Protein AF-A0A183GTG0-F1 (afdb_monomer)

Radius of gyration: 46.22 Å; Cα contacts (8 Å, |Δi|>4): 308; chains: 1; bounding box: 131×95×146 Å

Foldseek 3Di:
DDDDVVLCPDLVVVVVVVVPPPAQALVNLLVQLQVLLVVLVVLLVLLVVLVVVCVCLVPDPCLVPDQLVVVLVVLVVSLVSLVVSLVSNVSSLVSNVVSLVVSVVCCVVVVYPVVSVVCSCPPDDPDHRDNVRSNVVSVVSSVVSVVVSVVSVVVSVVSVVSNVVVVCVVDVVVVVVVVVVVVVVVVVVVVVVVVVVVVVVVVVVVVVVVVVVVVVVVVVVVVVVVVVVCVPDPDPPPPPPDDDPPPPPPPPPDPDDDDDDDDDDDDPPPPPPDDVVNVVVVVVCVVVDDPPPDDDDDDDPPPPPPDDDDDDDDDDDDDDDDDDDDDDDDDDDDDDDDDDDDDDDDDDDDDDDDDDDDDDDDDDDDDDDDDDDDDDDDDDDDDDDDDDDDDDDDDDDDDDDDDDDDDDDDDPPVVVVVVVVVVVVVVVVVVLVVVLVVLVVVLVLLVVCLVQQDAQAAAWDQPFDQDAAQLQPRDGRTDHVSRHNVDRALQVVVVSCVVVCAQQQPRHNDDVVPDPRLPPDAQPNLVSCPPGPVNVQFDPPSGGHNSSTRRNVCSVVSVVVSVVSVVVSCVSPVD

Organism: Heligmosomoides polygyrus (NCBI:txid6339)

Solvent-accessible surface area (backbone atoms only — not comparable to full-atom values): 36558 Å² total; per-residue (Å²): 132,86,72,61,71,75,49,51,75,36,73,66,31,45,54,49,48,59,73,66,47,87,75,76,48,70,71,53,51,53,50,53,43,52,53,31,51,52,52,35,51,52,41,49,51,50,51,53,48,55,52,52,49,48,61,48,49,79,69,32,64,67,58,73,70,46,56,39,62,58,46,31,53,54,38,49,56,52,43,54,52,46,54,52,40,48,54,51,38,56,50,30,51,52,49,35,54,53,51,50,52,50,50,52,50,36,30,76,70,65,78,39,64,60,66,53,60,52,45,58,77,69,49,93,62,99,60,79,82,52,65,69,60,43,49,49,52,48,50,55,53,46,53,58,46,50,56,49,42,56,52,45,50,54,49,31,58,47,27,46,54,50,30,55,50,52,61,51,66,76,52,46,66,68,57,56,49,49,52,52,49,49,53,53,51,52,52,51,50,51,51,52,51,51,52,50,50,53,52,53,51,54,51,53,51,52,53,50,50,54,50,50,49,54,51,50,54,50,51,51,52,52,50,52,54,52,60,57,53,59,75,79,46,99,70,87,80,79,76,75,88,80,73,88,75,83,71,78,79,72,84,72,85,71,80,81,78,89,72,90,71,88,89,78,95,70,85,79,77,79,75,76,79,72,51,69,67,61,55,52,52,51,51,54,50,61,77,67,59,72,92,75,86,73,90,84,78,95,82,78,92,79,81,80,88,77,89,87,81,88,85,88,77,93,75,86,84,83,85,79,87,85,88,79,90,80,92,82,89,89,90,87,85,89,84,86,83,92,88,80,82,92,83,91,82,85,88,87,86,87,81,88,88,88,86,85,86,83,87,90,88,83,90,85,89,82,84,84,82,84,82,80,87,81,89,83,81,88,82,84,83,88,83,90,80,90,81,82,87,80,82,90,79,91,78,83,92,75,88,83,80,89,86,82,87,80,91,83,82,83,69,80,63,63,60,55,58,56,53,50,54,54,50,53,55,51,51,52,52,48,54,53,48,54,52,48,53,51,45,51,53,50,38,49,52,46,51,56,45,64,73,68,52,60,72,70,67,68,46,78,38,98,84,42,56,75,86,43,59,16,80,80,83,61,48,62,34,40,30,57,50,63,16,36,74,85,65,72,52,17,65,59,44,39,49,50,32,64,73,73,61,35,13,57,48,75,70,41,86,52,61,61,94,73,38,82,40,60,85,73,50,79,28,63,62,51,64,73,40,58,94,45,102,60,35,84,63,51,76,95,65,85,68,39,28,57,56,39,48,44,54,46,73,45,54,62,59,53,52,52,52,38,54,51,44,49,52,53,51,43,69,77,55,71,127

Nearest PDB structures (foldseek):
  3ja6-assembly1_H  TM=2.876E-01  e=3.365E+00  Escherichia coli
  3ja6-assembly1_I  TM=2.975E-01  e=9.713E+00  Escherichia coli

Structure (mmCIF, N/CA/C/O backbone):
data_AF-A0A183GTG0-F1
#
_entry.id   AF-A0A183GTG0-F1
#
loop_
_atom_site.group_PDB
_atom_site.id
_atom_site.type_symbol
_atom_site.label_atom_id
_atom_site.label_alt_id
_atom_site.label_comp_id
_atom_site.label_asym_id
_atom_site.label_entity_id
_atom_site.label_seq_id
_atom_site.pdbx_PDB_ins_code
_atom_site.Cartn_x
_atom_site.Cartn_y
_atom_site.Cartn_z
_atom_site.occupancy
_atom_site.B_iso_or_equiv
_atom_site.auth_seq_id
_atom_site.auth_comp_id
_atom_site.auth_asym_id
_atom_site.auth_atom_id
_atom_site.pdbx_PDB_model_num
ATOM 1 N N . MET A 1 1 ? -27.131 8.210 11.933 1.00 45.62 1 MET A N 1
ATOM 2 C CA . MET A 1 1 ? -25.856 8.543 11.266 1.00 45.62 1 MET A CA 1
ATOM 3 C C . MET A 1 1 ? -24.870 7.469 11.660 1.00 45.62 1 MET A C 1
ATOM 5 O O . MET A 1 1 ? -24.315 7.556 12.755 1.00 45.62 1 MET A O 1
ATOM 9 N N . ASP A 1 2 ? -24.754 6.442 10.824 1.00 44.94 2 ASP A N 1
ATOM 10 C CA . ASP A 1 2 ? -23.690 5.451 10.949 1.00 44.94 2 ASP A CA 1
ATOM 11 C C . ASP A 1 2 ? -22.359 6.153 10.710 1.00 44.94 2 ASP A C 1
ATOM 13 O O . ASP A 1 2 ? -22.192 6.875 9.726 1.00 44.94 2 ASP A O 1
ATOM 17 N N . MET A 1 3 ? -21.458 6.032 11.681 1.00 48.88 3 MET A N 1
ATOM 18 C CA . MET A 1 3 ? -20.094 6.528 11.543 1.00 48.88 3 MET A CA 1
ATOM 19 C C . MET A 1 3 ? -19.317 5.579 10.638 1.00 48.88 3 MET A C 1
ATOM 21 O O . MET A 1 3 ? -19.485 4.364 10.736 1.00 48.88 3 MET A O 1
ATOM 25 N N . ASP A 1 4 ? -18.448 6.137 9.795 1.00 53.53 4 ASP A N 1
ATOM 26 C CA . ASP A 1 4 ? -17.520 5.354 8.984 1.00 53.53 4 ASP A CA 1
ATOM 27 C C . ASP A 1 4 ? -16.695 4.424 9.904 1.00 53.53 4 ASP A C 1
ATOM 29 O O . ASP A 1 4 ? -16.016 4.916 10.816 1.00 53.53 4 ASP A O 1
ATOM 33 N N . PRO A 1 5 ? -16.721 3.096 9.691 1.00 55.47 5 PRO A N 1
ATOM 34 C CA . PRO A 1 5 ? -15.925 2.136 10.455 1.00 55.47 5 PRO A CA 1
ATOM 35 C C . PRO A 1 5 ? -14.432 2.491 10.502 1.00 55.47 5 PRO A C 1
ATOM 37 O O . PRO A 1 5 ? -13.756 2.215 11.494 1.00 55.47 5 PRO A O 1
ATOM 40 N N . ARG A 1 6 ? -13.909 3.171 9.475 1.00 54.53 6 ARG A N 1
ATOM 41 C CA . ARG A 1 6 ? -12.503 3.599 9.422 1.00 54.53 6 ARG A CA 1
ATOM 42 C C . ARG A 1 6 ? -12.177 4.658 10.471 1.00 54.53 6 ARG A C 1
ATOM 44 O O . ARG A 1 6 ? -11.091 4.629 11.044 1.00 54.53 6 ARG A O 1
ATOM 51 N N . LEU A 1 7 ? -13.126 5.545 10.781 1.00 54.41 7 LEU A N 1
ATOM 52 C CA . LEU A 1 7 ? -12.960 6.546 11.836 1.00 54.41 7 LEU A CA 1
ATOM 53 C C . LEU A 1 7 ? -12.924 5.886 13.215 1.00 54.41 7 LEU A C 1
ATOM 55 O O . LEU A 1 7 ? -12.128 6.299 14.053 1.00 54.41 7 LEU A O 1
ATOM 59 N N . THR A 1 8 ? -13.705 4.822 13.438 1.00 55.12 8 THR A N 1
ATOM 60 C CA . THR A 1 8 ? -13.769 4.122 14.737 1.00 55.12 8 THR A CA 1
ATOM 61 C C . THR A 1 8 ? -12.487 3.383 15.131 1.00 55.12 8 THR A C 1
ATOM 63 O O . THR A 1 8 ? -12.285 3.123 16.314 1.00 55.12 8 THR A O 1
ATOM 66 N N . ASN A 1 9 ? -11.593 3.110 14.172 1.00 60.94 9 ASN A N 1
ATOM 67 C CA . ASN A 1 9 ? -10.279 2.514 14.432 1.00 60.94 9 ASN A CA 1
ATOM 68 C C . ASN A 1 9 ? -9.193 3.537 14.801 1.00 60.94 9 ASN A C 1
ATOM 70 O O . ASN A 1 9 ? -8.095 3.137 15.190 1.00 60.94 9 ASN A O 1
ATOM 74 N N . SER A 1 10 ? -9.461 4.840 14.694 1.00 78.75 10 SER A N 1
ATOM 75 C CA . SER A 1 10 ? -8.558 5.891 15.185 1.00 78.75 10 SER A CA 1
ATOM 76 C C . SER A 1 10 ? -8.761 6.132 16.686 1.00 78.75 10 SER A C 1
ATOM 78 O O . SER A 1 10 ? -9.861 5.919 17.198 1.00 78.75 10 SER A O 1
ATOM 80 N N . ASP A 1 11 ? -7.741 6.623 17.396 1.00 76.50 11 ASP A N 1
ATOM 81 C CA . ASP A 1 11 ? -7.872 6.961 18.827 1.00 76.50 11 ASP A CA 1
ATOM 82 C C . ASP A 1 11 ? -8.937 8.028 19.077 1.00 76.50 11 ASP A C 1
ATOM 84 O O . ASP A 1 11 ? -9.703 7.953 20.036 1.00 76.50 11 ASP A O 1
ATOM 88 N N . LEU A 1 12 ? -9.065 8.975 18.148 1.00 78.31 12 LEU A N 1
ATOM 89 C CA . LEU A 1 12 ? -10.112 9.990 18.184 1.00 78.31 12 LEU A CA 1
ATOM 90 C C . LEU A 1 12 ? -11.502 9.382 18.009 1.00 78.31 12 LEU A C 1
ATOM 92 O O . LEU A 1 12 ? -12.426 9.759 18.725 1.00 78.31 12 LEU A O 1
ATOM 96 N N . GLY A 1 13 ? -11.662 8.422 17.097 1.00 82.38 13 GLY A N 1
ATOM 97 C CA . GLY A 1 13 ? -12.924 7.708 16.929 1.00 82.38 13 GLY A CA 1
ATOM 98 C C . GLY A 1 13 ? -13.277 6.851 18.137 1.00 82.38 13 GLY A C 1
ATOM 99 O O . GLY A 1 13 ? -14.450 6.787 18.510 1.00 82.38 13 GLY A O 1
ATOM 100 N N . TYR A 1 14 ? -12.271 6.254 18.783 1.00 82.75 14 TYR A N 1
ATOM 101 C CA . TYR A 1 14 ? -12.450 5.529 20.032 1.00 82.75 14 TYR A CA 1
ATOM 102 C C . TYR A 1 14 ? -12.972 6.450 21.137 1.00 82.75 14 TYR A C 1
ATOM 104 O O . TYR A 1 14 ? -14.049 6.203 21.672 1.00 82.75 14 TYR A O 1
ATOM 112 N N . VAL A 1 15 ? -12.287 7.561 21.421 1.00 82.12 15 VAL A N 1
ATOM 113 C CA . VAL A 1 15 ? -12.730 8.535 22.435 1.00 82.12 15 VAL A CA 1
ATOM 114 C C . VAL A 1 15 ? -14.106 9.111 22.082 1.00 82.12 15 VAL A C 1
ATOM 116 O O . VAL A 1 15 ? -14.993 9.192 22.934 1.00 82.12 15 VAL A O 1
ATOM 119 N N . TYR A 1 16 ? -14.336 9.441 20.810 1.00 83.12 16 TYR A N 1
ATOM 120 C CA . TYR A 1 16 ? -15.618 9.956 20.337 1.00 83.12 16 TYR A CA 1
ATOM 121 C C . TYR A 1 16 ? -16.772 8.967 20.563 1.00 83.12 16 TYR A C 1
ATOM 123 O O . TYR A 1 16 ? -17.877 9.390 20.919 1.00 83.12 16 TYR A O 1
ATOM 131 N N . LYS A 1 17 ? -16.534 7.654 20.410 1.00 83.69 17 LYS A N 1
ATOM 132 C CA . LYS A 1 17 ? -17.521 6.608 20.723 1.00 83.69 17 LYS A CA 1
ATOM 133 C C . LYS A 1 17 ? -17.993 6.735 22.174 1.00 83.69 17 LYS A C 1
ATOM 135 O O . LYS A 1 17 ? -19.200 6.810 22.392 1.00 83.69 17 LYS A O 1
ATOM 140 N N . TYR A 1 18 ? -17.081 6.858 23.139 1.00 79.50 18 TYR A N 1
ATOM 141 C CA . TYR A 1 18 ? -17.447 7.018 24.556 1.00 79.50 18 TYR A CA 1
ATOM 142 C C . TYR A 1 18 ? -18.106 8.361 24.854 1.00 79.50 18 TYR A C 1
ATOM 144 O O . TYR A 1 18 ? -19.040 8.424 25.648 1.00 79.50 18 TYR A O 1
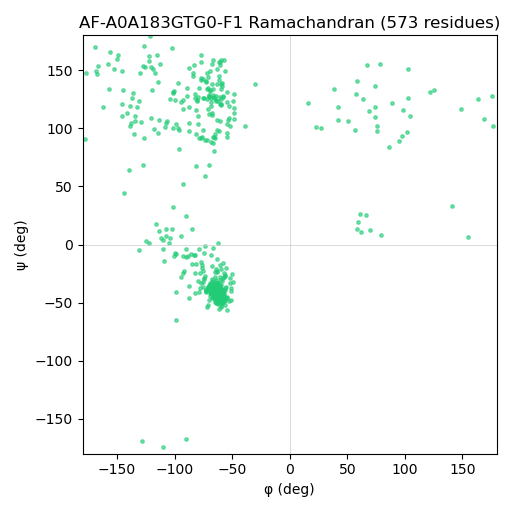ATOM 152 N N . MET A 1 19 ? -17.683 9.438 24.187 1.00 81.56 19 MET A N 1
ATOM 153 C CA . MET A 1 19 ? -18.328 10.744 24.355 1.00 81.56 19 MET A CA 1
ATOM 154 C C . MET A 1 19 ? -19.782 10.747 23.861 1.00 81.56 19 MET A C 1
ATOM 156 O O . MET A 1 19 ? -20.633 11.437 24.426 1.00 81.56 19 MET A O 1
ATOM 160 N N . LYS A 1 20 ? -20.079 10.002 22.791 1.00 83.19 20 LYS A N 1
ATOM 161 C CA . LYS A 1 20 ? -21.409 9.978 22.168 1.00 83.19 20 LYS A CA 1
ATOM 162 C C . LYS A 1 20 ? -22.346 8.954 22.807 1.00 83.19 20 LYS A C 1
ATOM 164 O O . LYS A 1 20 ? -23.551 9.208 22.898 1.00 83.19 20 LYS A O 1
ATOM 169 N N . VAL A 1 21 ? -21.825 7.806 23.236 1.00 80.44 21 VAL A N 1
ATOM 170 C CA . VAL A 1 21 ? -22.609 6.758 23.898 1.00 80.44 21 VAL A CA 1
ATOM 171 C C . VAL A 1 21 ? -22.879 7.194 25.338 1.00 80.44 21 VAL A C 1
ATOM 173 O O . VAL A 1 21 ? -22.093 6.960 26.246 1.00 80.44 21 VAL A O 1
ATOM 176 N N . LYS A 1 22 ? -24.024 7.855 25.551 1.00 72.25 22 LYS A N 1
ATOM 177 C CA . LYS A 1 22 ? -24.388 8.449 26.851 1.00 72.25 22 LYS A CA 1
ATOM 178 C C . LYS A 1 22 ? -24.492 7.441 28.007 1.00 72.25 22 LYS A C 1
ATOM 180 O O . LYS A 1 22 ? -24.441 7.875 29.150 1.00 72.25 22 LYS A O 1
ATOM 185 N N . ASN A 1 23 ? -24.618 6.142 27.719 1.00 75.19 23 ASN A N 1
ATOM 186 C CA . ASN A 1 23 ? -24.878 5.088 28.703 1.00 75.19 23 ASN A CA 1
ATOM 187 C C . ASN A 1 23 ? -24.062 3.818 28.405 1.00 75.19 23 ASN A C 1
ATOM 189 O O . ASN A 1 23 ? -24.630 2.774 28.083 1.00 75.19 23 ASN A O 1
ATOM 193 N N . GLN A 1 24 ? -22.733 3.894 28.468 1.00 88.25 24 GLN A N 1
ATOM 194 C CA . GLN A 1 24 ? -21.916 2.679 28.435 1.00 88.25 24 GLN A CA 1
ATOM 195 C C . GLN A 1 24 ? -22.178 1.860 29.711 1.00 88.25 24 GLN A C 1
ATOM 197 O O . GLN A 1 24 ? -22.148 2.398 30.818 1.00 88.25 24 GLN A O 1
ATOM 202 N N . THR A 1 25 ? -22.482 0.570 29.561 1.00 94.06 25 THR A N 1
ATOM 203 C CA . THR A 1 25 ? -22.717 -0.330 30.698 1.00 94.06 25 THR A CA 1
ATOM 204 C C . THR A 1 25 ? -21.394 -0.736 31.344 1.00 94.06 25 THR A C 1
ATOM 206 O O . THR A 1 25 ? -20.353 -0.731 30.686 1.00 94.06 25 THR A O 1
ATOM 209 N N . ALA A 1 26 ? -21.431 -1.147 32.616 1.00 94.75 26 ALA A N 1
ATOM 210 C CA . ALA A 1 26 ? -20.258 -1.697 33.303 1.00 94.75 26 ALA A CA 1
ATOM 211 C C . ALA A 1 26 ? -19.639 -2.876 32.530 1.00 94.75 26 ALA A C 1
ATOM 213 O O . ALA A 1 26 ? -18.446 -2.873 32.254 1.00 94.75 26 ALA A O 1
ATOM 214 N N . SER A 1 27 ? -20.475 -3.806 32.053 1.00 94.44 27 SER A N 1
ATOM 215 C CA . SER A 1 27 ? -20.035 -4.930 31.217 1.00 94.44 27 SER A CA 1
ATOM 216 C C . SER A 1 27 ? -19.373 -4.488 29.906 1.00 94.44 27 SER A C 1
ATOM 218 O O . SER A 1 27 ? -18.506 -5.183 29.388 1.00 94.44 27 SER A O 1
ATOM 220 N N . GLY A 1 28 ? -19.777 -3.336 29.358 1.00 93.88 28 GLY A N 1
ATOM 221 C CA . GLY A 1 28 ? -19.155 -2.748 28.177 1.00 93.88 28 GLY A CA 1
ATOM 222 C C . GLY A 1 28 ? -17.730 -2.280 28.465 1.00 93.88 28 GLY A C 1
ATOM 223 O O . GLY A 1 28 ? -16.832 -2.597 27.696 1.00 93.88 28 GLY A O 1
ATOM 224 N N . PHE A 1 29 ? -17.514 -1.582 29.586 1.00 94.88 29 PHE A N 1
ATOM 225 C CA . PHE A 1 29 ? -16.168 -1.194 30.023 1.00 94.88 29 PHE A CA 1
ATOM 226 C C . PHE A 1 29 ? -15.285 -2.410 30.307 1.00 94.88 29 PHE A C 1
ATOM 228 O O . PHE A 1 29 ? -14.170 -2.468 29.801 1.00 94.88 29 PHE A O 1
ATOM 235 N N . GLU A 1 30 ? -15.790 -3.393 31.056 1.00 96.19 30 GLU A N 1
ATOM 236 C CA . GLU A 1 30 ? -15.059 -4.628 31.376 1.00 96.19 30 GLU A CA 1
ATOM 237 C C . GLU A 1 30 ? -14.626 -5.373 30.104 1.00 96.19 30 GLU A C 1
ATOM 239 O O . GLU A 1 30 ? -13.470 -5.770 29.974 1.00 96.19 30 GLU A O 1
ATOM 244 N N . ASN A 1 31 ? -15.527 -5.515 29.126 1.00 95.50 31 ASN A N 1
ATOM 245 C CA . ASN A 1 31 ? -15.202 -6.160 27.857 1.00 95.50 31 ASN A CA 1
ATOM 246 C C . ASN A 1 31 ? -14.164 -5.365 27.049 1.00 95.50 31 ASN A C 1
ATOM 248 O O . ASN A 1 31 ? -13.231 -5.948 26.502 1.00 95.50 31 ASN A O 1
ATOM 252 N N . ASP A 1 32 ? -14.304 -4.039 26.974 1.00 94.38 32 ASP A N 1
ATOM 253 C CA . ASP A 1 32 ? -13.354 -3.197 26.243 1.00 94.38 32 ASP A CA 1
ATOM 254 C C . ASP A 1 32 ? -11.955 -3.211 26.896 1.00 94.38 32 ASP A C 1
ATOM 256 O O . ASP A 1 32 ? -10.950 -3.232 26.177 1.00 94.38 32 ASP A O 1
ATOM 260 N N . LEU A 1 33 ? -11.876 -3.256 28.233 1.00 96.56 33 LEU A N 1
ATOM 261 C CA . LEU A 1 33 ? -10.625 -3.414 28.983 1.00 96.56 33 LEU A CA 1
ATOM 262 C C . LEU A 1 33 ? -9.973 -4.772 28.709 1.00 96.56 33 LEU A C 1
ATOM 264 O O . LEU A 1 33 ? -8.806 -4.808 28.322 1.00 96.56 33 LEU A O 1
ATOM 268 N N . GLU A 1 34 ? -10.726 -5.870 28.826 1.00 97.50 34 GLU A N 1
ATOM 269 C CA . GLU A 1 34 ? -10.228 -7.229 28.567 1.00 97.50 34 GLU A CA 1
ATOM 270 C C . GLU A 1 34 ? -9.701 -7.366 27.130 1.00 97.50 34 GLU A C 1
ATOM 272 O O . GLU A 1 34 ? -8.581 -7.830 26.909 1.00 97.50 34 GLU A O 1
ATOM 277 N N . MET A 1 35 ? -10.471 -6.898 26.139 1.00 96.00 35 MET A N 1
ATOM 278 C CA . MET A 1 35 ? -10.067 -6.944 24.732 1.00 96.00 35 MET A CA 1
ATOM 279 C C . MET A 1 35 ? -8.806 -6.118 24.466 1.00 96.00 35 MET A C 1
ATOM 281 O O . MET A 1 35 ? -7.920 -6.559 23.730 1.00 96.00 35 MET A O 1
ATOM 285 N N . THR A 1 36 ? -8.715 -4.920 25.050 1.00 96.12 36 THR A N 1
ATOM 286 C CA . THR A 1 36 ? -7.555 -4.039 24.862 1.00 96.12 36 THR A CA 1
ATOM 287 C C . THR A 1 36 ? -6.307 -4.631 25.520 1.00 96.12 36 THR A C 1
ATOM 289 O O . THR A 1 36 ? -5.240 -4.616 24.908 1.00 96.12 36 THR A O 1
ATOM 292 N N . LEU A 1 37 ? -6.442 -5.212 26.717 1.00 98.00 37 LEU A N 1
ATOM 293 C CA . LEU A 1 37 ? -5.347 -5.872 27.429 1.00 98.00 37 LEU A CA 1
ATOM 294 C C . LEU A 1 37 ? -4.848 -7.111 26.679 1.00 98.00 37 LEU A C 1
ATOM 296 O O . LEU A 1 37 ? -3.645 -7.275 26.486 1.00 98.00 37 LEU A O 1
ATOM 300 N N . HIS A 1 38 ? -5.759 -7.949 26.180 1.00 97.94 38 HIS A N 1
ATOM 301 C CA . HIS A 1 38 ? -5.386 -9.112 25.377 1.00 97.94 38 HIS A CA 1
ATOM 302 C C . HIS A 1 38 ? -4.647 -8.705 24.094 1.00 97.94 38 HIS A C 1
ATOM 304 O O . HIS A 1 38 ? -3.616 -9.286 23.755 1.00 97.94 38 HIS A O 1
ATOM 310 N N . ALA A 1 39 ? -5.141 -7.682 23.390 1.00 97.38 39 ALA A N 1
ATOM 311 C CA . ALA A 1 39 ? -4.479 -7.159 22.199 1.00 97.38 39 ALA A CA 1
ATOM 312 C C . ALA A 1 39 ? -3.086 -6.588 22.517 1.00 97.38 39 ALA A C 1
ATOM 314 O O . ALA A 1 39 ? -2.163 -6.766 21.723 1.00 97.38 39 ALA A O 1
ATOM 315 N N . LEU A 1 40 ? -2.916 -5.930 23.670 1.00 98.25 40 LEU A N 1
ATOM 316 C CA . LEU A 1 40 ? -1.624 -5.403 24.115 1.00 98.25 40 LEU A CA 1
ATOM 317 C C . LEU A 1 40 ? -0.609 -6.530 24.349 1.00 98.25 40 LEU A C 1
ATOM 319 O O . LEU A 1 40 ? 0.505 -6.453 23.834 1.00 98.25 40 LEU A O 1
ATOM 323 N N . HIS A 1 41 ? -1.004 -7.596 25.051 1.00 98.44 41 HIS A N 1
ATOM 324 C CA . HIS A 1 41 ? -0.155 -8.777 25.243 1.00 98.44 41 HIS A CA 1
ATOM 325 C C . HIS A 1 41 ? 0.208 -9.449 23.916 1.00 98.44 41 HIS A C 1
ATOM 327 O O . HIS A 1 41 ? 1.369 -9.777 23.701 1.00 98.44 41 HIS A O 1
ATOM 333 N N . GLN A 1 42 ? -0.738 -9.552 22.980 1.00 98.25 42 GLN A N 1
ATOM 334 C CA . GLN A 1 42 ? -0.449 -10.079 21.647 1.00 98.25 42 GLN A CA 1
ATOM 335 C C . GLN A 1 42 ? 0.605 -9.240 20.903 1.00 98.25 42 GLN A C 1
ATOM 337 O O . GLN A 1 42 ? 1.449 -9.796 20.205 1.00 98.25 42 GLN A O 1
ATOM 342 N N . GLN A 1 43 ? 0.588 -7.906 21.030 1.00 98.31 43 GLN A N 1
ATOM 343 C CA . GLN A 1 43 ? 1.645 -7.074 20.436 1.00 98.31 43 GLN A CA 1
ATOM 344 C C . GLN A 1 43 ? 2.998 -7.268 21.134 1.00 98.31 43 GLN A C 1
ATOM 346 O O . GLN A 1 43 ? 4.028 -7.250 20.462 1.00 98.31 43 GLN A O 1
ATOM 351 N N . ALA A 1 44 ? 3.010 -7.505 22.448 1.00 98.38 44 ALA A N 1
ATOM 352 C CA . ALA A 1 44 ? 4.235 -7.854 23.164 1.00 98.38 44 ALA A CA 1
ATOM 353 C C . ALA A 1 44 ? 4.823 -9.196 22.678 1.00 98.38 44 ALA A C 1
ATOM 355 O O . ALA A 1 44 ? 6.035 -9.294 22.495 1.00 98.38 44 ALA A O 1
ATOM 356 N N . ASP A 1 45 ? 3.983 -10.190 22.373 1.00 98.25 45 ASP A N 1
ATOM 357 C CA . ASP A 1 45 ? 4.422 -11.468 21.791 1.00 98.25 45 ASP A CA 1
ATOM 358 C C . ASP A 1 45 ? 5.031 -11.283 20.388 1.00 98.25 45 ASP A C 1
ATOM 360 O O . ASP A 1 45 ? 6.062 -11.881 20.062 1.00 98.25 45 ASP A O 1
ATOM 364 N N . VAL A 1 46 ? 4.448 -10.402 19.562 1.00 98.19 46 VAL A N 1
ATOM 365 C CA . VAL A 1 46 ? 5.017 -10.024 18.253 1.00 98.19 46 VAL A CA 1
ATOM 366 C C . VAL A 1 46 ? 6.385 -9.360 18.427 1.00 98.19 46 VAL A C 1
ATOM 368 O O . VAL A 1 46 ? 7.332 -9.720 17.730 1.00 98.19 46 VAL A O 1
ATOM 371 N N . ALA A 1 47 ? 6.521 -8.436 19.383 1.00 98.25 47 ALA A N 1
ATOM 372 C CA . ALA A 1 47 ? 7.798 -7.791 19.687 1.00 98.25 47 ALA A CA 1
ATOM 373 C C . ALA A 1 47 ? 8.852 -8.800 20.179 1.00 98.25 47 ALA A C 1
ATOM 375 O O . ALA A 1 47 ? 10.013 -8.733 19.773 1.00 98.25 47 ALA A O 1
ATOM 376 N N . ALA A 1 48 ? 8.458 -9.762 21.019 1.00 98.19 48 ALA A N 1
ATOM 377 C CA . ALA A 1 48 ? 9.336 -10.831 21.486 1.00 98.19 48 ALA A CA 1
ATOM 378 C C . ALA A 1 48 ? 9.793 -11.746 20.339 1.00 98.19 48 ALA A C 1
ATOM 380 O O . ALA A 1 48 ? 10.975 -12.087 20.268 1.00 98.19 48 ALA A O 1
ATOM 381 N N . THR A 1 49 ? 8.886 -12.080 19.418 1.00 98.31 49 THR A N 1
ATOM 382 C CA . THR A 1 49 ? 9.192 -12.871 18.217 1.00 98.31 49 THR A CA 1
ATOM 383 C C . THR A 1 49 ? 10.180 -12.129 17.324 1.00 98.31 49 THR A C 1
ATOM 385 O O . THR A 1 49 ? 11.248 -12.659 17.038 1.00 98.31 49 THR A O 1
ATOM 388 N N . LEU A 1 50 ? 9.914 -10.856 17.006 1.00 98.12 50 LEU A N 1
ATOM 389 C CA . LEU A 1 50 ? 10.818 -10.018 16.210 1.00 98.12 50 LEU A CA 1
ATOM 390 C C . LEU A 1 50 ? 12.221 -9.928 16.831 1.00 98.12 50 LEU A C 1
ATOM 392 O O . LEU A 1 50 ? 13.227 -9.959 16.124 1.00 98.12 50 LEU A O 1
ATOM 396 N N . ARG A 1 51 ? 12.301 -9.835 18.163 1.00 98.19 51 ARG A N 1
ATOM 397 C CA . ARG A 1 51 ? 13.571 -9.834 18.897 1.00 98.19 51 ARG A CA 1
ATOM 398 C C . ARG A 1 51 ? 14.318 -11.155 18.730 1.00 98.19 51 ARG A C 1
ATOM 400 O O . ARG A 1 51 ? 15.527 -11.135 18.509 1.00 98.19 51 ARG A O 1
ATOM 407 N N . SER A 1 52 ? 13.617 -12.281 18.859 1.00 97.69 52 SER A N 1
ATOM 408 C CA . SER A 1 52 ? 14.195 -13.613 18.666 1.00 97.69 52 SER A CA 1
ATOM 409 C C . SER A 1 52 ? 14.690 -13.777 17.232 1.00 97.69 52 SER A C 1
ATOM 411 O O . SER A 1 52 ? 15.851 -14.120 17.020 1.00 97.69 52 SER A O 1
ATOM 413 N N . ASP A 1 53 ? 13.853 -13.433 16.254 1.00 96.25 53 ASP A N 1
ATOM 414 C CA . ASP A 1 53 ? 14.174 -13.503 14.829 1.00 96.25 53 ASP A CA 1
ATOM 415 C C . ASP A 1 53 ? 15.411 -12.668 14.507 1.00 96.25 53 ASP A C 1
ATOM 417 O O . ASP A 1 53 ? 16.344 -13.160 13.879 1.00 96.25 53 ASP A O 1
ATOM 421 N N . TRP A 1 54 ? 15.492 -11.437 15.018 1.00 97.06 54 TRP A N 1
ATOM 422 C CA . TRP A 1 54 ? 16.677 -10.603 14.840 1.00 97.06 54 TRP A CA 1
ATOM 423 C C . TRP A 1 54 ? 17.940 -11.220 15.454 1.00 97.06 54 TRP A C 1
ATOM 425 O O . TRP A 1 54 ? 19.017 -11.173 14.857 1.00 97.06 54 TRP A O 1
ATOM 435 N N . GLN A 1 55 ? 17.835 -11.826 16.639 1.00 96.12 55 GLN A N 1
ATOM 436 C CA . GLN A 1 55 ? 18.971 -12.503 17.267 1.00 96.12 55 GLN A CA 1
ATOM 437 C C . GLN A 1 55 ? 19.467 -13.701 16.451 1.00 96.12 55 GLN A C 1
ATOM 439 O O . GLN A 1 55 ? 20.675 -13.960 16.455 1.00 96.12 55 GLN A O 1
ATOM 444 N N . HIS A 1 56 ? 18.563 -14.407 15.769 1.00 95.31 56 HIS A N 1
ATOM 445 C CA . HIS A 1 56 ? 18.907 -15.480 14.842 1.00 95.31 56 HIS A CA 1
ATOM 446 C C . HIS A 1 56 ? 19.524 -14.922 13.559 1.00 95.31 56 HIS A C 1
ATOM 448 O O . HIS A 1 56 ? 20.661 -15.268 13.253 1.00 95.31 56 HIS A O 1
ATOM 454 N N . LEU A 1 57 ? 18.846 -13.986 12.890 1.00 93.56 57 LEU A N 1
ATOM 455 C CA . LEU A 1 57 ? 19.293 -13.361 11.641 1.00 93.56 57 LEU A CA 1
ATOM 456 C C . LEU A 1 57 ? 20.684 -12.735 11.764 1.00 93.56 57 LEU A C 1
ATOM 458 O O . LEU A 1 57 ? 21.557 -12.989 10.944 1.00 93.56 57 LEU A O 1
ATOM 462 N N . ARG A 1 58 ? 20.947 -11.978 12.836 1.00 93.56 58 ARG A N 1
ATOM 463 C CA . ARG A 1 58 ? 22.254 -11.332 13.049 1.00 93.56 58 ARG A CA 1
ATOM 464 C C . ARG A 1 58 ? 23.409 -12.333 13.209 1.00 93.56 58 ARG A C 1
ATOM 466 O O . ARG A 1 58 ? 24.569 -11.956 13.056 1.00 93.56 58 ARG A O 1
ATOM 473 N N . ARG A 1 59 ? 23.116 -13.577 13.596 1.00 93.06 59 ARG A N 1
ATOM 474 C CA . ARG A 1 59 ? 24.107 -14.653 13.768 1.00 93.06 59 ARG A CA 1
ATOM 475 C C . ARG A 1 59 ? 24.148 -15.615 12.586 1.00 93.06 59 ARG A C 1
ATOM 477 O O . ARG A 1 59 ? 25.038 -16.459 12.559 1.00 93.06 59 ARG A O 1
ATOM 484 N N . ASP A 1 60 ? 23.196 -15.515 11.669 1.00 93.81 60 ASP A N 1
ATOM 485 C CA . ASP A 1 60 ? 23.088 -16.412 10.534 1.00 93.81 60 ASP A CA 1
ATOM 486 C C . ASP A 1 60 ? 24.158 -16.076 9.490 1.00 93.81 60 ASP A C 1
ATOM 488 O O . ASP A 1 60 ? 24.285 -14.935 9.039 1.00 93.81 60 ASP A O 1
ATOM 492 N N . GLU A 1 61 ? 24.944 -17.081 9.107 1.00 89.12 61 GLU A N 1
ATOM 493 C CA . GLU A 1 61 ? 25.944 -16.938 8.053 1.00 89.12 61 GLU A CA 1
ATOM 494 C C . GLU A 1 61 ? 25.290 -16.615 6.709 1.00 89.12 61 GLU A C 1
ATOM 496 O O . GLU A 1 61 ? 25.871 -15.849 5.942 1.00 89.12 61 GLU A O 1
ATOM 501 N N . ALA A 1 62 ? 24.081 -17.126 6.442 1.00 86.12 62 ALA A N 1
ATOM 502 C CA . ALA A 1 62 ? 23.357 -16.829 5.210 1.00 86.12 62 ALA A CA 1
ATOM 503 C C . ALA A 1 62 ? 23.111 -15.320 5.078 1.00 86.12 62 ALA A C 1
ATOM 505 O O . ALA A 1 62 ? 23.525 -14.712 4.094 1.00 86.12 62 ALA A O 1
ATOM 506 N N . PHE A 1 63 ? 22.574 -14.694 6.127 1.00 89.75 63 PHE A N 1
ATOM 507 C CA . PHE A 1 63 ? 22.361 -13.248 6.169 1.00 89.75 63 PHE A CA 1
ATOM 508 C C . PHE A 1 63 ? 23.673 -12.458 6.045 1.00 89.75 63 PHE A C 1
ATOM 510 O O . PHE A 1 63 ? 23.745 -11.470 5.318 1.00 89.75 63 PHE A O 1
ATOM 517 N N . LEU A 1 64 ? 24.743 -12.885 6.723 1.00 85.56 64 LEU A N 1
ATOM 518 C CA . LEU A 1 64 ? 26.035 -12.189 6.675 1.00 85.56 64 LEU A CA 1
ATOM 519 C C . LEU A 1 64 ? 26.721 -12.270 5.303 1.00 85.56 64 LEU A C 1
ATOM 521 O O . LEU A 1 64 ? 27.474 -11.358 4.949 1.00 85.56 64 LEU A O 1
ATOM 525 N N . LEU A 1 65 ? 26.486 -13.350 4.557 1.00 85.12 65 LEU A N 1
ATOM 526 C CA . LEU A 1 65 ? 27.058 -13.593 3.231 1.00 85.12 65 LEU A CA 1
ATOM 527 C C . LEU A 1 65 ? 26.164 -13.102 2.082 1.00 85.12 65 LEU A C 1
ATOM 529 O O . LEU A 1 65 ? 26.623 -13.065 0.939 1.00 85.12 65 LEU A O 1
ATOM 533 N N . GLU A 1 66 ? 24.920 -12.718 2.367 1.00 86.44 66 GLU A N 1
ATOM 534 C CA . GLU A 1 66 ? 23.999 -12.155 1.381 1.00 86.44 66 GLU A CA 1
ATOM 535 C C . GLU A 1 66 ? 24.514 -10.853 0.749 1.00 86.44 66 GLU A C 1
ATOM 537 O O . GLU A 1 66 ? 25.341 -10.119 1.300 1.00 86.44 66 GLU A O 1
ATOM 542 N N . ALA A 1 67 ? 23.994 -10.548 -0.444 1.00 89.38 67 ALA A N 1
ATOM 543 C CA . ALA A 1 67 ? 24.303 -9.298 -1.118 1.00 89.38 67 ALA A CA 1
ATOM 544 C C . ALA A 1 67 ? 23.832 -8.105 -0.260 1.00 89.38 67 ALA A C 1
ATOM 546 O O . ALA A 1 67 ? 22.729 -8.146 0.288 1.00 89.38 67 ALA A O 1
ATOM 547 N N . PRO A 1 68 ? 24.589 -6.992 -0.198 1.00 89.44 68 PRO A N 1
ATOM 548 C CA . PRO A 1 68 ? 24.217 -5.845 0.634 1.00 89.44 68 PRO A CA 1
ATOM 549 C C . PRO A 1 68 ? 22.821 -5.272 0.340 1.00 89.44 68 PRO A C 1
ATOM 551 O O . PRO A 1 68 ? 22.207 -4.677 1.218 1.00 89.44 68 PRO A O 1
ATOM 554 N N . GLY A 1 69 ? 22.313 -5.441 -0.887 1.00 88.31 69 GLY A N 1
ATOM 555 C CA . GLY A 1 69 ? 20.948 -5.047 -1.248 1.00 88.31 69 GLY A CA 1
ATOM 556 C C . GLY A 1 69 ? 19.877 -5.878 -0.534 1.00 88.31 69 GLY A C 1
ATOM 557 O O . GLY A 1 69 ? 18.935 -5.302 0.004 1.00 88.31 69 GLY A O 1
ATOM 558 N N . GLU A 1 70 ? 20.055 -7.198 -0.458 1.00 90.94 70 GLU A N 1
ATOM 559 C CA . GLU A 1 70 ? 19.127 -8.104 0.237 1.00 90.94 70 GLU A CA 1
ATOM 560 C C . GLU A 1 70 ? 19.131 -7.851 1.745 1.00 90.94 70 GLU A C 1
ATOM 562 O O . GLU A 1 70 ? 18.073 -7.723 2.366 1.00 90.94 70 GLU A O 1
ATOM 567 N N . GLN A 1 71 ? 20.318 -7.626 2.319 1.00 93.19 71 GLN A N 1
ATOM 568 C CA . GLN A 1 71 ? 20.450 -7.248 3.727 1.00 93.19 71 GLN A CA 1
ATOM 569 C C . GLN A 1 71 ? 19.654 -5.975 4.053 1.00 93.19 71 GLN A C 1
ATOM 571 O O . GLN A 1 71 ? 18.952 -5.926 5.064 1.00 93.19 71 GLN A O 1
ATOM 576 N N . VAL A 1 72 ? 19.722 -4.949 3.191 1.00 94.50 72 VAL A N 1
ATOM 577 C CA . VAL A 1 72 ? 18.941 -3.711 3.355 1.00 94.50 72 VAL A CA 1
ATOM 578 C C . VAL A 1 72 ? 17.439 -4.002 3.330 1.00 94.50 72 VAL A C 1
ATOM 580 O O . VAL A 1 72 ? 16.714 -3.510 4.197 1.00 94.50 72 VAL A O 1
ATOM 583 N N . LEU A 1 73 ? 16.961 -4.815 2.384 1.00 92.50 73 LEU A N 1
ATOM 584 C CA . LEU A 1 73 ? 15.538 -5.152 2.267 1.00 92.50 73 LEU A CA 1
ATOM 585 C C . LEU A 1 73 ? 15.019 -5.905 3.499 1.00 92.50 73 LEU A C 1
ATOM 587 O O . LEU A 1 73 ? 13.967 -5.546 4.040 1.00 92.50 73 LEU A O 1
ATOM 591 N N . LEU A 1 74 ? 15.765 -6.904 3.977 1.00 94.00 74 LEU A N 1
ATOM 592 C CA . LEU A 1 74 ? 15.387 -7.682 5.155 1.00 94.00 74 LEU A CA 1
ATOM 593 C C . LEU A 1 74 ? 15.337 -6.804 6.414 1.00 94.00 74 LEU A C 1
ATOM 595 O O . LEU A 1 74 ? 14.346 -6.819 7.147 1.00 94.00 74 LEU A O 1
ATOM 599 N N . LEU A 1 75 ? 16.365 -5.976 6.627 1.00 95.62 75 LEU A N 1
ATOM 600 C CA . LEU A 1 75 ? 16.423 -5.045 7.757 1.00 95.62 75 LEU A CA 1
ATOM 601 C C . LEU A 1 75 ? 15.281 -4.024 7.709 1.00 95.62 75 LEU A C 1
ATOM 603 O O . LEU A 1 75 ? 14.679 -3.731 8.742 1.00 95.62 75 LEU A O 1
ATOM 607 N N . ASN A 1 76 ? 14.926 -3.526 6.522 1.00 95.69 76 ASN A N 1
ATOM 608 C CA . ASN A 1 76 ? 13.801 -2.608 6.347 1.00 95.69 76 ASN A CA 1
ATOM 609 C C . ASN A 1 76 ? 12.463 -3.262 6.740 1.00 95.69 76 ASN A C 1
ATOM 611 O O . ASN A 1 76 ? 11.648 -2.657 7.441 1.00 95.69 76 ASN A O 1
ATOM 615 N N . ARG A 1 77 ? 12.254 -4.534 6.371 1.00 95.06 77 ARG A N 1
ATOM 616 C CA . ARG A 1 77 ? 11.070 -5.309 6.776 1.00 95.06 77 ARG A CA 1
ATOM 617 C C . ARG A 1 77 ? 10.984 -5.473 8.297 1.00 95.06 77 ARG A C 1
ATOM 619 O O . ARG A 1 77 ? 9.904 -5.280 8.869 1.00 95.06 77 ARG A O 1
ATOM 626 N N . CYS A 1 78 ? 12.098 -5.802 8.950 1.00 96.81 78 CYS A N 1
ATOM 627 C CA . CYS A 1 78 ? 12.170 -5.901 10.409 1.00 96.81 78 CYS A CA 1
ATOM 628 C C . CYS A 1 78 ? 11.870 -4.552 11.077 1.00 96.81 78 CYS A C 1
ATOM 630 O O . CYS A 1 78 ? 11.019 -4.496 11.964 1.00 96.81 78 CYS A O 1
ATOM 632 N N . LEU A 1 79 ? 12.486 -3.462 10.602 1.00 97.44 79 LEU A N 1
ATOM 633 C CA . LEU A 1 79 ? 12.254 -2.103 11.107 1.00 97.44 79 LEU A CA 1
ATOM 634 C C . LEU A 1 79 ? 10.787 -1.695 11.002 1.00 97.44 79 LEU A C 1
ATOM 636 O O . LEU A 1 79 ? 10.193 -1.266 11.987 1.00 97.44 79 LEU A O 1
ATOM 640 N N . ARG A 1 80 ? 10.163 -1.902 9.838 1.00 96.25 80 ARG A N 1
ATOM 641 C CA . ARG A 1 80 ? 8.743 -1.588 9.641 1.00 96.25 80 ARG A CA 1
ATOM 642 C C . ARG A 1 80 ? 7.845 -2.363 10.606 1.00 96.25 80 ARG A C 1
ATOM 644 O O . ARG A 1 80 ? 6.872 -1.811 11.114 1.00 96.25 80 ARG A O 1
ATOM 651 N N . THR A 1 81 ? 8.163 -3.631 10.858 1.00 96.19 81 THR A N 1
ATOM 652 C CA . THR A 1 81 ? 7.423 -4.463 11.818 1.00 96.19 81 THR A CA 1
ATOM 653 C C . THR A 1 81 ? 7.606 -3.948 13.246 1.00 96.19 81 THR A C 1
ATOM 655 O O . THR A 1 81 ? 6.623 -3.842 13.981 1.00 96.19 81 THR A O 1
ATOM 658 N N . GLY A 1 82 ? 8.834 -3.575 13.618 1.00 97.69 82 GLY A N 1
ATOM 659 C CA . GLY A 1 82 ? 9.153 -2.984 14.917 1.00 97.69 82 GLY A CA 1
ATOM 660 C C . GLY A 1 82 ? 8.394 -1.681 15.164 1.00 97.69 82 GLY A C 1
ATOM 661 O O . GLY A 1 82 ? 7.661 -1.583 16.146 1.00 97.69 82 GLY A O 1
ATOM 662 N N . GLU A 1 83 ? 8.480 -0.729 14.235 1.00 97.06 83 GLU A N 1
ATOM 663 C CA . GLU A 1 83 ? 7.813 0.579 14.331 1.00 97.06 83 GLU A CA 1
ATOM 664 C C . GLU A 1 83 ? 6.286 0.460 14.422 1.00 97.06 83 GLU A C 1
ATOM 666 O O . GLU A 1 83 ? 5.651 1.057 15.293 1.00 97.06 83 GLU A O 1
ATOM 671 N N . LEU A 1 84 ? 5.672 -0.382 13.581 1.00 96.00 84 LEU A N 1
ATOM 672 C CA . LEU A 1 84 ? 4.224 -0.614 13.633 1.00 96.00 84 LEU A CA 1
ATOM 673 C C . LEU A 1 84 ? 3.787 -1.267 14.949 1.00 96.00 84 LEU A C 1
ATOM 675 O O . LEU A 1 84 ? 2.712 -0.959 15.468 1.00 96.00 84 LEU A O 1
ATOM 679 N N . THR A 1 85 ? 4.592 -2.186 15.485 1.00 97.56 85 THR A N 1
ATOM 680 C CA . THR A 1 85 ? 4.302 -2.845 16.767 1.00 97.56 85 THR A CA 1
ATOM 681 C C . THR A 1 85 ? 4.407 -1.842 17.913 1.00 97.56 85 THR A C 1
ATOM 683 O O . THR A 1 85 ? 3.505 -1.777 18.748 1.00 97.56 85 THR A O 1
ATOM 686 N N . LYS A 1 86 ? 5.438 -0.988 17.899 1.00 97.94 86 LYS A N 1
ATOM 687 C CA . LYS A 1 86 ? 5.629 0.106 18.858 1.00 97.94 86 LYS A CA 1
ATOM 688 C C . LYS A 1 86 ? 4.422 1.044 18.887 1.00 97.94 86 LYS A C 1
ATOM 690 O O . LYS A 1 86 ? 3.850 1.271 19.955 1.00 97.94 86 LYS A O 1
ATOM 695 N N . GLU A 1 87 ? 3.983 1.534 17.727 1.00 96.38 87 GLU A N 1
ATOM 696 C CA . GLU A 1 87 ? 2.814 2.418 17.621 1.00 96.38 87 GLU A CA 1
ATOM 697 C C . GLU A 1 87 ? 1.552 1.753 18.193 1.00 96.38 87 GLU A C 1
ATOM 699 O O . GLU A 1 87 ? 0.839 2.340 19.013 1.00 96.38 87 GLU A O 1
ATOM 704 N N . LYS A 1 88 ? 1.293 0.491 17.819 1.00 96.06 88 LYS A N 1
ATOM 705 C CA . LYS A 1 88 ? 0.136 -0.267 18.318 1.00 96.06 88 LYS A CA 1
ATOM 706 C C . LYS A 1 88 ? 0.183 -0.479 19.827 1.00 96.06 88 LYS A C 1
ATOM 708 O O . LYS A 1 88 ? -0.857 -0.358 20.471 1.00 96.06 88 LYS A O 1
ATOM 713 N N . MET A 1 89 ? 1.348 -0.779 20.399 1.00 97.75 89 MET A N 1
ATOM 714 C CA . MET A 1 89 ? 1.502 -0.952 21.845 1.00 97.75 89 MET A CA 1
ATOM 715 C C . MET A 1 89 ? 1.214 0.346 22.601 1.00 97.75 89 MET A C 1
ATOM 717 O O . MET A 1 89 ? 0.410 0.327 23.531 1.00 97.75 89 MET A O 1
ATOM 721 N N . ILE A 1 90 ? 1.785 1.476 22.162 1.00 96.25 90 ILE A N 1
ATOM 722 C CA . ILE A 1 90 ? 1.516 2.801 22.751 1.00 96.25 90 ILE A CA 1
ATOM 723 C C . ILE A 1 90 ? 0.017 3.100 22.707 1.00 96.25 90 ILE A C 1
ATOM 725 O O . ILE A 1 90 ? -0.583 3.502 23.708 1.00 96.25 90 ILE A O 1
ATOM 729 N N . LYS A 1 91 ? -0.607 2.850 21.556 1.00 95.06 91 LYS A N 1
ATOM 730 C CA . LYS A 1 91 ? -2.033 3.064 21.343 1.00 95.06 91 LYS A CA 1
ATOM 731 C C . LYS A 1 91 ? -2.903 2.209 22.265 1.00 95.06 91 LYS A C 1
ATOM 733 O O . LYS A 1 91 ? -3.812 2.726 22.908 1.00 95.06 91 LYS A O 1
ATOM 738 N N . LEU A 1 92 ? -2.626 0.910 22.356 1.00 96.00 92 LEU A N 1
ATOM 739 C CA . LEU A 1 92 ? -3.386 -0.025 23.189 1.00 96.00 92 LEU A CA 1
ATOM 740 C C . LEU A 1 92 ? -3.205 0.262 24.684 1.00 96.00 92 LEU A C 1
ATOM 742 O O . LEU A 1 92 ? -4.194 0.282 25.411 1.00 96.00 92 LEU A O 1
ATOM 746 N N . ALA A 1 93 ? -1.984 0.563 25.133 1.00 96.81 93 ALA A N 1
ATOM 747 C CA . ALA A 1 93 ? -1.717 0.957 26.515 1.00 96.81 93 ALA A CA 1
ATOM 748 C C . ALA A 1 93 ? -2.466 2.249 26.884 1.00 96.81 93 ALA A C 1
ATOM 750 O O . ALA A 1 93 ? -3.193 2.292 27.877 1.00 96.81 93 ALA A O 1
ATOM 751 N N . THR A 1 94 ? -2.379 3.276 26.032 1.00 94.88 94 THR A N 1
ATOM 752 C CA . THR A 1 94 ? -3.118 4.538 26.215 1.00 94.88 94 THR A CA 1
ATOM 753 C C . THR A 1 94 ? -4.626 4.296 26.260 1.00 94.88 94 THR A C 1
ATOM 755 O O . THR A 1 94 ? -5.325 4.812 27.131 1.00 94.88 94 THR A O 1
ATOM 758 N N . ARG A 1 95 ? -5.140 3.471 25.342 1.00 94.69 95 ARG A N 1
ATOM 759 C CA . ARG A 1 95 ? -6.555 3.107 25.269 1.00 94.69 95 ARG A CA 1
ATOM 760 C C . ARG A 1 95 ? -7.030 2.398 26.533 1.00 94.69 95 ARG A C 1
ATOM 762 O O . ARG A 1 95 ? -8.113 2.725 27.016 1.00 94.69 95 ARG A O 1
ATOM 769 N N . TYR A 1 96 ? -6.245 1.464 27.067 1.00 96.44 96 TYR A N 1
ATOM 770 C CA . TYR A 1 96 ? -6.570 0.753 28.302 1.00 96.44 96 TYR A CA 1
ATOM 771 C C . TYR A 1 96 ? -6.718 1.738 29.467 1.00 96.44 96 TYR A C 1
ATOM 773 O O . TYR A 1 96 ? -7.792 1.826 30.060 1.00 96.44 96 TYR A O 1
ATOM 781 N N . LEU A 1 97 ? -5.696 2.573 29.695 1.00 96.00 97 LEU A N 1
ATOM 782 C CA . LEU A 1 97 ? -5.683 3.564 30.776 1.00 96.00 97 LEU A CA 1
ATOM 783 C C . LEU A 1 97 ? -6.826 4.578 30.666 1.00 96.00 97 LEU A C 1
ATOM 785 O O . LEU A 1 97 ? -7.477 4.902 31.657 1.00 96.00 97 LEU A O 1
ATOM 789 N N . LEU A 1 98 ? -7.113 5.070 29.457 1.00 94.06 98 LEU A N 1
ATOM 790 C CA . LEU A 1 98 ? -8.237 5.980 29.237 1.00 94.06 98 LEU A CA 1
ATOM 791 C C . LEU A 1 98 ? -9.580 5.304 29.525 1.00 94.06 98 LEU A C 1
ATOM 793 O O . LEU A 1 98 ? -10.465 5.924 30.110 1.00 94.06 98 LEU A O 1
ATOM 797 N N . TH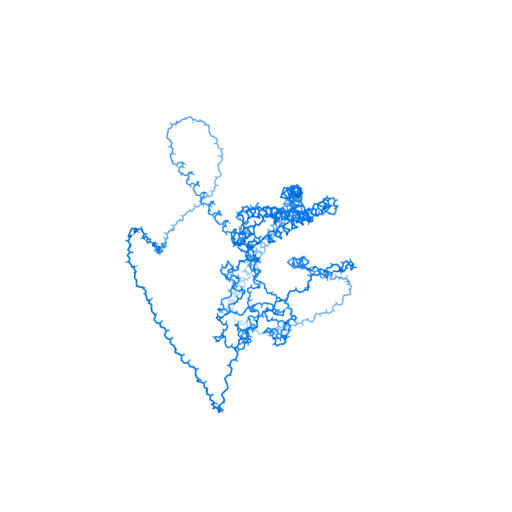R A 1 99 ? -9.745 4.046 29.117 1.00 94.25 99 THR A N 1
ATOM 798 C CA . THR A 1 99 ? -10.990 3.290 29.323 1.00 94.25 99 THR A CA 1
ATOM 799 C C . THR A 1 99 ? -11.237 3.039 30.800 1.00 94.25 99 THR A C 1
ATOM 801 O O . THR A 1 99 ? -12.348 3.253 31.280 1.00 94.25 99 THR A O 1
ATOM 804 N N . GLU A 1 100 ? -10.192 2.662 31.527 1.00 95.94 100 GLU A N 1
ATOM 805 C CA . GLU A 1 100 ? -10.240 2.458 32.968 1.00 95.94 100 GLU A CA 1
ATOM 806 C C . GLU A 1 100 ? -10.554 3.767 33.696 1.00 95.94 100 GLU A C 1
ATOM 808 O O . GLU A 1 100 ? -11.500 3.822 34.480 1.00 95.94 100 GLU A O 1
ATOM 813 N N . ARG A 1 101 ? -9.872 4.864 33.341 1.00 95.50 101 ARG A N 1
ATOM 814 C CA . ARG A 1 101 ? -10.132 6.181 33.935 1.00 95.50 101 ARG A CA 1
ATOM 815 C C . ARG A 1 101 ? -11.553 6.677 33.667 1.00 95.50 101 ARG A C 1
ATOM 817 O O . ARG A 1 101 ? -12.175 7.290 34.533 1.00 95.50 101 ARG A O 1
ATOM 824 N N . MET A 1 102 ? -12.092 6.413 32.476 1.00 92.75 102 MET A N 1
ATOM 825 C CA . MET A 1 102 ? -13.493 6.702 32.169 1.00 92.75 102 MET A CA 1
ATOM 826 C C . MET A 1 102 ? -14.444 5.833 32.998 1.00 92.75 102 MET A C 1
ATOM 828 O O . MET A 1 102 ? -15.474 6.343 33.443 1.00 92.75 102 MET A O 1
ATOM 832 N N . PHE A 1 103 ? -14.116 4.557 33.224 1.00 94.69 103 PHE A N 1
ATOM 833 C CA . PHE A 1 103 ? -14.915 3.658 34.056 1.00 94.69 103 PHE A CA 1
ATOM 834 C C . PHE A 1 103 ? -14.957 4.151 35.511 1.00 94.69 103 PHE A C 1
ATOM 836 O O . PHE A 1 103 ? -16.049 4.334 36.057 1.00 94.69 103 PHE A O 1
ATOM 843 N N . GLU A 1 104 ? -13.801 4.484 36.093 1.00 95.69 104 GLU A N 1
ATOM 844 C CA . GLU A 1 104 ? -13.690 5.132 37.408 1.00 95.69 104 GLU A CA 1
ATOM 845 C C . GLU A 1 104 ? -14.546 6.399 37.480 1.00 95.69 104 GLU A C 1
ATOM 847 O O . GLU A 1 104 ? -15.363 6.554 38.385 1.00 95.69 104 GLU A O 1
ATOM 852 N N . GLN A 1 105 ? -14.442 7.276 36.479 1.00 94.38 105 GLN A N 1
ATOM 853 C CA . GLN A 1 10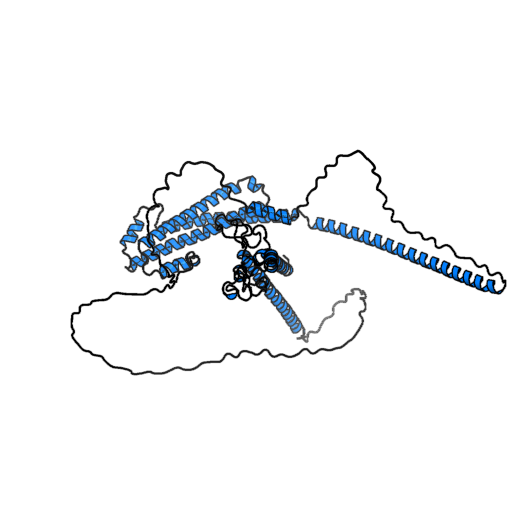5 ? -15.195 8.526 36.449 1.00 94.38 105 GLN A CA 1
ATOM 854 C C . GLN A 1 105 ? -16.719 8.300 36.378 1.00 94.38 105 GLN A C 1
ATOM 856 O O . GLN A 1 105 ? -17.488 9.063 36.969 1.00 94.38 105 GLN A O 1
ATOM 861 N N . GLN A 1 106 ? -17.205 7.275 35.663 1.00 92.88 106 GLN A N 1
ATOM 862 C CA . GLN A 1 106 ? -18.640 6.947 35.671 1.00 92.88 106 GLN A CA 1
ATOM 863 C C . GLN A 1 106 ? -19.104 6.445 37.048 1.00 92.88 106 GLN A C 1
ATOM 865 O O . GLN A 1 106 ? -20.244 6.721 37.436 1.00 92.88 106 GLN A O 1
ATOM 870 N N . VAL A 1 107 ? -18.236 5.746 37.784 1.00 94.69 107 VAL A N 1
ATOM 871 C CA . VAL A 1 107 ? -18.492 5.312 39.165 1.00 94.69 107 VAL A CA 1
ATOM 872 C C . VAL A 1 107 ? -18.493 6.505 40.126 1.00 94.69 107 VAL A C 1
ATOM 874 O O . VAL A 1 107 ? -19.442 6.662 40.890 1.00 94.69 107 VAL A O 1
ATOM 877 N N . GLU A 1 108 ? -17.496 7.391 40.048 1.00 95.25 108 GLU A N 1
ATOM 878 C CA . GLU A 1 108 ? -17.401 8.615 40.863 1.00 95.25 108 GLU A CA 1
ATOM 879 C C . GLU A 1 108 ? -18.617 9.533 40.668 1.00 95.25 108 GLU A C 1
ATOM 881 O O . GLU A 1 108 ? -19.155 10.088 41.625 1.00 95.25 108 GLU A O 1
ATOM 886 N N . ASN A 1 109 ? -19.108 9.640 39.430 1.00 94.06 109 ASN A N 1
ATOM 887 C CA . ASN A 1 109 ? -20.311 10.404 39.096 1.00 94.06 109 ASN A CA 1
ATOM 888 C C . ASN A 1 109 ? -21.624 9.725 39.540 1.00 94.06 109 ASN A C 1
ATOM 890 O O . ASN A 1 109 ? -22.703 10.259 39.274 1.00 94.06 109 ASN A O 1
ATOM 894 N N . GLY A 1 110 ? -21.562 8.534 40.145 1.00 93.69 110 GLY A N 1
ATOM 895 C CA . GLY A 1 110 ? -22.725 7.765 40.594 1.00 93.69 110 GLY A CA 1
ATOM 896 C C . GLY A 1 110 ? -23.584 7.189 39.465 1.00 93.69 110 GLY A C 1
ATOM 897 O O . GLY A 1 110 ? -24.707 6.752 39.712 1.00 93.69 110 GLY A O 1
ATOM 898 N N . ARG A 1 111 ? -23.089 7.196 38.219 1.00 92.38 111 ARG A N 1
ATOM 899 C CA . ARG A 1 111 ? -23.801 6.629 37.061 1.00 92.38 111 ARG A CA 1
ATOM 900 C C . ARG A 1 111 ? -23.668 5.114 36.995 1.00 92.38 111 ARG A C 1
ATOM 902 O O . ARG A 1 111 ? -24.582 4.446 36.522 1.00 92.38 111 ARG A O 1
ATOM 909 N N . LEU A 1 112 ? -22.542 4.585 37.466 1.00 93.69 112 LEU A N 1
ATOM 910 C CA . LEU A 1 112 ? -22.303 3.157 37.645 1.00 93.69 112 LEU A CA 1
ATOM 911 C C . LEU A 1 112 ? -22.039 2.855 39.121 1.00 93.69 112 LEU A C 1
ATOM 913 O O . LEU A 1 112 ? -21.546 3.695 39.868 1.00 93.69 112 LEU A O 1
ATOM 917 N N . ASN A 1 113 ? -22.378 1.640 39.545 1.00 95.12 113 ASN A N 1
ATOM 918 C CA . ASN A 1 113 ? -22.124 1.187 40.908 1.00 95.12 113 ASN A CA 1
ATOM 919 C C . ASN A 1 113 ? -20.649 0.769 41.065 1.00 95.12 113 ASN A C 1
ATOM 921 O O . ASN A 1 113 ? -20.136 0.020 40.231 1.00 95.12 113 ASN A O 1
ATOM 925 N N . SER A 1 114 ? -19.987 1.199 42.145 1.00 96.25 114 SER A N 1
ATOM 926 C CA . SER A 1 114 ? -18.587 0.857 42.453 1.00 96.25 114 SER A CA 1
ATOM 927 C C . SER A 1 114 ? -18.338 -0.642 42.615 1.00 96.25 114 SER A C 1
ATOM 929 O O . SER A 1 114 ? -17.212 -1.100 42.424 1.00 96.25 114 SER A O 1
ATOM 931 N N . ILE A 1 115 ? -19.388 -1.423 42.895 1.00 96.56 115 ILE A N 1
ATOM 932 C CA . ILE A 1 115 ? -19.325 -2.887 42.952 1.00 96.56 115 ILE A CA 1
ATOM 933 C C . ILE A 1 115 ? -18.782 -3.472 41.643 1.00 96.56 115 ILE A C 1
ATOM 935 O O . ILE A 1 115 ? -18.024 -4.431 41.702 1.00 96.56 115 ILE A O 1
ATOM 939 N N . HIS A 1 116 ? -19.112 -2.899 40.480 1.00 94.81 116 HIS A N 1
ATOM 940 C CA . HIS A 1 116 ? -18.634 -3.422 39.195 1.00 94.81 116 HIS A CA 1
ATOM 941 C C . HIS A 1 116 ? -17.131 -3.222 39.005 1.00 94.81 116 HIS A C 1
ATOM 943 O O . HIS A 1 116 ? -16.430 -4.158 38.640 1.00 94.81 116 HIS A O 1
ATOM 949 N N . LEU A 1 117 ? -16.617 -2.035 39.330 1.00 93.88 117 LEU A N 1
ATOM 950 C CA . LEU A 1 117 ? -15.184 -1.757 39.250 1.00 93.88 117 LEU A CA 1
ATOM 951 C C . LEU A 1 117 ? -14.391 -2.633 40.236 1.00 93.88 117 LEU A C 1
ATOM 953 O O . LEU A 1 117 ? -13.360 -3.200 39.887 1.00 93.88 117 LEU A O 1
ATOM 957 N N . HIS A 1 118 ? -14.900 -2.817 41.457 1.00 94.94 118 HIS A N 1
ATOM 958 C CA . HIS A 1 118 ? -14.296 -3.762 42.396 1.00 94.94 118 HIS A CA 1
ATOM 959 C C . HIS A 1 118 ? -14.396 -5.212 41.916 1.00 94.94 118 HIS A C 1
ATOM 961 O O . HIS A 1 118 ? -13.454 -5.975 42.117 1.00 94.94 118 HIS A O 1
ATOM 967 N N . ALA A 1 119 ? -15.508 -5.612 41.301 1.00 95.69 119 ALA A N 1
ATOM 968 C CA . ALA A 1 119 ? -15.658 -6.949 40.742 1.00 95.69 119 ALA A CA 1
ATOM 969 C C . ALA A 1 119 ? -14.651 -7.190 39.613 1.00 95.69 119 ALA A C 1
ATOM 971 O O . ALA A 1 119 ? -14.039 -8.251 39.604 1.00 95.69 119 ALA A O 1
ATOM 972 N N . TRP A 1 120 ? -14.420 -6.201 38.742 1.00 95.94 120 TRP A N 1
ATOM 973 C CA . TRP A 1 120 ? -13.372 -6.234 37.721 1.00 95.94 120 TRP A CA 1
ATOM 974 C C . TRP A 1 120 ? -11.999 -6.516 38.344 1.00 95.94 120 TRP A C 1
ATOM 976 O O . TRP A 1 120 ? -11.402 -7.538 38.047 1.00 95.94 120 TRP A O 1
ATOM 986 N N . TYR A 1 121 ? -11.539 -5.718 39.312 1.00 96.38 121 TYR A N 1
ATOM 987 C CA . TYR A 1 121 ? -10.212 -5.942 39.910 1.00 96.38 121 TYR A CA 1
ATOM 988 C C . TYR A 1 121 ? -10.055 -7.254 40.693 1.00 96.38 121 TYR A C 1
ATOM 990 O O . TYR A 1 121 ? -8.931 -7.714 40.888 1.00 96.38 121 TYR A O 1
ATOM 998 N N . ASN A 1 122 ? -11.150 -7.835 41.190 1.00 96.06 122 ASN A N 1
ATOM 999 C CA . ASN A 1 122 ? -11.117 -9.069 41.982 1.00 96.06 122 ASN A CA 1
ATOM 1000 C C . ASN A 1 122 ? -11.438 -10.327 41.164 1.00 96.06 122 ASN A C 1
ATOM 1002 O O . ASN A 1 122 ? -11.321 -11.441 41.682 1.00 96.06 122 ASN A O 1
ATOM 1006 N N . LYS A 1 123 ? -11.872 -10.175 39.910 1.00 94.94 123 LYS A N 1
ATOM 1007 C CA . LYS A 1 123 ? -12.147 -11.300 39.023 1.00 94.94 123 LYS A CA 1
ATOM 1008 C C . LYS A 1 123 ? -10.816 -11.956 38.619 1.00 94.94 123 LYS A C 1
ATOM 1010 O O . LYS A 1 123 ? -9.806 -11.274 38.469 1.00 94.94 123 LYS A O 1
ATOM 1015 N N . PRO A 1 124 ? -10.768 -13.289 38.458 1.00 95.06 124 PRO A N 1
ATOM 1016 C CA . PRO A 1 124 ? -9.593 -13.936 37.893 1.00 95.06 124 PRO A CA 1
ATOM 1017 C C . PRO A 1 124 ? -9.452 -13.556 36.414 1.00 95.06 124 PRO A C 1
ATOM 1019 O O . PRO A 1 124 ? -10.328 -13.860 35.603 1.00 95.06 124 PRO A O 1
ATOM 1022 N N . HIS A 1 125 ? -8.333 -12.920 36.079 1.00 95.94 125 HIS A N 1
ATOM 1023 C CA . HIS A 1 125 ? -7.945 -12.584 34.711 1.00 95.94 125 HIS A CA 1
ATOM 1024 C C . HIS A 1 125 ? -6.720 -13.391 34.290 1.00 95.94 125 HIS A C 1
ATOM 1026 O O . HIS A 1 125 ? -5.919 -13.815 35.124 1.00 95.94 125 HIS A O 1
ATOM 1032 N N . LYS A 1 126 ? -6.562 -13.584 32.976 1.00 95.75 126 LYS A N 1
ATOM 1033 C CA . LYS A 1 126 ? -5.357 -14.207 32.405 1.00 95.75 126 LYS A CA 1
ATOM 1034 C C . LYS A 1 126 ? -4.113 -13.343 32.639 1.00 95.75 126 LYS A C 1
ATOM 1036 O O . LYS A 1 126 ? -3.021 -13.872 32.826 1.00 95.75 126 LYS A O 1
ATOM 1041 N N . PHE A 1 127 ? -4.296 -12.027 32.621 1.00 96.62 127 PHE A N 1
ATOM 1042 C CA . PHE A 1 127 ? -3.248 -11.026 32.761 1.00 96.62 127 PHE A CA 1
ATOM 1043 C C . PHE A 1 127 ? -3.545 -10.105 33.944 1.00 96.62 127 PHE A C 1
ATOM 1045 O O . PHE A 1 127 ? -4.676 -10.047 34.425 1.00 96.62 127 PHE A O 1
ATOM 1052 N N . ASN A 1 128 ? -2.535 -9.384 34.424 1.00 96.31 128 ASN A N 1
ATOM 1053 C CA . ASN A 1 128 ? -2.743 -8.410 35.488 1.00 96.31 128 ASN A CA 1
ATOM 1054 C C . ASN A 1 128 ? -3.538 -7.212 34.948 1.00 96.31 128 ASN A C 1
ATOM 1056 O O . ASN A 1 128 ? -3.175 -6.653 33.920 1.00 96.31 128 ASN A O 1
ATOM 1060 N N . VAL A 1 129 ? -4.616 -6.840 35.637 1.00 97.38 129 VAL A N 1
ATOM 1061 C CA . VAL A 1 129 ? -5.545 -5.779 35.216 1.00 97.38 129 VAL A CA 1
ATOM 1062 C C . VAL A 1 129 ? -5.303 -4.439 35.907 1.00 97.38 129 VAL A C 1
ATOM 1064 O O . VAL A 1 129 ? -5.943 -3.452 35.551 1.00 97.38 129 VAL A O 1
ATOM 1067 N N . LYS A 1 130 ? -4.414 -4.373 36.904 1.00 96.62 130 LYS A N 1
ATOM 1068 C CA . LYS A 1 130 ? -4.125 -3.112 37.598 1.00 96.62 130 LYS A CA 1
ATOM 1069 C C . LYS A 1 130 ? -3.391 -2.150 36.670 1.00 96.62 130 LYS A C 1
ATOM 1071 O O . LYS A 1 130 ? -2.395 -2.539 36.065 1.00 96.62 130 LYS A O 1
ATOM 1076 N N . SER A 1 131 ? -3.834 -0.896 36.615 1.00 95.69 131 SER A N 1
ATOM 1077 C CA . SER A 1 131 ? -3.280 0.141 35.731 1.00 95.69 131 SER A CA 1
ATOM 1078 C C . SER A 1 131 ? -1.766 0.261 35.829 1.00 95.69 131 SER A C 1
ATOM 1080 O O . SER A 1 131 ? -1.096 0.278 34.802 1.00 95.69 131 SER A O 1
ATOM 1082 N N . ASP A 1 132 ? -1.235 0.311 37.055 1.00 96.62 132 ASP A N 1
ATOM 1083 C CA . ASP A 1 132 ? 0.200 0.466 37.307 1.00 96.62 132 ASP A CA 1
ATOM 1084 C C . ASP A 1 132 ? 0.994 -0.707 36.725 1.00 96.62 132 ASP A C 1
ATOM 1086 O O . ASP A 1 132 ? 2.014 -0.509 36.069 1.00 96.62 132 ASP A O 1
ATOM 1090 N N . ASP A 1 133 ? 0.486 -1.928 36.898 1.00 97.38 133 ASP A N 1
ATOM 1091 C CA . ASP A 1 133 ? 1.132 -3.141 36.405 1.00 97.38 133 ASP A CA 1
ATOM 1092 C C . ASP A 1 133 ? 1.022 -3.256 34.874 1.00 97.38 133 ASP A C 1
ATOM 1094 O O . ASP A 1 133 ? 1.988 -3.636 34.213 1.00 97.38 133 ASP A O 1
ATOM 1098 N N . VAL A 1 134 ? -0.125 -2.887 34.287 1.00 97.69 134 VAL A N 1
ATOM 1099 C CA . VAL A 1 134 ? -0.322 -2.849 32.825 1.00 97.69 134 VAL A CA 1
ATOM 1100 C C . VAL A 1 134 ? 0.564 -1.784 32.182 1.00 97.69 134 VAL A C 1
ATOM 1102 O O . VAL A 1 134 ? 1.179 -2.031 31.142 1.00 97.69 134 VAL A O 1
ATOM 1105 N N . PHE A 1 135 ? 0.655 -0.602 32.794 1.00 97.00 135 PHE A N 1
ATOM 1106 C CA . PHE A 1 135 ? 1.506 0.478 32.313 1.00 97.00 135 PHE A CA 1
ATOM 1107 C C . PHE A 1 135 ? 2.982 0.105 32.418 1.00 97.00 135 PHE A C 1
ATOM 1109 O O . PHE A 1 135 ? 3.706 0.278 31.441 1.00 97.00 135 PHE A O 1
ATOM 1116 N N . GLN A 1 136 ? 3.415 -0.461 33.548 1.00 98.00 136 GLN A N 1
ATOM 1117 C CA . GLN A 1 136 ? 4.786 -0.941 33.712 1.00 98.00 136 GLN A CA 1
ATOM 1118 C C . GLN A 1 136 ? 5.113 -2.033 32.688 1.00 98.00 136 GLN A C 1
ATOM 1120 O O . GLN A 1 136 ? 6.140 -1.955 32.020 1.00 98.00 136 GLN A O 1
ATOM 1125 N N . PHE A 1 137 ? 4.207 -2.993 32.478 1.00 98.38 137 PHE A N 1
ATOM 1126 C CA . PHE A 1 137 ? 4.356 -4.020 31.446 1.00 98.38 137 PHE A CA 1
ATOM 1127 C C . PHE A 1 137 ? 4.523 -3.414 30.045 1.00 98.38 137 PHE A C 1
ATOM 1129 O O . PHE A 1 137 ? 5.422 -3.812 29.301 1.00 98.38 137 PHE A O 1
ATOM 1136 N N . ALA A 1 138 ? 3.675 -2.450 29.675 1.00 98.06 138 ALA A N 1
ATOM 1137 C CA . ALA A 1 138 ? 3.773 -1.772 28.386 1.00 98.06 138 ALA A CA 1
ATOM 1138 C C . ALA A 1 138 ? 5.087 -0.992 28.260 1.00 98.06 138 ALA A C 1
ATOM 1140 O O . ALA A 1 138 ? 5.745 -1.082 27.227 1.00 98.06 138 ALA A O 1
ATOM 1141 N N . TYR A 1 139 ? 5.478 -0.267 29.311 1.00 98.00 139 TYR A N 1
ATOM 1142 C CA . TYR A 1 139 ? 6.699 0.530 29.365 1.00 98.00 139 TYR A CA 1
ATOM 1143 C C . TYR A 1 139 ? 7.952 -0.335 29.192 1.00 98.00 139 TYR A C 1
ATOM 1145 O O . TYR A 1 139 ? 8.785 -0.039 28.337 1.00 98.00 139 TYR A O 1
ATOM 1153 N N . ASP A 1 140 ? 8.049 -1.445 29.926 1.00 98.38 140 ASP A N 1
ATOM 1154 C CA . ASP A 1 140 ? 9.193 -2.356 29.859 1.00 98.38 140 ASP A CA 1
ATOM 1155 C C . ASP A 1 140 ? 9.325 -3.000 28.472 1.00 98.38 140 ASP A C 1
ATOM 1157 O O . ASP A 1 140 ? 10.424 -3.085 27.919 1.00 98.38 140 ASP A O 1
ATOM 1161 N N . ASN A 1 141 ? 8.208 -3.436 27.877 1.00 98.25 141 ASN A N 1
ATOM 1162 C CA . ASN A 1 141 ? 8.227 -4.024 26.536 1.00 98.25 141 ASN A CA 1
ATOM 1163 C C . ASN A 1 141 ? 8.527 -2.987 25.449 1.00 98.25 141 ASN A C 1
ATOM 1165 O O . ASN A 1 141 ? 9.236 -3.308 24.495 1.00 98.25 141 ASN A O 1
ATOM 1169 N N . LEU A 1 142 ? 8.015 -1.761 25.588 1.00 98.19 142 LEU A N 1
ATOM 1170 C CA . LEU A 1 142 ? 8.322 -0.664 24.673 1.00 98.19 142 LEU A CA 1
ATOM 1171 C C . LEU A 1 142 ? 9.804 -0.303 24.728 1.00 98.19 142 LEU A C 1
ATOM 1173 O O . LEU A 1 142 ? 10.420 -0.239 23.672 1.00 98.19 142 LEU A O 1
ATOM 1177 N N . GLY A 1 143 ? 10.396 -0.164 25.917 1.00 97.94 143 GLY A N 1
ATOM 1178 C CA . GLY A 1 143 ? 11.829 0.116 26.049 1.00 97.94 143 GLY A CA 1
ATOM 1179 C C . GLY A 1 143 ? 12.688 -0.965 25.389 1.00 97.94 143 GLY A C 1
ATOM 1180 O O . GLY A 1 143 ? 13.568 -0.669 24.586 1.00 97.94 143 GLY A O 1
ATOM 1181 N N . GLN A 1 144 ? 12.358 -2.237 25.621 1.00 98.25 144 GLN A N 1
ATOM 1182 C CA . GLN A 1 144 ? 13.039 -3.355 24.963 1.00 98.25 144 GLN A CA 1
ATOM 1183 C C . GLN A 1 144 ? 12.850 -3.384 23.433 1.00 98.25 144 GLN A C 1
ATOM 1185 O O . GLN A 1 144 ? 13.693 -3.926 22.716 1.00 98.25 144 GLN A O 1
ATOM 1190 N N . LEU A 1 145 ? 11.713 -2.905 22.921 1.00 98.19 145 LEU A N 1
ATOM 1191 C CA . LEU A 1 145 ? 11.443 -2.818 21.484 1.00 98.19 145 LEU A CA 1
ATOM 1192 C C . LEU A 1 145 ? 12.169 -1.623 20.850 1.00 98.19 145 LEU A C 1
ATOM 1194 O O . LEU A 1 145 ? 12.669 -1.748 19.739 1.00 98.19 145 LEU A O 1
ATOM 1198 N N . GLU A 1 146 ? 12.269 -0.495 21.549 1.00 98.38 146 GLU A N 1
ATOM 1199 C CA . GLU A 1 146 ? 13.039 0.673 21.111 1.00 98.38 146 GLU A CA 1
ATOM 1200 C C . GLU A 1 146 ? 14.528 0.349 20.990 1.00 98.38 146 GLU A C 1
ATOM 1202 O O . GLU A 1 146 ? 15.118 0.618 19.948 1.00 98.38 146 GLU A O 1
ATOM 1207 N N . GLU A 1 147 ? 15.110 -0.330 21.984 1.00 98.38 147 GLU A N 1
ATOM 1208 C CA . GLU A 1 147 ? 16.499 -0.807 21.908 1.00 98.38 147 GLU A CA 1
ATOM 1209 C C . GLU A 1 147 ? 16.730 -1.722 20.692 1.00 98.38 147 GLU A C 1
ATOM 1211 O O . GLU A 1 147 ? 17.751 -1.629 20.009 1.00 98.38 147 GLU A O 1
ATOM 1216 N N . LEU A 1 148 ? 15.763 -2.596 20.390 1.00 98.38 148 LEU A N 1
ATOM 1217 C CA . LEU A 1 148 ? 15.811 -3.471 19.220 1.00 98.38 148 LEU A CA 1
ATOM 1218 C C . LEU A 1 148 ? 15.747 -2.679 17.905 1.00 98.38 148 LEU A C 1
ATOM 1220 O O . LEU A 1 148 ? 16.494 -2.986 16.976 1.00 98.38 148 LEU A O 1
ATOM 1224 N N . ILE A 1 149 ? 14.857 -1.689 17.816 1.00 98.50 149 ILE A N 1
ATOM 1225 C CA . ILE A 1 149 ? 14.727 -0.814 16.646 1.00 98.50 149 ILE A CA 1
ATOM 1226 C C . ILE A 1 149 ? 16.034 -0.043 16.424 1.00 98.50 149 ILE A C 1
ATOM 1228 O O . ILE A 1 149 ? 16.556 -0.063 15.312 1.00 98.50 149 ILE A O 1
ATOM 1232 N N . ASP A 1 150 ? 16.618 0.543 17.470 1.00 98.38 150 ASP A N 1
ATOM 1233 C CA . ASP A 1 150 ? 17.891 1.270 17.388 1.00 98.38 150 ASP A CA 1
ATOM 1234 C C . ASP A 1 150 ? 19.034 0.387 16.855 1.00 98.38 150 ASP A C 1
ATOM 1236 O O . ASP A 1 150 ? 19.861 0.822 16.039 1.00 98.38 150 ASP A O 1
ATOM 1240 N N . ASP A 1 151 ? 19.084 -0.871 17.301 1.00 98.19 151 ASP A N 1
ATOM 1241 C CA . ASP A 1 151 ? 20.037 -1.868 16.814 1.00 98.19 151 ASP A CA 1
ATOM 1242 C C . ASP A 1 151 ? 19.791 -2.234 15.342 1.00 98.19 151 ASP A C 1
ATOM 1244 O O . ASP A 1 151 ? 20.740 -2.256 14.549 1.00 98.19 151 ASP A O 1
ATOM 1248 N N . LEU A 1 152 ? 18.534 -2.465 14.951 1.00 97.88 152 LEU A N 1
ATOM 1249 C CA . LEU A 1 152 ? 18.152 -2.730 13.561 1.00 97.88 152 LEU A CA 1
ATOM 1250 C C . LEU A 1 152 ? 18.501 -1.552 12.645 1.00 97.88 152 LEU A C 1
ATOM 1252 O O . LEU A 1 152 ? 19.046 -1.754 11.562 1.00 97.88 152 LEU A O 1
ATOM 1256 N N . GLU A 1 153 ? 18.260 -0.313 13.075 1.00 98.00 153 GLU A N 1
ATOM 1257 C CA . GLU A 1 153 ? 18.606 0.875 12.298 1.00 98.00 153 GLU A CA 1
ATOM 1258 C C . GLU A 1 153 ? 20.119 1.027 12.129 1.00 98.00 153 GLU A C 1
ATOM 1260 O O . GLU A 1 153 ? 20.612 1.481 11.091 1.00 98.00 153 GLU A O 1
ATOM 1265 N N . ARG A 1 154 ? 20.892 0.694 13.169 1.00 98.00 154 ARG A N 1
ATOM 1266 C CA . ARG A 1 154 ? 22.356 0.731 13.118 1.00 98.00 154 ARG A CA 1
ATOM 1267 C C . ARG A 1 154 ? 22.885 -0.231 12.059 1.00 98.00 154 ARG A C 1
ATOM 1269 O O . ARG A 1 154 ? 23.741 0.183 11.269 1.00 98.00 154 ARG A O 1
ATOM 1276 N N . GLU A 1 155 ? 22.366 -1.455 12.023 1.00 96.75 155 GLU A N 1
ATOM 1277 C CA . GLU A 1 155 ? 22.735 -2.436 11.001 1.00 96.75 155 GLU A CA 1
ATOM 1278 C C . GLU A 1 155 ? 22.178 -2.062 9.624 1.00 96.75 155 GLU A C 1
ATOM 1280 O O . GLU A 1 155 ? 22.904 -2.181 8.642 1.00 96.75 155 GLU A O 1
ATOM 1285 N N . HIS A 1 156 ? 20.974 -1.490 9.528 1.00 97.00 156 HIS A N 1
ATOM 1286 C CA . HIS A 1 156 ? 20.430 -0.998 8.257 1.00 97.00 156 HIS A CA 1
ATOM 1287 C C . HIS A 1 156 ? 21.348 0.059 7.643 1.00 97.00 156 HIS A C 1
ATOM 1289 O O . HIS A 1 156 ? 21.804 -0.082 6.510 1.00 97.00 156 HIS A O 1
ATOM 1295 N N . ARG A 1 157 ? 21.740 1.070 8.431 1.00 97.19 157 ARG A N 1
ATOM 1296 C CA . ARG A 1 157 ? 22.698 2.099 7.997 1.00 97.19 157 ARG A CA 1
ATOM 1297 C C . ARG A 1 157 ? 24.046 1.505 7.588 1.00 97.19 157 ARG A C 1
ATOM 1299 O O . ARG A 1 157 ? 24.755 2.098 6.776 1.00 97.19 157 ARG A O 1
ATOM 1306 N N . ARG A 1 158 ? 24.469 0.393 8.197 1.00 96.19 158 ARG A N 1
ATOM 1307 C CA . ARG A 1 158 ? 25.696 -0.316 7.810 1.00 96.19 158 ARG A CA 1
ATOM 1308 C C . ARG A 1 158 ? 25.521 -1.002 6.457 1.00 96.19 158 ARG A C 1
ATOM 1310 O O . ARG A 1 158 ? 26.328 -0.726 5.572 1.00 96.19 158 ARG A O 1
ATOM 1317 N N . ALA A 1 159 ? 24.466 -1.794 6.290 1.00 94.25 159 ALA A N 1
ATOM 1318 C CA . ALA A 1 159 ? 24.150 -2.482 5.043 1.00 94.25 159 ALA A CA 1
ATOM 1319 C C . ALA A 1 159 ? 23.988 -1.493 3.874 1.00 94.25 159 ALA A C 1
ATOM 1321 O O . ALA A 1 159 ? 24.551 -1.707 2.806 1.00 94.25 159 ALA A O 1
ATOM 1322 N N . GLU A 1 160 ? 23.347 -0.339 4.091 1.00 94.69 160 GLU A N 1
ATOM 1323 C CA . GLU A 1 160 ? 23.234 0.723 3.080 1.00 94.69 160 GLU A CA 1
ATOM 1324 C C . GLU A 1 160 ? 24.598 1.277 2.647 1.00 94.69 160 GLU A C 1
ATOM 1326 O O . GLU A 1 160 ? 24.849 1.474 1.455 1.00 94.69 160 GLU A O 1
ATOM 1331 N N . ARG A 1 161 ? 25.514 1.522 3.596 1.00 95.25 161 ARG A N 1
ATOM 1332 C CA . ARG A 1 161 ? 26.877 1.975 3.265 1.00 95.25 161 ARG A CA 1
ATOM 1333 C C . ARG A 1 161 ? 27.624 0.932 2.444 1.00 95.25 161 ARG A C 1
ATOM 1335 O O . ARG A 1 161 ? 28.333 1.302 1.505 1.00 95.25 161 ARG A O 1
ATOM 1342 N N . ASP A 1 162 ? 27.474 -0.340 2.791 1.00 92.50 162 ASP A N 1
ATOM 1343 C CA . ASP A 1 162 ? 28.120 -1.445 2.086 1.00 92.50 162 ASP A CA 1
ATOM 1344 C C . ASP A 1 162 ? 27.511 -1.633 0.688 1.00 92.50 162 ASP A C 1
ATOM 1346 O O . ASP A 1 162 ? 28.249 -1.777 -0.290 1.00 92.50 162 ASP A O 1
ATOM 1350 N N . PHE A 1 163 ? 26.193 -1.477 0.548 1.00 91.25 163 PHE A N 1
ATOM 1351 C CA . PHE A 1 163 ? 25.499 -1.446 -0.736 1.00 91.25 163 PHE A CA 1
ATOM 1352 C C . PHE A 1 163 ? 26.002 -0.310 -1.629 1.00 91.25 163 PHE A C 1
ATOM 1354 O O . PHE A 1 163 ? 26.425 -0.550 -2.762 1.00 91.25 163 PHE A O 1
ATOM 1361 N N . HIS A 1 164 ? 26.066 0.920 -1.120 1.00 86.81 164 HIS A N 1
ATOM 1362 C CA . HIS A 1 164 ? 26.590 2.050 -1.888 1.00 86.81 164 HIS A CA 1
ATOM 1363 C C . HIS A 1 164 ? 28.061 1.875 -2.276 1.00 86.81 164 HIS A C 1
ATOM 1365 O O . HIS A 1 164 ? 28.448 2.191 -3.407 1.00 86.81 164 HIS A O 1
ATOM 1371 N N . ARG A 1 165 ? 28.885 1.329 -1.375 1.00 88.56 165 ARG A N 1
ATOM 1372 C CA . ARG A 1 165 ? 30.276 0.980 -1.685 1.00 88.56 165 ARG A CA 1
ATOM 1373 C C . ARG A 1 165 ? 30.347 -0.050 -2.811 1.00 88.56 165 ARG A C 1
ATOM 1375 O O . ARG A 1 165 ? 31.074 0.186 -3.771 1.00 88.56 165 ARG A O 1
ATOM 1382 N N . SER A 1 166 ? 29.560 -1.125 -2.728 1.00 81.25 166 SER A N 1
ATOM 1383 C CA . SER A 1 166 ? 29.521 -2.190 -3.739 1.00 81.25 166 SER A CA 1
ATOM 1384 C C . SER A 1 166 ? 29.119 -1.659 -5.122 1.00 81.25 166 SER A C 1
ATOM 1386 O O . SER A 1 166 ? 29.776 -1.968 -6.120 1.00 81.25 166 SER A O 1
ATOM 1388 N N . LYS A 1 167 ? 28.140 -0.743 -5.170 1.00 72.62 167 LYS A N 1
ATOM 1389 C CA . LYS A 1 167 ? 27.699 -0.061 -6.394 1.00 72.62 167 LYS A CA 1
ATOM 1390 C C . LYS A 1 167 ? 28.803 0.800 -7.014 1.00 72.62 167 LYS A C 1
ATOM 1392 O O . LYS A 1 167 ? 28.913 0.875 -8.232 1.00 72.62 167 LYS A O 1
ATOM 1397 N N . THR A 1 168 ? 29.639 1.414 -6.179 1.00 63.34 168 THR A N 1
ATOM 1398 C CA . THR A 1 168 ? 30.758 2.261 -6.623 1.00 63.34 168 THR A CA 1
ATOM 1399 C C . THR A 1 168 ? 31.921 1.423 -7.175 1.00 63.34 168 THR A C 1
ATOM 1401 O O . THR A 1 168 ? 32.638 1.871 -8.065 1.00 63.34 168 THR A O 1
ATOM 1404 N N . THR A 1 169 ? 32.106 0.192 -6.690 1.00 58.72 169 THR A N 1
ATOM 1405 C CA . THR A 1 169 ? 33.134 -0.741 -7.189 1.00 58.72 169 THR A CA 1
ATOM 1406 C C . THR A 1 169 ? 32.736 -1.513 -8.449 1.00 58.72 169 THR A C 1
ATOM 1408 O O . THR A 1 169 ? 33.628 -1.916 -9.187 1.00 58.72 169 THR A O 1
ATOM 1411 N N . TYR A 1 170 ? 31.441 -1.703 -8.728 1.00 49.38 170 TYR A N 1
ATOM 1412 C CA . TYR A 1 170 ? 30.982 -2.476 -9.896 1.00 49.38 170 TYR A CA 1
ATOM 1413 C C . TYR A 1 170 ? 31.108 -1.712 -11.232 1.00 49.38 170 TYR A C 1
ATOM 1415 O O . TYR A 1 170 ? 31.222 -2.323 -12.287 1.00 49.38 170 TYR A O 1
ATOM 1423 N N . TYR A 1 171 ? 31.197 -0.378 -11.193 1.00 48.66 171 TYR A N 1
ATOM 1424 C CA . TYR A 1 171 ? 31.667 0.447 -12.309 1.00 48.66 171 TYR A CA 1
ATOM 1425 C C . TYR A 1 171 ? 32.565 1.553 -11.755 1.00 48.66 171 TYR A C 1
ATOM 1427 O O . TYR A 1 171 ? 32.047 2.563 -11.271 1.00 48.66 171 TYR A O 1
ATOM 1435 N N . PRO A 1 172 ? 33.902 1.445 -11.848 1.00 53.88 172 PRO A N 1
ATOM 1436 C CA . PRO A 1 172 ? 34.743 2.599 -11.613 1.00 53.88 172 PRO A CA 1
ATOM 1437 C C . PRO A 1 172 ? 34.374 3.598 -12.708 1.00 53.88 172 PRO A C 1
ATOM 1439 O O . PRO A 1 1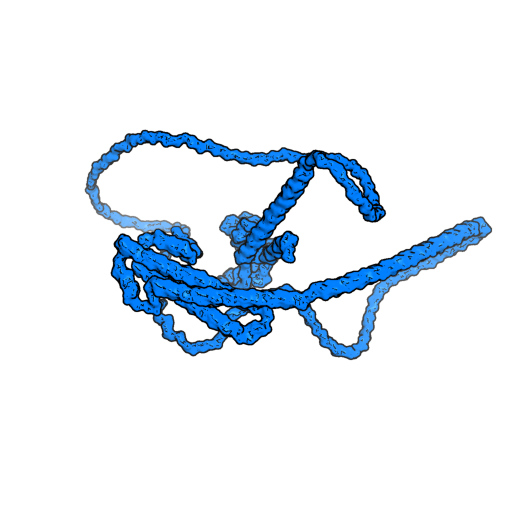72 ? 34.721 3.408 -13.875 1.00 53.88 172 PRO A O 1
ATOM 1442 N N . GLU A 1 173 ? 33.659 4.671 -12.366 1.00 57.22 173 GLU A N 1
ATOM 1443 C CA . GLU A 1 173 ? 33.299 5.721 -13.328 1.00 57.22 173 GLU A CA 1
ATOM 1444 C C . GLU A 1 173 ? 34.522 6.20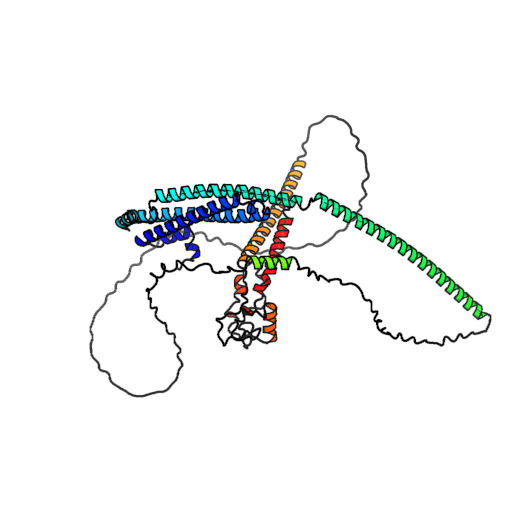9 -14.119 1.00 57.22 173 GLU A C 1
ATOM 1446 O O . GLU A 1 173 ? 34.404 6.674 -15.248 1.00 57.22 173 GLU A O 1
ATOM 1451 N N . GLN A 1 174 ? 35.721 6.074 -13.551 1.00 58.25 174 GLN A N 1
ATOM 1452 C CA . GLN A 1 174 ? 36.984 6.412 -14.186 1.00 58.25 174 GLN A CA 1
ATOM 1453 C C . GLN A 1 174 ? 37.386 5.451 -15.322 1.00 58.25 174 GLN A C 1
ATOM 1455 O O . GLN A 1 174 ? 37.926 5.908 -16.330 1.00 58.25 174 GLN A O 1
ATOM 1460 N N . GLU A 1 175 ? 37.109 4.151 -15.202 1.00 56.53 175 GLU A N 1
ATOM 1461 C CA . GLU A 1 175 ? 37.366 3.159 -16.255 1.00 56.53 175 GLU A CA 1
ATOM 1462 C C . GLU A 1 175 ? 36.287 3.200 -17.331 1.00 56.53 175 GLU A C 1
ATOM 1464 O O . GLU A 1 175 ? 36.623 3.224 -18.513 1.00 56.53 175 GLU A O 1
ATOM 1469 N N . GLY A 1 176 ? 35.016 3.357 -16.944 1.00 61.50 176 GLY A N 1
ATOM 1470 C CA . GLY A 1 176 ? 33.927 3.606 -17.891 1.00 61.50 176 GLY A CA 1
ATOM 1471 C C . GLY A 1 176 ? 34.162 4.883 -18.706 1.00 61.50 176 GLY A C 1
ATOM 1472 O O . GLY A 1 176 ? 34.066 4.870 -19.932 1.00 61.50 176 GLY A O 1
ATOM 1473 N N . ARG A 1 177 ? 34.588 5.979 -18.058 1.00 68.75 177 ARG A N 1
ATOM 1474 C CA . ARG A 1 177 ? 34.989 7.212 -18.758 1.00 68.75 177 ARG A CA 1
ATOM 1475 C C . ARG A 1 177 ? 36.220 7.008 -19.638 1.00 68.75 177 ARG A C 1
ATOM 1477 O O . ARG A 1 177 ? 36.254 7.573 -20.725 1.00 68.75 177 ARG A O 1
ATOM 1484 N N . ARG A 1 178 ? 37.217 6.213 -19.223 1.00 74.44 178 ARG A N 1
ATOM 1485 C CA . ARG A 1 178 ? 38.380 5.884 -20.072 1.00 74.44 178 ARG A CA 1
ATOM 1486 C C . ARG A 1 178 ? 37.975 5.072 -21.297 1.00 74.44 178 ARG A C 1
ATOM 1488 O O . ARG A 1 178 ? 38.418 5.409 -22.389 1.00 74.44 178 ARG A O 1
ATOM 1495 N N . LEU A 1 179 ? 37.120 4.066 -21.141 1.00 76.12 179 LEU A N 1
ATOM 1496 C CA . LEU A 1 179 ? 36.639 3.238 -22.245 1.00 76.12 179 LEU A CA 1
ATOM 1497 C C . LEU A 1 179 ? 35.798 4.065 -23.224 1.00 76.12 179 LEU A C 1
ATOM 1499 O O . LEU A 1 179 ? 36.054 4.043 -24.424 1.00 76.12 179 LEU A O 1
ATOM 1503 N N . LEU A 1 180 ? 34.877 4.888 -22.716 1.00 77.69 180 LEU A N 1
ATOM 1504 C CA . LEU A 1 180 ? 34.100 5.821 -23.536 1.00 77.69 180 LEU A CA 1
ATOM 1505 C C . LEU A 1 180 ? 34.990 6.853 -24.240 1.00 77.69 180 LEU A C 1
ATOM 1507 O O . LEU A 1 180 ? 34.727 7.215 -25.385 1.00 77.69 180 LEU A O 1
ATOM 1511 N N . GLN A 1 181 ? 36.064 7.310 -23.592 1.00 83.94 181 GLN A N 1
ATOM 1512 C CA . GLN A 1 181 ? 37.040 8.204 -24.212 1.00 83.94 181 GLN A CA 1
ATOM 1513 C C . GLN A 1 181 ? 37.824 7.501 -25.331 1.00 83.94 181 GLN A C 1
ATOM 1515 O O . GLN A 1 181 ? 38.060 8.115 -26.371 1.00 83.94 181 GLN A O 1
ATOM 1520 N N . ILE A 1 182 ? 38.207 6.233 -25.145 1.00 86.88 182 ILE A N 1
ATOM 1521 C CA . ILE A 1 182 ? 38.867 5.415 -26.174 1.00 86.88 182 ILE A CA 1
ATOM 1522 C C . ILE A 1 182 ? 37.932 5.233 -27.373 1.00 86.88 182 ILE A C 1
ATOM 1524 O O . ILE A 1 182 ? 38.305 5.600 -28.485 1.00 86.88 182 ILE A O 1
ATOM 1528 N N . LEU A 1 183 ? 36.689 4.800 -27.140 1.00 82.88 183 LEU A N 1
ATOM 1529 C CA . LEU A 1 183 ? 35.684 4.618 -28.191 1.00 82.88 183 LEU A CA 1
ATOM 1530 C C . LEU A 1 183 ? 35.415 5.921 -28.959 1.00 82.88 183 LEU A C 1
ATOM 1532 O O . LEU A 1 183 ? 35.418 5.935 -30.188 1.00 82.88 183 LEU A O 1
ATOM 1536 N N . ARG A 1 184 ? 35.265 7.053 -28.257 1.00 88.00 184 ARG A N 1
ATOM 1537 C CA . ARG A 1 184 ? 35.063 8.368 -28.890 1.00 88.00 184 ARG A CA 1
ATOM 1538 C C . ARG A 1 184 ? 36.261 8.787 -29.751 1.00 88.00 184 ARG A C 1
ATOM 1540 O O . ARG A 1 184 ? 36.069 9.372 -30.819 1.00 88.00 184 ARG A O 1
ATOM 1547 N N . ASN A 1 185 ? 37.484 8.495 -29.309 1.00 91.31 185 ASN A N 1
ATOM 1548 C CA . ASN A 1 185 ? 38.690 8.775 -30.085 1.00 91.31 185 ASN A CA 1
ATOM 1549 C C . ASN A 1 185 ? 38.765 7.906 -31.347 1.00 91.31 185 ASN A C 1
ATOM 1551 O O . ASN A 1 185 ? 39.148 8.414 -32.400 1.00 91.31 185 ASN A O 1
ATOM 1555 N N . ASP A 1 186 ? 38.395 6.629 -31.263 1.00 89.50 186 ASP A N 1
ATOM 1556 C CA . ASP A 1 186 ? 38.467 5.715 -32.405 1.00 89.50 186 ASP A CA 1
ATOM 1557 C C . ASP A 1 186 ? 37.389 6.013 -33.450 1.00 89.50 186 ASP A C 1
ATOM 1559 O O . ASP A 1 186 ? 37.724 6.124 -34.630 1.00 89.50 186 ASP A O 1
ATOM 1563 N N . MET A 1 187 ? 36.158 6.327 -33.030 1.00 82.75 187 MET A N 1
ATOM 1564 C CA . MET A 1 187 ? 35.128 6.828 -33.952 1.00 82.75 187 MET A CA 1
ATOM 1565 C C . MET A 1 187 ? 35.561 8.129 -34.642 1.00 82.75 187 MET A C 1
ATOM 1567 O O . MET A 1 187 ? 35.350 8.306 -35.838 1.00 82.75 187 MET A O 1
ATOM 1571 N N . SER A 1 188 ? 36.226 9.037 -33.915 1.00 90.62 188 SER A N 1
ATOM 1572 C CA . SER A 1 188 ? 36.727 10.291 -34.499 1.00 90.62 188 SER A CA 1
ATOM 1573 C C . SER A 1 188 ? 37.832 10.048 -35.537 1.00 90.62 188 SER A C 1
ATOM 1575 O O . SER A 1 188 ? 37.908 10.762 -36.538 1.00 90.62 188 SER A O 1
ATOM 1577 N N . LYS A 1 189 ? 38.703 9.050 -35.327 1.00 90.94 189 LYS A N 1
ATOM 1578 C CA . LYS A 1 189 ? 39.726 8.658 -36.314 1.00 90.94 189 LYS A CA 1
ATOM 1579 C C . LYS A 1 189 ? 39.093 8.032 -37.551 1.00 90.94 189 LYS A C 1
ATOM 1581 O O . LYS A 1 189 ? 39.521 8.333 -38.664 1.00 90.94 189 LYS A O 1
ATOM 1586 N N . GLU A 1 190 ? 38.091 7.179 -37.367 1.00 86.56 190 GLU A N 1
ATOM 1587 C CA . GLU A 1 190 ? 37.367 6.544 -38.467 1.00 86.56 190 GLU A CA 1
ATOM 1588 C C . GLU A 1 190 ? 36.613 7.577 -39.312 1.00 86.56 190 GLU A C 1
ATOM 1590 O O . GLU A 1 190 ? 36.673 7.540 -40.544 1.00 86.56 190 GLU A O 1
ATOM 1595 N N . GLU A 1 191 ? 36.007 8.579 -38.669 1.00 88.69 191 GLU A N 1
ATOM 1596 C CA . GLU A 1 191 ? 35.381 9.703 -39.361 1.00 88.69 191 GLU A CA 1
ATOM 1597 C C . GLU A 1 191 ? 36.410 10.511 -40.167 1.00 88.69 191 GLU A C 1
ATOM 1599 O O . GLU A 1 191 ? 36.177 10.823 -41.335 1.00 88.69 191 GLU A O 1
ATOM 1604 N N . GLN A 1 192 ? 37.584 10.805 -39.597 1.00 89.12 192 GLN A N 1
ATOM 1605 C CA . GLN A 1 192 ? 38.660 11.494 -40.320 1.00 89.12 192 GLN A CA 1
ATOM 1606 C C . GLN A 1 192 ? 39.179 10.680 -41.514 1.00 89.12 192 GLN A C 1
ATOM 1608 O O . GLN A 1 192 ? 39.412 11.248 -42.586 1.00 89.12 192 GLN A O 1
ATOM 1613 N N . CYS A 1 193 ? 39.330 9.362 -41.352 1.00 89.00 193 CYS A N 1
ATOM 1614 C CA . CYS A 1 193 ? 39.727 8.451 -42.425 1.00 89.00 193 CYS A CA 1
ATOM 1615 C C . CYS A 1 193 ? 38.687 8.460 -43.558 1.00 89.00 193 CYS A C 1
ATOM 1617 O O . CYS A 1 193 ? 39.012 8.705 -44.722 1.00 89.00 193 CYS A O 1
ATOM 1619 N N . SER A 1 194 ? 37.410 8.344 -43.195 1.00 87.06 194 SER A N 1
ATOM 1620 C CA . SER A 1 194 ? 36.285 8.387 -44.131 1.00 87.06 194 SER A CA 1
ATOM 1621 C C . SER A 1 194 ? 36.197 9.732 -44.859 1.00 87.06 194 SER A C 1
ATOM 1623 O O . SER A 1 194 ? 36.028 9.783 -46.078 1.00 87.06 194 SER A O 1
ATOM 1625 N N . GLN A 1 195 ? 36.377 10.852 -44.151 1.00 88.81 195 GLN A N 1
ATOM 1626 C CA . GLN A 1 195 ? 36.400 12.185 -44.759 1.00 88.81 195 GLN A CA 1
ATOM 1627 C C . GLN A 1 195 ? 37.569 12.360 -45.738 1.00 88.81 195 GLN A C 1
ATOM 1629 O O . GLN A 1 195 ? 37.409 13.007 -46.782 1.00 88.81 195 GLN A O 1
ATOM 1634 N N . HIS A 1 196 ? 38.739 11.796 -45.427 1.00 93.19 196 HIS A N 1
ATOM 1635 C CA . HIS A 1 196 ? 39.882 11.787 -46.334 1.00 93.19 196 HIS A CA 1
ATOM 1636 C C . HIS A 1 196 ? 39.566 11.012 -47.622 1.00 93.19 196 HIS A C 1
ATOM 1638 O O . HIS A 1 196 ? 39.801 11.523 -48.723 1.00 93.19 196 HIS A O 1
ATOM 1644 N N . ASP A 1 197 ? 38.956 9.835 -47.509 1.00 91.38 197 ASP A N 1
ATOM 1645 C CA . ASP A 1 197 ? 38.593 9.012 -48.663 1.00 91.38 197 ASP A CA 1
ATOM 1646 C C . ASP A 1 197 ? 37.487 9.644 -49.511 1.00 91.38 197 ASP A C 1
ATOM 1648 O O . ASP A 1 197 ? 37.605 9.700 -50.738 1.00 91.38 197 ASP A O 1
ATOM 1652 N N . ILE A 1 198 ? 36.477 10.251 -48.883 1.00 90.75 198 ILE A N 1
ATOM 1653 C CA . ILE A 1 198 ? 35.454 11.042 -49.582 1.00 90.75 198 ILE A CA 1
ATOM 1654 C C . ILE A 1 198 ? 36.105 12.193 -50.358 1.00 90.75 198 ILE A C 1
ATOM 1656 O O . ILE A 1 198 ? 35.756 12.446 -51.514 1.00 90.75 198 ILE A O 1
ATOM 1660 N N . ARG A 1 199 ? 37.076 12.897 -49.762 1.00 94.06 199 ARG A N 1
ATOM 1661 C CA . ARG A 1 199 ? 37.804 13.982 -50.441 1.00 94.06 199 ARG A CA 1
ATOM 1662 C C . ARG A 1 199 ? 38.591 13.456 -51.643 1.00 94.06 199 ARG A C 1
ATOM 1664 O O . ARG A 1 199 ? 38.558 14.070 -52.709 1.00 94.06 199 ARG A O 1
ATOM 1671 N N . LYS A 1 200 ? 39.251 12.307 -51.494 1.00 94.25 200 LYS A N 1
ATOM 1672 C CA . LYS A 1 200 ? 39.989 11.634 -52.570 1.00 94.25 200 LYS A CA 1
ATOM 1673 C C . LYS A 1 200 ? 39.064 11.221 -53.718 1.00 94.25 200 LYS A C 1
ATOM 1675 O O . LYS A 1 200 ? 39.396 11.462 -54.877 1.00 94.25 200 LYS A O 1
ATOM 1680 N N . LEU A 1 201 ? 37.896 10.656 -53.413 1.00 92.31 201 LEU A N 1
ATOM 1681 C CA . LEU A 1 201 ? 36.890 10.275 -54.408 1.00 92.31 201 LEU A CA 1
ATOM 1682 C C . LEU A 1 201 ? 36.303 11.494 -55.129 1.00 92.31 201 LEU A C 1
ATOM 1684 O O . LEU A 1 201 ? 36.185 11.477 -56.352 1.00 92.31 201 LEU A O 1
ATOM 1688 N N . ARG A 1 202 ? 36.017 12.586 -54.409 1.00 92.19 202 ARG A N 1
ATOM 1689 C CA . ARG A 1 202 ? 35.564 13.848 -55.018 1.00 92.19 202 ARG A CA 1
ATOM 1690 C C . ARG A 1 202 ? 36.582 14.426 -55.999 1.00 92.19 202 ARG A C 1
ATOM 1692 O O . ARG A 1 202 ? 36.184 14.932 -57.042 1.00 92.19 202 ARG A O 1
ATOM 1699 N N . ASN A 1 203 ? 37.875 14.346 -55.688 1.00 94.94 203 ASN A N 1
ATOM 1700 C CA . ASN A 1 203 ? 38.920 14.802 -56.607 1.00 94.94 203 ASN A CA 1
ATOM 1701 C C . ASN A 1 203 ? 38.970 13.932 -57.870 1.00 94.94 203 ASN A C 1
ATOM 1703 O O . ASN A 1 203 ? 38.953 14.475 -58.969 1.00 94.94 203 ASN A O 1
ATOM 1707 N N . LYS A 1 204 ? 38.913 12.601 -57.726 1.00 94.62 204 LYS A N 1
ATOM 1708 C CA . LYS A 1 204 ? 38.849 11.684 -58.877 1.00 94.62 204 LYS A CA 1
ATOM 1709 C C . LYS A 1 204 ? 37.637 11.947 -59.776 1.00 94.62 204 LYS A C 1
ATOM 1711 O O . LYS A 1 204 ? 37.775 11.921 -60.993 1.00 94.62 204 LYS A O 1
ATOM 1716 N N . LEU A 1 205 ? 36.469 12.226 -59.191 1.00 95.31 205 LEU A N 1
ATOM 1717 C CA . LEU A 1 205 ? 35.267 12.588 -59.950 1.00 95.31 205 LEU A CA 1
ATOM 1718 C C . LEU A 1 205 ? 35.460 13.879 -60.757 1.00 95.31 205 LEU A C 1
ATOM 1720 O O . LEU A 1 205 ? 35.075 13.925 -61.921 1.00 95.31 205 LEU A O 1
ATOM 1724 N N . LYS A 1 206 ? 36.100 14.902 -60.175 1.00 96.00 206 LYS A N 1
ATOM 1725 C CA . LYS A 1 206 ? 36.426 16.146 -60.895 1.00 96.00 206 LYS A CA 1
ATOM 1726 C C . LYS A 1 206 ? 37.402 15.912 -62.048 1.00 96.00 206 LYS A C 1
ATOM 1728 O O . LYS A 1 206 ? 37.237 16.503 -63.112 1.00 96.00 206 LYS A O 1
ATOM 1733 N N . ASP A 1 207 ? 38.396 15.047 -61.857 1.00 94.88 207 ASP A N 1
ATOM 1734 C CA . ASP A 1 207 ? 39.346 14.693 -62.917 1.00 94.88 207 ASP A CA 1
ATOM 1735 C C . ASP A 1 207 ? 38.639 13.972 -64.076 1.00 94.88 207 ASP A C 1
ATOM 1737 O O . ASP A 1 207 ? 38.850 14.316 -65.240 1.00 94.88 207 ASP A O 1
ATOM 1741 N N . GLN A 1 208 ? 37.736 13.035 -63.761 1.00 95.12 208 GLN A N 1
ATOM 1742 C CA . GLN A 1 208 ? 36.906 12.350 -64.759 1.00 95.12 208 GLN A CA 1
ATOM 1743 C C . GLN A 1 208 ? 35.970 13.313 -65.499 1.00 95.12 208 GLN A C 1
ATOM 1745 O O . GLN A 1 208 ? 35.809 13.204 -66.713 1.00 95.12 208 GLN A O 1
ATOM 1750 N N . GLU A 1 209 ? 35.376 14.281 -64.802 1.00 96.12 209 GLU A N 1
ATOM 1751 C CA . GLU A 1 209 ? 34.529 15.309 -65.415 1.00 96.12 209 GLU A CA 1
ATOM 1752 C C . GLU A 1 209 ? 35.321 16.184 -66.402 1.00 96.12 209 GLU A C 1
ATOM 1754 O O . GLU A 1 209 ? 34.857 16.458 -67.512 1.00 96.12 209 GLU A O 1
ATOM 1759 N N . LEU A 1 210 ? 36.553 16.569 -66.048 1.00 96.69 210 LEU A N 1
ATOM 1760 C CA . LEU A 1 210 ? 37.453 17.295 -66.948 1.00 96.69 210 LEU A CA 1
ATOM 1761 C C . LEU A 1 210 ? 37.847 16.461 -68.172 1.00 96.69 210 LEU A C 1
ATOM 1763 O O . LEU A 1 210 ? 37.933 16.998 -69.279 1.00 96.69 210 LEU A O 1
ATOM 1767 N N . GLU A 1 211 ? 38.082 15.161 -68.000 1.00 96.12 211 GLU A N 1
ATOM 1768 C CA . GLU A 1 211 ? 38.390 14.252 -69.104 1.00 96.12 211 GLU A CA 1
ATOM 1769 C C . GLU A 1 211 ? 37.194 14.077 -70.048 1.00 96.12 211 GLU A C 1
ATOM 1771 O O . GLU A 1 211 ? 37.347 14.217 -71.264 1.00 96.12 211 GLU A O 1
ATOM 1776 N N . LEU A 1 212 ? 35.991 13.873 -69.500 1.00 95.00 212 LEU A N 1
ATOM 1777 C CA . LEU A 1 212 ? 34.742 13.832 -70.266 1.00 95.00 212 LEU A CA 1
ATOM 1778 C C . LEU A 1 212 ? 34.531 15.125 -71.053 1.00 95.00 212 LEU A C 1
ATOM 1780 O O . LEU A 1 212 ? 34.199 15.072 -72.236 1.00 95.00 212 LEU A O 1
ATOM 1784 N N . LYS A 1 213 ? 34.794 16.282 -70.438 1.00 96.25 213 LYS A N 1
ATOM 1785 C CA . LYS A 1 213 ? 34.708 17.578 -71.117 1.00 96.25 213 LYS A CA 1
ATOM 1786 C C . LYS A 1 213 ? 35.698 17.683 -72.280 1.00 96.25 213 LYS A C 1
ATOM 1788 O O . LYS A 1 213 ? 35.297 18.045 -73.381 1.00 96.25 213 LYS A O 1
ATOM 1793 N N . ARG A 1 214 ? 36.960 17.275 -72.089 1.00 96.31 214 ARG A N 1
ATOM 1794 C CA . ARG A 1 214 ? 37.959 17.224 -73.177 1.00 96.31 214 ARG A CA 1
ATOM 1795 C C . ARG A 1 214 ? 37.534 16.293 -74.312 1.00 96.31 214 ARG A C 1
ATOM 1797 O O . ARG A 1 214 ? 37.738 16.621 -75.480 1.00 96.31 214 ARG A O 1
ATOM 1804 N N . MET A 1 215 ? 36.967 15.130 -73.988 1.00 94.25 215 MET A N 1
ATOM 1805 C CA . MET A 1 215 ? 36.453 14.202 -74.997 1.00 94.25 215 MET A CA 1
ATOM 1806 C C . MET A 1 215 ? 35.275 14.807 -75.761 1.00 94.25 215 MET A C 1
ATOM 1808 O O . MET A 1 215 ? 35.245 14.717 -76.988 1.00 94.25 215 MET A O 1
ATOM 1812 N N . GLN A 1 216 ? 34.353 15.473 -75.066 1.00 94.56 216 GLN A N 1
ATOM 1813 C CA . GLN A 1 216 ? 33.226 16.170 -75.679 1.00 94.56 216 GLN A CA 1
ATOM 1814 C C . GLN A 1 216 ? 33.697 17.278 -76.632 1.00 94.56 216 GLN A C 1
ATOM 1816 O O . GLN A 1 216 ? 33.235 17.339 -77.771 1.00 94.56 216 GLN A O 1
ATOM 1821 N N . ASP A 1 217 ? 34.662 18.100 -76.212 1.00 94.88 217 ASP A N 1
ATOM 1822 C CA . ASP A 1 217 ? 35.252 19.157 -77.042 1.00 94.88 217 ASP A CA 1
ATOM 1823 C C . ASP A 1 217 ? 35.934 18.573 -78.291 1.00 94.88 217 ASP A C 1
ATOM 1825 O O . ASP A 1 217 ? 35.775 19.088 -79.400 1.00 94.88 217 ASP A O 1
ATOM 1829 N N . LYS A 1 218 ? 36.630 17.437 -78.148 1.00 94.69 218 LYS A N 1
ATOM 1830 C CA . LYS A 1 218 ? 37.247 16.720 -79.274 1.00 94.69 218 LYS A CA 1
ATOM 1831 C C . LYS A 1 218 ? 36.204 16.160 -80.246 1.00 94.69 218 LYS A C 1
ATOM 1833 O O . LYS A 1 218 ? 36.396 16.258 -81.455 1.00 94.69 218 L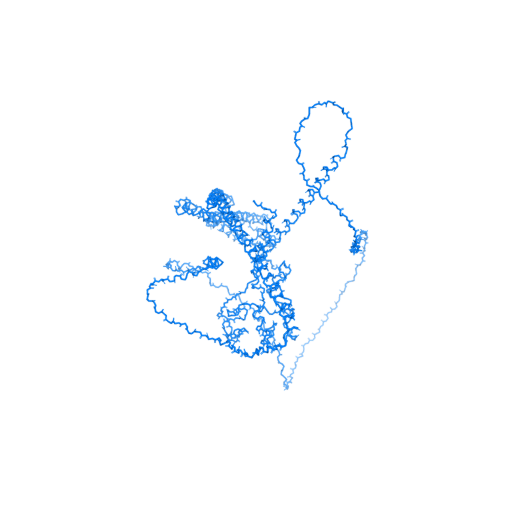YS A O 1
ATOM 1838 N N . ILE A 1 219 ? 35.102 15.600 -79.741 1.00 92.88 219 ILE A N 1
ATOM 1839 C CA . ILE A 1 219 ? 33.977 15.136 -80.568 1.00 92.88 219 ILE A CA 1
ATOM 1840 C C . ILE A 1 219 ? 33.361 16.311 -81.331 1.00 92.88 219 ILE A C 1
ATOM 1842 O O . ILE A 1 219 ? 33.097 16.183 -82.525 1.00 92.88 219 ILE A O 1
ATOM 1846 N N . ASN A 1 220 ? 33.157 17.452 -80.672 1.00 92.62 220 ASN A N 1
ATOM 1847 C CA . ASN A 1 220 ? 32.616 18.651 -81.311 1.00 92.62 220 ASN A CA 1
ATOM 1848 C C . ASN A 1 220 ? 33.554 19.165 -82.415 1.00 92.62 220 ASN A C 1
ATOM 1850 O O . ASN A 1 220 ? 33.101 19.382 -83.535 1.00 92.62 220 ASN A O 1
ATOM 1854 N N . SER A 1 221 ? 34.864 19.227 -82.158 1.00 93.50 221 SER A N 1
ATOM 1855 C CA . SER A 1 221 ? 35.862 19.601 -83.169 1.00 93.50 221 SER A CA 1
ATOM 1856 C C . SER A 1 221 ? 35.881 18.641 -84.369 1.00 93.50 221 SER A C 1
ATOM 1858 O O . SER A 1 221 ? 35.904 19.083 -85.518 1.00 93.50 221 SER A O 1
ATOM 1860 N N . LEU A 1 222 ? 35.801 17.323 -84.137 1.00 89.25 222 LEU A N 1
ATOM 1861 C CA . LEU A 1 222 ? 35.711 16.329 -85.218 1.00 89.25 222 LEU A CA 1
ATOM 1862 C C . LEU A 1 222 ? 34.412 16.465 -86.028 1.00 89.25 222 LEU A C 1
ATOM 1864 O O . LEU A 1 222 ? 34.429 16.308 -87.251 1.00 89.25 222 LEU A O 1
ATOM 1868 N N . LYS A 1 223 ? 33.286 16.781 -85.375 1.00 85.44 223 LYS A N 1
ATOM 1869 C CA . LYS A 1 223 ? 32.011 17.057 -86.054 1.00 85.44 223 LYS A CA 1
ATOM 1870 C C . LYS A 1 223 ? 32.102 18.303 -86.936 1.00 85.44 223 LYS A C 1
ATOM 1872 O O . LYS A 1 223 ? 31.654 18.253 -88.077 1.00 85.44 223 LYS A O 1
ATOM 1877 N N . GLU A 1 224 ? 32.722 19.376 -86.453 1.00 85.38 224 GLU A N 1
ATOM 1878 C CA . GLU A 1 224 ? 32.945 20.608 -87.224 1.00 85.38 224 GLU A CA 1
ATOM 1879 C C . GLU A 1 224 ? 33.856 20.370 -88.439 1.00 85.38 224 GLU A C 1
ATOM 1881 O O . GLU A 1 224 ? 33.526 20.798 -89.545 1.00 85.38 224 GLU A O 1
ATOM 1886 N N . GLN A 1 225 ? 34.944 19.606 -88.279 1.00 80.00 225 GLN A N 1
ATOM 1887 C CA . GLN A 1 225 ? 35.813 19.207 -89.398 1.00 80.00 225 GLN A CA 1
ATOM 1888 C C . GLN A 1 225 ? 35.069 18.345 -90.432 1.00 80.00 225 GLN A C 1
ATOM 1890 O O . GLN A 1 225 ? 35.257 18.507 -91.637 1.00 80.00 225 GLN A O 1
ATOM 1895 N N . THR A 1 226 ? 34.183 17.453 -89.982 1.00 75.69 226 THR A N 1
ATOM 1896 C CA . THR A 1 226 ? 33.355 16.623 -90.875 1.00 75.69 226 THR A CA 1
ATOM 1897 C C . THR A 1 226 ? 32.324 17.467 -91.637 1.00 75.69 226 THR A C 1
ATOM 1899 O O . THR A 1 226 ? 32.116 17.254 -92.833 1.00 75.69 226 THR A O 1
ATOM 1902 N N . ALA A 1 227 ? 31.721 18.467 -90.984 1.00 67.38 227 ALA A N 1
ATOM 1903 C CA . ALA A 1 227 ? 30.788 19.408 -91.608 1.00 67.38 227 ALA A CA 1
ATOM 1904 C C . ALA A 1 227 ? 31.470 20.332 -92.640 1.00 67.38 227 ALA A C 1
ATOM 1906 O O . ALA A 1 227 ? 30.879 20.669 -93.664 1.00 67.38 227 ALA A O 1
ATOM 1907 N N . GLN A 1 228 ? 32.734 20.708 -92.419 1.00 62.31 228 GLN A N 1
ATOM 1908 C CA . GLN A 1 228 ? 33.505 21.508 -93.380 1.00 62.31 228 GLN A CA 1
ATOM 1909 C C . GLN A 1 228 ? 33.986 20.683 -94.586 1.00 62.31 228 GLN A C 1
ATOM 1911 O O . GLN A 1 228 ? 33.944 21.165 -95.717 1.00 62.31 228 GLN A O 1
ATOM 1916 N N . ASN A 1 229 ? 34.364 19.416 -94.389 1.00 56.78 229 ASN A N 1
ATOM 1917 C CA . ASN A 1 229 ? 34.816 18.541 -95.480 1.00 56.78 229 ASN A CA 1
ATOM 1918 C C . ASN A 1 229 ? 33.672 18.029 -96.378 1.00 56.78 229 ASN A C 1
ATOM 1920 O O . ASN A 1 229 ? 33.893 17.732 -97.551 1.00 56.78 229 ASN A O 1
ATOM 1924 N N . THR A 1 230 ? 32.435 17.993 -95.877 1.00 52.03 230 THR A N 1
ATOM 1925 C CA . THR A 1 230 ? 31.239 17.644 -96.671 1.00 52.03 230 THR A CA 1
ATOM 1926 C C . THR A 1 230 ? 30.784 18.757 -97.624 1.00 52.03 230 THR A C 1
ATOM 1928 O O . THR A 1 230 ? 29.953 18.504 -98.489 1.00 52.03 230 THR A O 1
ATOM 1931 N N . SER A 1 231 ? 31.382 19.954 -97.554 1.00 50.72 231 SER A N 1
ATOM 1932 C CA . SER A 1 231 ? 31.115 21.050 -98.502 1.00 50.72 231 SER A CA 1
ATOM 1933 C C . SER A 1 231 ? 32.008 21.036 -99.757 1.00 50.72 231 SER A C 1
ATOM 1935 O O . SER A 1 231 ? 31.716 21.768 -100.695 1.00 50.72 231 SER A O 1
ATOM 1937 N N . ASN A 1 232 ? 33.061 20.202 -99.816 1.00 50.12 232 ASN A N 1
ATOM 1938 C CA . ASN A 1 232 ? 34.019 20.172 -100.942 1.00 50.12 232 ASN A CA 1
ATOM 1939 C C . ASN A 1 232 ? 34.218 18.800 -101.614 1.00 50.12 232 ASN A C 1
ATOM 1941 O O . ASN A 1 232 ? 34.986 18.691 -102.568 1.00 50.12 232 ASN A O 1
ATOM 1945 N N . SER A 1 233 ? 33.498 17.758 -101.199 1.00 42.19 233 SER A N 1
ATOM 1946 C CA . SER A 1 233 ? 33.396 16.526 -101.986 1.00 42.19 233 SER A CA 1
ATOM 1947 C C . SER A 1 233 ? 31.979 15.977 -101.890 1.00 42.19 233 SER A C 1
ATOM 1949 O O . SER A 1 233 ? 31.547 15.566 -100.816 1.00 42.19 233 SER A O 1
ATOM 1951 N N . GLY A 1 234 ? 31.260 15.993 -103.014 1.00 40.59 234 GLY A N 1
ATOM 1952 C CA . GLY A 1 234 ? 29.925 15.415 -103.165 1.00 40.59 234 GLY A CA 1
ATOM 1953 C C . GLY A 1 234 ? 29.966 13.890 -103.130 1.00 40.59 234 GLY A C 1
ATOM 1954 O O . GLY A 1 234 ? 29.747 13.241 -104.148 1.00 40.59 234 GLY A O 1
ATOM 1955 N N . ILE A 1 235 ? 30.280 13.321 -101.968 1.00 49.91 235 ILE A N 1
ATOM 1956 C CA . ILE A 1 235 ? 30.068 11.906 -101.668 1.00 49.91 235 ILE A CA 1
ATOM 1957 C C . ILE A 1 235 ? 29.262 11.848 -100.375 1.00 49.91 235 ILE A C 1
ATOM 1959 O O . ILE A 1 235 ? 29.780 11.878 -99.260 1.00 49.91 235 ILE A O 1
ATOM 1963 N N . GLU A 1 236 ? 27.952 11.808 -100.568 1.00 43.62 236 GLU A N 1
ATOM 1964 C CA . GLU A 1 236 ? 26.948 11.604 -99.540 1.00 43.62 236 GLU A CA 1
ATOM 1965 C C . GLU A 1 236 ? 27.011 10.136 -99.082 1.00 43.62 236 GLU A C 1
ATOM 1967 O O . GLU A 1 236 ? 26.386 9.249 -99.661 1.00 43.62 236 GLU A O 1
ATOM 1972 N N . VAL A 1 237 ? 27.826 9.843 -98.061 1.00 51.16 237 VAL A N 1
ATOM 1973 C CA . VAL A 1 237 ? 27.816 8.525 -97.409 1.00 51.16 237 VAL A CA 1
ATOM 1974 C C . VAL A 1 237 ? 26.621 8.472 -96.459 1.00 51.16 237 VAL A C 1
ATOM 1976 O O . VAL A 1 237 ? 26.697 8.847 -95.290 1.00 51.16 237 VAL A O 1
ATOM 1979 N N . THR A 1 238 ? 25.499 7.982 -96.977 1.00 43.44 238 THR A N 1
ATOM 1980 C CA . THR A 1 238 ? 24.326 7.574 -96.201 1.00 43.44 238 THR A CA 1
ATOM 1981 C C . THR A 1 238 ? 24.673 6.325 -95.382 1.00 43.44 238 THR A C 1
ATOM 1983 O O . THR A 1 238 ? 24.482 5.190 -95.817 1.00 43.44 238 THR A O 1
ATOM 1986 N N . VAL A 1 239 ? 25.202 6.510 -94.166 1.00 44.94 239 VAL A N 1
ATOM 1987 C CA . VAL A 1 239 ? 25.310 5.408 -93.198 1.00 44.94 239 VAL A CA 1
ATOM 1988 C C . VAL A 1 239 ? 23.920 5.146 -92.628 1.00 44.94 239 VAL A C 1
ATOM 1990 O O . VAL A 1 239 ? 23.429 5.836 -91.737 1.00 44.94 239 VAL A O 1
ATOM 1993 N N . ASN A 1 240 ? 23.277 4.137 -93.200 1.00 45.44 240 ASN A N 1
ATOM 1994 C CA . ASN A 1 240 ? 21.983 3.619 -92.798 1.00 45.44 240 ASN A CA 1
ATOM 1995 C C . ASN A 1 240 ? 22.099 3.013 -91.383 1.00 45.44 240 ASN A C 1
ATOM 1997 O O . ASN A 1 240 ? 22.495 1.857 -91.224 1.00 45.44 240 ASN A O 1
ATOM 2001 N N . LEU A 1 241 ? 21.774 3.789 -90.342 1.00 46.88 241 LEU A N 1
ATOM 2002 C CA . LEU A 1 241 ? 21.616 3.312 -88.960 1.00 46.88 241 LEU A CA 1
ATOM 2003 C C . LEU A 1 241 ? 20.300 2.522 -88.826 1.00 46.88 241 LEU A C 1
ATOM 2005 O O . LEU A 1 241 ? 19.407 2.854 -88.052 1.00 46.88 241 LEU A O 1
ATOM 2009 N N . SER A 1 242 ? 20.181 1.451 -89.609 1.00 49.53 242 SER A N 1
ATOM 2010 C CA . SER A 1 242 ? 19.188 0.400 -89.433 1.00 49.53 242 SER A CA 1
ATOM 2011 C C . SER A 1 242 ? 19.841 -0.739 -88.665 1.00 49.53 242 SER A C 1
ATOM 2013 O O . SER A 1 242 ? 20.604 -1.527 -89.224 1.00 49.53 242 SER A O 1
ATOM 2015 N N . LYS A 1 243 ? 19.560 -0.785 -87.362 1.00 46.88 243 LYS A N 1
ATOM 2016 C CA . LYS A 1 243 ? 19.238 -2.005 -86.606 1.00 46.88 243 LYS A CA 1
ATOM 2017 C C . LYS A 1 243 ? 18.931 -1.605 -85.167 1.00 46.88 243 LYS A C 1
ATOM 2019 O O . LYS A 1 243 ? 19.801 -1.561 -84.304 1.00 46.88 243 LYS A O 1
ATOM 2024 N N . LYS A 1 244 ? 17.643 -1.343 -84.923 1.00 49.66 244 LYS A N 1
ATOM 2025 C CA . LYS A 1 244 ? 17.018 -1.607 -83.626 1.00 49.66 244 LYS A CA 1
ATOM 2026 C C . LYS A 1 244 ? 17.339 -3.058 -83.263 1.00 49.66 244 LYS A C 1
ATOM 2028 O O . LYS A 1 244 ? 16.734 -3.976 -83.807 1.00 49.66 244 LYS A O 1
ATOM 2033 N N . THR A 1 245 ? 18.302 -3.277 -82.379 1.00 45.09 245 THR A N 1
ATOM 2034 C CA . THR A 1 245 ? 18.306 -4.492 -81.571 1.00 45.09 245 THR A CA 1
ATOM 2035 C C . THR A 1 245 ? 17.352 -4.236 -80.419 1.00 45.09 245 THR A C 1
ATOM 2037 O O . THR A 1 245 ? 17.734 -3.632 -79.417 1.00 45.09 245 THR A O 1
ATOM 2040 N N . ASP A 1 246 ? 16.106 -4.673 -80.599 1.00 44.81 246 ASP A N 1
ATOM 2041 C CA . ASP A 1 246 ? 15.242 -5.062 -79.490 1.00 44.81 246 ASP A CA 1
ATOM 2042 C C . ASP A 1 246 ? 16.005 -6.111 -78.679 1.00 44.81 246 ASP A C 1
ATOM 2044 O O . ASP A 1 246 ? 16.065 -7.292 -79.021 1.00 44.81 246 ASP A O 1
ATOM 2048 N N . ARG A 1 247 ? 16.670 -5.656 -77.621 1.00 40.00 247 ARG A N 1
ATOM 2049 C CA . ARG A 1 247 ? 17.097 -6.516 -76.528 1.00 40.00 247 ARG A CA 1
ATOM 2050 C C . ARG A 1 247 ? 16.017 -6.387 -75.467 1.00 40.00 247 ARG A C 1
ATOM 2052 O O . ARG A 1 247 ? 16.131 -5.611 -74.526 1.00 40.00 247 ARG A O 1
ATOM 2059 N N . THR A 1 248 ? 14.947 -7.153 -75.655 1.00 39.69 248 THR A N 1
ATOM 2060 C CA . THR A 1 248 ? 14.095 -7.606 -74.557 1.00 39.69 248 THR A CA 1
ATOM 2061 C C . THR A 1 248 ? 15.000 -8.176 -73.473 1.00 39.69 248 THR A C 1
ATOM 2063 O O . THR A 1 248 ? 15.602 -9.239 -73.645 1.00 39.69 248 THR A O 1
ATOM 2066 N N . VAL A 1 249 ? 15.120 -7.444 -72.369 1.00 40.28 249 VAL A N 1
ATOM 2067 C CA . VAL A 1 249 ? 15.637 -7.956 -71.104 1.00 40.28 249 VAL A CA 1
ATOM 2068 C C . VAL A 1 249 ? 14.613 -8.979 -70.621 1.00 40.28 249 VAL A C 1
ATOM 2070 O O . VAL A 1 249 ? 13.606 -8.635 -70.011 1.00 40.28 249 VAL A O 1
ATOM 2073 N N . ARG A 1 250 ? 14.830 -10.252 -70.970 1.00 38.50 250 ARG A N 1
ATOM 2074 C CA . ARG A 1 250 ? 14.242 -11.365 -70.228 1.00 38.50 250 ARG A CA 1
ATOM 2075 C C . ARG A 1 250 ? 14.916 -11.367 -68.864 1.00 38.50 250 ARG A C 1
ATOM 2077 O O . ARG A 1 250 ? 16.106 -11.661 -68.771 1.00 38.50 250 ARG A O 1
ATOM 2084 N N . ILE A 1 251 ? 14.148 -11.034 -67.835 1.00 47.72 251 ILE A N 1
ATOM 2085 C CA . ILE A 1 251 ? 14.424 -11.464 -66.470 1.00 47.72 251 ILE A CA 1
ATOM 2086 C C . ILE A 1 251 ? 14.363 -12.994 -66.523 1.00 47.72 251 ILE A C 1
ATOM 2088 O O . ILE A 1 251 ? 13.292 -13.584 -66.621 1.00 47.72 251 ILE A O 1
ATOM 2092 N N . VAL A 1 252 ? 15.533 -13.618 -66.624 1.00 39.09 252 VAL A N 1
ATOM 2093 C CA . VAL A 1 252 ? 15.705 -15.048 -66.393 1.00 39.09 252 VAL A CA 1
ATOM 2094 C C . VAL A 1 252 ? 15.960 -15.164 -64.902 1.00 39.09 252 VAL A C 1
ATOM 2096 O O . VAL A 1 252 ? 17.073 -14.921 -64.435 1.00 39.09 252 VAL A O 1
ATOM 2099 N N . GLU A 1 253 ? 14.902 -15.477 -64.158 1.00 45.41 253 GLU A N 1
ATOM 2100 C CA . GLU A 1 253 ? 15.032 -16.111 -62.852 1.00 45.41 253 GLU A CA 1
ATOM 2101 C C . GLU A 1 253 ? 15.901 -17.352 -63.058 1.00 45.41 253 GLU A C 1
ATOM 2103 O O . GLU A 1 253 ? 15.535 -18.293 -63.762 1.00 45.41 253 GLU A O 1
ATOM 2108 N N . SER A 1 254 ? 17.126 -17.281 -62.550 1.00 39.50 254 SER A N 1
ATOM 2109 C CA . SER A 1 254 ? 18.042 -18.410 -62.561 1.00 39.50 254 SER A CA 1
ATOM 2110 C C . SER A 1 254 ? 17.641 -19.335 -61.413 1.00 39.50 254 SER A C 1
ATOM 2112 O O . SER A 1 254 ? 17.557 -18.856 -60.280 1.00 39.50 254 SER A O 1
ATOM 2114 N N . PRO A 1 255 ? 17.408 -20.634 -61.661 1.00 49.00 255 PRO A N 1
ATOM 2115 C CA . PRO A 1 255 ? 17.307 -21.618 -60.597 1.00 49.00 255 PRO A CA 1
ATOM 2116 C C . PRO A 1 255 ? 18.663 -21.710 -59.896 1.00 49.00 255 PRO A C 1
ATOM 2118 O O . PRO A 1 255 ? 19.691 -21.939 -60.537 1.00 49.00 255 PRO A O 1
ATOM 2121 N N . ILE A 1 256 ? 18.651 -21.482 -58.589 1.00 43.94 256 ILE A N 1
ATOM 2122 C CA . ILE A 1 256 ? 19.796 -21.672 -57.702 1.00 43.94 256 ILE A CA 1
ATOM 2123 C C . ILE A 1 256 ? 20.198 -23.158 -57.783 1.00 43.94 256 ILE A C 1
ATOM 2125 O O . ILE A 1 256 ? 19.324 -24.011 -57.622 1.00 43.94 256 ILE A O 1
ATOM 2129 N N . PRO A 1 257 ? 21.469 -23.500 -58.068 1.00 46.75 257 PRO A N 1
ATOM 2130 C CA . PRO A 1 257 ? 21.916 -24.885 -58.062 1.00 46.75 257 PRO A CA 1
ATOM 2131 C C . PRO A 1 257 ? 22.056 -25.390 -56.625 1.00 46.75 257 PRO A C 1
ATOM 2133 O O . PRO A 1 257 ? 22.792 -24.796 -55.835 1.00 46.75 257 PRO A O 1
ATOM 2136 N N . ASP A 1 258 ? 21.398 -26.513 -56.338 1.00 47.09 258 ASP A N 1
ATOM 2137 C CA . ASP A 1 258 ? 21.692 -27.385 -55.203 1.00 47.09 258 ASP A CA 1
ATOM 2138 C C . ASP A 1 258 ? 23.176 -27.766 -55.225 1.00 47.09 258 ASP A C 1
ATOM 2140 O O . ASP A 1 258 ? 23.629 -28.560 -56.057 1.00 47.09 258 ASP A O 1
ATOM 2144 N N . LEU A 1 259 ? 23.937 -27.193 -54.297 1.00 46.25 259 LEU A N 1
ATOM 2145 C CA . LEU A 1 259 ? 25.237 -27.705 -53.903 1.00 46.25 259 LEU A CA 1
ATOM 2146 C C . LEU A 1 259 ? 25.107 -28.296 -52.508 1.00 46.25 259 LEU A C 1
ATOM 2148 O O . LEU A 1 259 ? 25.090 -27.600 -51.497 1.00 46.25 259 LEU A O 1
ATOM 2152 N N . VAL A 1 260 ? 25.013 -29.620 -52.531 1.00 49.25 260 VAL A N 1
ATOM 2153 C CA . VAL A 1 260 ? 25.327 -30.537 -51.446 1.00 49.25 260 VAL A CA 1
ATOM 2154 C C . VAL A 1 260 ? 26.697 -30.160 -50.884 1.00 49.25 260 VAL A C 1
ATOM 2156 O O . VAL A 1 260 ? 27.700 -30.229 -51.596 1.00 49.25 260 VAL A O 1
ATOM 2159 N N . SER A 1 261 ? 26.732 -29.771 -49.616 1.00 43.88 261 SER A N 1
ATOM 2160 C CA . SER A 1 261 ? 27.934 -29.875 -48.804 1.00 43.88 261 SER A CA 1
ATOM 2161 C C . SER A 1 261 ? 27.518 -30.455 -47.466 1.00 43.88 261 SER A C 1
ATOM 2163 O O . SER A 1 261 ? 26.778 -29.835 -46.703 1.00 43.88 261 SER A O 1
ATOM 2165 N N . ASP A 1 262 ? 27.959 -31.688 -47.261 1.00 43.66 262 ASP A N 1
ATOM 2166 C CA . ASP A 1 262 ? 28.093 -32.308 -45.960 1.00 43.66 262 ASP A CA 1
ATOM 2167 C C . ASP A 1 262 ? 29.021 -31.456 -45.071 1.00 43.66 262 ASP A C 1
ATOM 2169 O O . ASP A 1 262 ? 29.858 -30.702 -45.577 1.00 43.66 262 ASP A O 1
ATOM 2173 N N . ASP A 1 263 ? 28.864 -31.668 -43.767 1.00 42.62 263 ASP A N 1
ATOM 2174 C CA . ASP A 1 263 ? 29.672 -31.226 -42.626 1.00 42.62 263 ASP A CA 1
ATOM 2175 C C . ASP A 1 263 ? 29.183 -30.045 -41.759 1.00 42.62 263 ASP A C 1
ATOM 2177 O O . ASP A 1 263 ? 28.971 -28.913 -42.185 1.00 42.62 263 ASP A O 1
ATOM 2181 N N . GLU A 1 264 ? 29.136 -30.403 -40.471 1.00 45.97 264 GLU A N 1
ATOM 2182 C CA . GLU A 1 264 ? 29.154 -29.615 -39.235 1.00 45.97 264 GLU A CA 1
ATOM 2183 C C . GLU A 1 264 ? 27.814 -29.287 -38.547 1.00 45.97 264 GLU A C 1
ATOM 2185 O O . GLU A 1 264 ? 27.148 -28.277 -38.760 1.00 45.97 264 GLU A O 1
ATOM 2190 N N . HIS A 1 265 ? 27.491 -30.182 -37.604 1.00 52.56 265 HIS A N 1
ATOM 2191 C CA . HIS A 1 265 ? 26.723 -29.948 -36.383 1.00 52.56 265 HIS A CA 1
ATOM 2192 C C . HIS A 1 265 ? 27.069 -28.593 -35.734 1.00 52.56 265 HIS A C 1
ATOM 2194 O O . HIS A 1 265 ? 28.048 -28.481 -34.997 1.00 52.56 265 HIS A O 1
ATOM 2200 N N . LEU A 1 266 ? 26.210 -27.594 -35.918 1.00 44.50 266 LEU A N 1
ATOM 2201 C CA . LEU A 1 266 ? 26.133 -26.431 -35.041 1.00 44.50 266 LEU A CA 1
ATOM 2202 C C . LEU A 1 266 ? 24.725 -26.366 -34.462 1.00 44.50 266 LEU A C 1
ATOM 2204 O O . LEU A 1 266 ? 23.747 -26.114 -35.160 1.00 44.50 266 LEU A O 1
ATOM 2208 N N . VAL A 1 267 ? 24.651 -26.673 -33.170 1.00 46.34 267 VAL A N 1
ATOM 2209 C CA . VAL A 1 267 ? 23.485 -26.453 -32.321 1.00 46.34 267 VAL A CA 1
ATOM 2210 C C . VAL A 1 267 ? 23.228 -24.950 -32.329 1.00 46.34 267 VAL A C 1
ATOM 2212 O O . VAL A 1 267 ? 24.009 -24.176 -31.781 1.00 46.34 267 VAL A O 1
ATOM 2215 N N . SER A 1 268 ? 22.187 -24.528 -33.037 1.00 38.88 268 SER A N 1
ATOM 2216 C CA . SER A 1 268 ? 21.655 -23.178 -32.932 1.00 38.88 268 SER A CA 1
ATOM 2217 C C . SER A 1 268 ? 20.905 -23.086 -31.608 1.00 38.88 268 SER A C 1
ATOM 2219 O O . SER A 1 268 ? 19.718 -23.411 -31.539 1.00 38.88 268 SER A O 1
ATOM 2221 N N . ASP A 1 269 ? 21.621 -22.691 -30.559 1.00 43.47 269 ASP A N 1
ATOM 2222 C CA . ASP A 1 269 ? 21.013 -22.129 -29.361 1.00 43.47 269 ASP A CA 1
ATOM 2223 C C . ASP A 1 269 ? 20.379 -20.793 -29.772 1.00 43.47 269 ASP A C 1
ATOM 2225 O O . ASP A 1 269 ? 21.035 -19.754 -29.849 1.00 43.47 269 ASP A O 1
ATOM 2229 N N . ASP A 1 270 ? 19.097 -20.857 -30.132 1.00 43.50 270 ASP A N 1
ATOM 2230 C CA . ASP A 1 270 ? 18.210 -19.704 -30.256 1.00 43.50 270 ASP A CA 1
ATOM 2231 C C . ASP A 1 270 ? 18.041 -19.110 -28.846 1.00 43.50 270 ASP A C 1
ATOM 2233 O O . ASP A 1 270 ? 17.079 -19.388 -28.126 1.00 43.50 270 ASP A O 1
ATOM 2237 N N . GLU A 1 271 ? 19.023 -18.318 -28.410 1.00 49.94 271 GLU A N 1
ATOM 2238 C CA . GLU A 1 271 ? 18.880 -17.443 -27.252 1.00 49.94 271 GLU A CA 1
ATOM 2239 C C . GLU A 1 271 ? 17.822 -16.387 -27.594 1.00 49.94 271 GLU A C 1
ATOM 2241 O O . GLU A 1 271 ? 18.096 -15.333 -28.172 1.00 49.94 271 GLU A O 1
ATOM 2246 N N . HIS A 1 272 ? 16.570 -16.691 -27.247 1.00 56.44 272 HIS A N 1
ATOM 2247 C CA . HIS A 1 272 ? 15.532 -15.687 -27.080 1.00 56.44 272 HIS A CA 1
ATOM 2248 C C . HIS A 1 272 ? 16.041 -14.644 -26.084 1.00 56.44 272 HIS A C 1
ATOM 2250 O O . HIS A 1 272 ? 16.073 -14.878 -24.877 1.00 56.44 272 HIS A O 1
ATOM 2256 N N . VAL A 1 273 ? 16.448 -13.485 -26.604 1.00 50.84 273 VAL A N 1
ATOM 2257 C CA . VAL A 1 273 ? 16.692 -12.280 -25.813 1.00 50.84 273 VAL A CA 1
ATOM 2258 C C . VAL A 1 273 ? 15.338 -11.838 -25.266 1.00 50.84 273 VAL A C 1
ATOM 2260 O O . VAL A 1 273 ? 14.609 -11.078 -25.902 1.00 50.84 273 VAL A O 1
ATOM 2263 N N . VAL A 1 274 ? 14.973 -12.391 -24.110 1.00 54.28 274 VAL A N 1
ATOM 2264 C CA . VAL A 1 274 ? 13.836 -11.939 -23.311 1.00 54.28 274 VAL A CA 1
ATOM 2265 C C . VAL A 1 274 ? 14.117 -10.480 -22.968 1.00 54.28 274 VAL A C 1
ATOM 2267 O O . VAL A 1 274 ? 15.168 -10.162 -22.414 1.00 54.28 274 VAL A O 1
ATOM 2270 N N . SER A 1 275 ? 13.223 -9.583 -23.377 1.00 66.31 275 SER A N 1
ATOM 2271 C CA . SER A 1 275 ? 13.340 -8.161 -23.059 1.00 66.31 275 SER A CA 1
ATOM 2272 C C . SER A 1 275 ? 13.368 -7.999 -21.540 1.00 66.31 275 SER A C 1
ATOM 2274 O O . SER A 1 275 ? 12.571 -8.636 -20.852 1.00 66.31 275 SER A O 1
ATOM 2276 N N . ASP A 1 276 ? 14.264 -7.155 -21.017 1.00 69.50 276 ASP A N 1
ATOM 2277 C CA . ASP A 1 276 ? 14.402 -6.914 -19.572 1.00 69.50 276 ASP A CA 1
ATOM 2278 C C . ASP A 1 276 ? 13.044 -6.623 -18.901 1.00 69.50 276 ASP A C 1
ATOM 2280 O O . ASP A 1 276 ? 12.814 -7.042 -17.769 1.00 69.50 276 ASP A O 1
ATOM 2284 N N . ASP A 1 277 ? 12.107 -5.996 -19.618 1.00 69.19 277 ASP A N 1
ATOM 2285 C CA . ASP A 1 277 ? 10.752 -5.708 -19.136 1.00 69.19 277 ASP A CA 1
ATOM 2286 C C . ASP A 1 277 ? 9.932 -6.987 -18.854 1.00 69.19 277 ASP A C 1
ATOM 2288 O O . ASP A 1 277 ? 9.251 -7.078 -17.835 1.00 69.19 277 ASP A O 1
ATOM 2292 N N . GLU A 1 278 ? 10.064 -8.021 -19.688 1.00 70.12 278 GLU A N 1
ATOM 2293 C CA . GLU A 1 278 ? 9.379 -9.313 -19.530 1.00 70.12 278 GLU A CA 1
ATOM 2294 C C . GLU A 1 278 ? 10.013 -10.156 -18.404 1.00 70.12 278 GLU A C 1
ATOM 2296 O O . GLU A 1 278 ? 9.326 -10.903 -17.704 1.00 70.12 278 GLU A O 1
ATOM 2301 N N . TYR A 1 279 ? 11.317 -9.978 -18.151 1.00 76.50 279 TYR A N 1
ATOM 2302 C CA . TYR A 1 279 ? 12.000 -10.543 -16.980 1.00 76.50 279 TYR A CA 1
ATOM 2303 C C . TYR A 1 279 ? 11.523 -9.896 -15.667 1.00 76.50 279 TYR A C 1
ATOM 2305 O O . TYR A 1 279 ? 11.287 -10.601 -14.681 1.00 76.50 279 TYR A O 1
ATOM 2313 N N . PHE A 1 280 ? 11.341 -8.569 -15.650 1.00 77.88 280 PHE A N 1
ATOM 2314 C CA . PHE A 1 280 ? 10.820 -7.854 -14.481 1.00 77.88 280 PHE A CA 1
ATOM 2315 C C . PHE A 1 280 ? 9.348 -8.175 -14.201 1.00 77.88 280 PHE A C 1
ATOM 2317 O O . PHE A 1 280 ? 8.994 -8.366 -13.036 1.00 77.88 280 PHE A O 1
ATOM 2324 N N . ASP A 1 281 ? 8.511 -8.291 -15.233 1.00 74.06 281 ASP A N 1
ATOM 2325 C CA . ASP A 1 281 ? 7.106 -8.678 -15.068 1.00 74.06 281 ASP A CA 1
ATOM 2326 C C . ASP A 1 281 ? 6.981 -10.114 -14.528 1.00 74.06 281 ASP A C 1
ATOM 2328 O O . ASP A 1 281 ? 6.208 -10.357 -13.600 1.00 74.06 281 ASP A O 1
ATOM 2332 N N . ARG A 1 282 ? 7.833 -11.045 -14.985 1.00 74.81 282 ARG A N 1
ATOM 2333 C CA . ARG A 1 282 ? 7.869 -12.420 -14.456 1.00 74.81 282 ARG A CA 1
ATOM 2334 C C . ARG A 1 282 ? 8.312 -12.489 -12.990 1.00 74.81 282 ARG A C 1
ATOM 2336 O O . ARG A 1 282 ? 7.728 -13.243 -12.217 1.00 74.81 282 ARG A O 1
ATOM 2343 N N . MET A 1 283 ? 9.298 -11.686 -12.578 1.00 74.25 283 MET A N 1
ATOM 2344 C CA . MET A 1 283 ? 9.694 -11.599 -11.163 1.00 74.25 283 MET A CA 1
ATOM 2345 C C . MET A 1 283 ? 8.602 -10.982 -10.282 1.00 74.25 283 MET A C 1
ATOM 2347 O O . MET A 1 283 ? 8.437 -11.383 -9.131 1.00 74.25 283 MET A O 1
ATOM 2351 N N . LEU A 1 284 ? 7.846 -10.007 -10.791 1.00 71.44 284 LEU A N 1
ATOM 2352 C CA . LEU A 1 284 ? 6.738 -9.413 -10.042 1.00 71.44 284 LEU A CA 1
ATOM 2353 C C . LEU A 1 284 ? 5.567 -10.388 -9.872 1.00 71.44 284 LEU A C 1
ATOM 2355 O O . LEU A 1 284 ? 4.950 -10.385 -8.806 1.00 71.44 284 LEU A O 1
ATOM 2359 N N . ASP A 1 285 ? 5.312 -11.242 -10.864 1.00 66.75 285 ASP A N 1
ATOM 2360 C CA . ASP A 1 285 ? 4.310 -12.308 -10.780 1.00 66.75 285 ASP A CA 1
ATOM 2361 C C . ASP A 1 285 ? 4.741 -13.444 -9.832 1.00 66.75 285 ASP A C 1
ATOM 2363 O O . ASP A 1 285 ? 3.918 -13.938 -9.060 1.00 66.75 285 ASP A O 1
ATOM 2367 N N . GLU A 1 286 ? 6.029 -13.805 -9.793 1.00 68.31 286 GLU A N 1
ATOM 2368 C CA . GLU A 1 286 ? 6.567 -14.785 -8.830 1.00 68.31 286 GLU A CA 1
ATOM 2369 C C . GLU A 1 286 ? 6.516 -14.273 -7.379 1.00 68.31 286 GLU A C 1
ATOM 2371 O O . GLU A 1 286 ? 6.209 -15.031 -6.461 1.00 68.31 286 GLU A O 1
ATOM 2376 N N . VAL A 1 287 ? 6.731 -12.973 -7.154 1.00 62.88 287 VAL A N 1
ATOM 2377 C CA . VAL A 1 287 ? 6.627 -12.352 -5.818 1.00 62.88 287 VAL A CA 1
ATOM 2378 C C . VAL A 1 287 ? 5.163 -12.147 -5.384 1.00 62.88 287 VAL A C 1
ATOM 2380 O O . VAL A 1 287 ? 4.888 -11.972 -4.195 1.00 62.88 287 VAL A O 1
ATOM 2383 N N . GLN A 1 288 ? 4.204 -12.193 -6.317 1.00 50.41 288 GLN A N 1
ATOM 2384 C CA . GLN A 1 288 ? 2.765 -12.060 -6.037 1.00 50.41 288 GLN A CA 1
ATOM 2385 C C . GLN A 1 288 ? 1.988 -13.392 -6.102 1.00 50.41 288 GLN A C 1
ATOM 2387 O O . GLN A 1 288 ? 0.779 -13.417 -5.849 1.00 50.41 288 GLN A O 1
ATOM 2392 N N . GLY A 1 289 ? 2.663 -14.513 -6.370 1.00 41.06 289 GLY A N 1
ATOM 2393 C CA . GLY A 1 289 ? 2.056 -15.829 -6.549 1.00 41.06 289 GLY A CA 1
ATOM 2394 C C . GLY A 1 289 ? 2.055 -16.731 -5.311 1.00 41.06 289 GLY A C 1
ATOM 2395 O O . GLY A 1 289 ? 2.992 -17.482 -5.089 1.00 41.06 289 GLY A O 1
ATOM 2396 N N . HIS A 1 290 ? 0.909 -16.752 -4.624 1.00 40.25 290 HIS A N 1
ATOM 2397 C CA . HIS A 1 290 ? 0.313 -17.918 -3.945 1.00 40.25 290 HIS A CA 1
ATOM 2398 C C . HIS A 1 290 ? 0.952 -18.415 -2.633 1.00 40.25 290 HIS A C 1
ATOM 2400 O O . HIS A 1 290 ? 1.959 -19.114 -2.616 1.00 40.25 290 HIS A O 1
ATOM 2406 N N . ASP A 1 291 ? 0.217 -18.196 -1.534 1.00 39.16 291 ASP A N 1
ATOM 2407 C CA . ASP A 1 291 ? 0.186 -19.106 -0.382 1.00 39.16 291 ASP A CA 1
ATOM 2408 C C . ASP A 1 291 ? -0.195 -20.511 -0.875 1.00 39.16 291 ASP A C 1
ATOM 2410 O O . ASP A 1 291 ? -1.371 -20.868 -1.007 1.00 39.16 291 ASP A O 1
ATOM 2414 N N . VAL A 1 292 ? 0.818 -21.316 -1.186 1.00 39.44 292 VAL A N 1
ATOM 2415 C CA . VAL A 1 292 ? 0.664 -22.748 -1.411 1.00 39.44 292 VAL A CA 1
ATOM 2416 C C . VAL A 1 292 ? 0.528 -23.392 -0.033 1.00 39.44 292 VAL A C 1
ATOM 2418 O O . VAL A 1 292 ? 1.509 -23.723 0.628 1.00 39.44 292 VAL A O 1
ATOM 2421 N N . ASN A 1 293 ? -0.716 -23.539 0.422 1.00 40.38 293 ASN A N 1
ATOM 2422 C CA . ASN A 1 293 ? -1.053 -24.471 1.491 1.00 40.38 293 ASN A CA 1
ATOM 2423 C C . ASN A 1 293 ? -0.753 -25.891 0.993 1.00 40.38 293 ASN A C 1
ATOM 2425 O O . ASN A 1 293 ? -1.553 -26.485 0.272 1.00 40.38 293 ASN A O 1
ATOM 2429 N N . ALA A 1 294 ? 0.405 -26.420 1.380 1.00 36.53 294 ALA A N 1
ATOM 2430 C CA . ALA A 1 294 ? 0.742 -27.832 1.284 1.00 36.53 294 ALA A CA 1
ATOM 2431 C C . ALA A 1 294 ? 0.991 -28.378 2.699 1.00 36.53 294 ALA A C 1
ATOM 2433 O O . ALA A 1 294 ? 2.037 -28.154 3.302 1.00 36.53 294 ALA A O 1
ATOM 2434 N N . GLU A 1 295 ? -0.048 -29.031 3.220 1.00 42.28 295 GLU A N 1
ATOM 2435 C CA . GLU A 1 295 ? -0.024 -30.239 4.054 1.00 42.28 295 GLU A CA 1
ATOM 2436 C C . GLU A 1 295 ? 1.223 -30.508 4.916 1.00 42.28 295 GLU A C 1
ATOM 2438 O O . GLU A 1 295 ? 2.157 -31.156 4.453 1.00 42.28 295 GLU A O 1
ATOM 2443 N N . VAL A 1 296 ? 1.151 -30.198 6.220 1.00 34.50 296 VAL A N 1
ATOM 2444 C CA . VAL A 1 296 ? 1.737 -31.049 7.277 1.00 34.50 296 VAL A CA 1
ATOM 2445 C C . VAL A 1 296 ? 0.866 -31.008 8.549 1.00 34.50 296 VAL A C 1
ATOM 2447 O O . VAL A 1 296 ? 0.842 -30.021 9.273 1.00 34.50 296 VAL A O 1
ATOM 2450 N N . GLN A 1 297 ? 0.222 -32.152 8.803 1.00 31.75 297 GLN A N 1
ATOM 2451 C CA . GLN A 1 297 ? -0.191 -32.750 10.087 1.00 31.75 297 GLN A CA 1
ATOM 2452 C C . GLN A 1 297 ? -1.405 -32.205 10.863 1.00 31.75 297 GLN A C 1
ATOM 2454 O O . GLN A 1 297 ? -1.335 -31.326 11.715 1.00 31.75 297 GLN A O 1
ATOM 2459 N N . GLU A 1 298 ? -2.509 -32.921 10.629 1.00 42.16 298 GLU A N 1
ATOM 2460 C CA . GLU A 1 298 ? -3.597 -33.217 11.558 1.00 42.16 298 GLU A CA 1
ATOM 2461 C C . GLU A 1 298 ? -3.080 -33.733 12.915 1.00 42.16 298 GLU A C 1
ATOM 2463 O O . GLU A 1 298 ? -2.549 -34.840 12.999 1.00 42.16 298 GLU A O 1
ATOM 2468 N N . GLN A 1 299 ? -3.272 -32.945 13.973 1.00 33.91 299 GLN A N 1
ATOM 2469 C CA . GLN A 1 299 ? -3.541 -33.349 15.363 1.00 33.91 299 GLN A CA 1
ATOM 2470 C C . GLN A 1 299 ? -3.598 -32.052 16.176 1.00 33.91 299 GLN A C 1
ATOM 2472 O O . GLN A 1 299 ? -2.558 -31.449 16.378 1.00 33.91 299 GLN A O 1
ATOM 2477 N N . ASP A 1 300 ? -4.813 -31.586 16.502 1.00 33.78 300 ASP A N 1
ATOM 2478 C CA . ASP A 1 300 ? -5.160 -30.603 17.567 1.00 33.78 300 ASP A CA 1
ATOM 2479 C C . ASP A 1 300 ? -6.478 -29.846 17.285 1.00 33.78 300 ASP A C 1
ATOM 2481 O O . ASP A 1 300 ? -6.897 -28.962 18.035 1.00 33.78 300 ASP A O 1
ATOM 2485 N N . GLN A 1 301 ? -7.218 -30.230 16.241 1.00 31.44 301 GLN A N 1
ATOM 2486 C CA . GLN A 1 301 ? -8.511 -29.636 15.898 1.00 31.44 301 GLN A CA 1
ATOM 2487 C C . GLN A 1 301 ? -9.700 -30.389 16.527 1.00 31.44 301 GLN A C 1
ATOM 2489 O O . GLN A 1 301 ? -10.645 -30.752 15.839 1.00 31.44 301 GLN A O 1
ATOM 2494 N N . GLU A 1 302 ? -9.678 -30.612 17.846 1.00 33.91 302 GLU A N 1
ATOM 2495 C CA . GLU A 1 302 ? -10.846 -31.143 18.585 1.00 33.91 302 GLU A CA 1
ATOM 2496 C C . GLU A 1 302 ? -11.336 -30.247 19.739 1.00 33.91 302 GLU A C 1
ATOM 2498 O O . GLU A 1 302 ? -12.347 -30.553 20.365 1.00 33.91 302 GLU A O 1
ATOM 2503 N N . GLN A 1 303 ? -10.726 -29.075 19.973 1.00 37.66 303 GLN A N 1
ATOM 2504 C CA . GLN A 1 303 ? -11.099 -28.209 21.109 1.00 37.66 303 GLN A CA 1
ATOM 2505 C C . GLN A 1 303 ? -11.822 -26.894 20.742 1.00 37.66 303 GLN A C 1
ATOM 2507 O O . GLN A 1 303 ? -12.128 -26.112 21.636 1.00 37.66 303 GLN A O 1
ATOM 2512 N N . MET A 1 304 ? -12.144 -26.630 19.466 1.00 33.69 304 MET A N 1
ATOM 2513 C CA . MET A 1 304 ? -12.822 -25.378 19.047 1.00 33.69 304 MET A CA 1
ATOM 2514 C C . MET A 1 304 ? -14.255 -25.542 18.507 1.00 33.69 304 MET A C 1
ATOM 2516 O O . MET A 1 304 ? -14.825 -24.585 17.990 1.00 33.69 304 MET A O 1
ATOM 2520 N N . ASN A 1 305 ? -14.874 -26.717 18.661 1.00 34.84 305 ASN A N 1
ATOM 2521 C CA . ASN A 1 305 ? -16.247 -26.985 18.196 1.00 34.84 305 ASN A CA 1
ATOM 2522 C C . ASN A 1 305 ? -17.316 -26.947 19.307 1.00 34.84 305 ASN A C 1
ATOM 2524 O O . ASN A 1 305 ? -18.324 -27.647 19.237 1.00 34.84 305 ASN A O 1
ATOM 2528 N N . ILE A 1 306 ? -17.131 -26.102 20.323 1.00 35.59 306 ILE A N 1
ATOM 2529 C CA . ILE A 1 306 ? -18.169 -25.773 21.309 1.00 35.59 306 ILE A CA 1
ATOM 2530 C C . ILE A 1 306 ? -18.145 -24.250 21.470 1.00 35.59 306 ILE A C 1
ATOM 2532 O O . ILE A 1 306 ? -17.173 -23.737 22.003 1.00 35.59 306 ILE A O 1
ATOM 2536 N N . ASP A 1 307 ? -19.155 -23.567 20.910 1.00 32.91 307 ASP A N 1
ATOM 2537 C CA . ASP A 1 307 ? -19.604 -22.175 21.192 1.00 32.91 307 ASP A CA 1
ATOM 2538 C C . ASP A 1 307 ? -20.027 -21.359 19.954 1.00 32.91 307 ASP A C 1
ATOM 2540 O O . ASP A 1 307 ? -19.892 -20.133 19.910 1.00 32.91 307 ASP A O 1
ATOM 2544 N N . ARG A 1 308 ? -20.615 -21.990 18.924 1.00 35.28 308 ARG A N 1
ATOM 2545 C CA . ARG A 1 308 ? -21.278 -21.206 17.865 1.00 35.28 308 ARG A CA 1
ATOM 2546 C C . ARG A 1 308 ? -22.546 -21.806 17.259 1.00 35.28 308 ARG A C 1
ATOM 2548 O O . ARG A 1 308 ? -22.758 -21.717 16.052 1.00 35.28 308 ARG A O 1
ATOM 2555 N N . MET A 1 309 ? -23.431 -22.335 18.102 1.00 32.22 309 MET A N 1
ATOM 2556 C CA . MET A 1 309 ? -24.851 -22.470 17.758 1.00 32.22 309 MET A CA 1
ATOM 2557 C C . MET A 1 309 ? -25.707 -21.581 18.664 1.00 32.22 309 MET A C 1
ATOM 2559 O O . MET A 1 309 ? -25.472 -21.503 19.862 1.00 32.22 309 MET A O 1
ATOM 2563 N N . GLU A 1 310 ? -26.706 -20.963 18.028 1.00 38.62 310 GLU A N 1
ATOM 2564 C CA . GLU A 1 310 ? -27.832 -20.201 18.586 1.00 38.62 310 GLU A CA 1
ATOM 2565 C C . GLU A 1 310 ? -27.615 -18.712 18.882 1.00 38.62 310 GLU A C 1
ATOM 2567 O O . GLU A 1 310 ? -27.483 -18.310 20.028 1.00 38.62 310 GLU A O 1
ATOM 2572 N N . ILE A 1 311 ? -27.766 -17.872 17.847 1.00 30.27 311 ILE A N 1
ATOM 2573 C CA . ILE A 1 311 ? -28.654 -16.700 17.945 1.00 30.27 311 ILE A CA 1
ATOM 2574 C C . ILE A 1 311 ? -29.440 -16.574 16.633 1.00 30.27 311 ILE A C 1
ATOM 2576 O O . ILE A 1 311 ? -28.918 -16.170 15.596 1.00 30.27 311 ILE A O 1
ATOM 2580 N N . ASN A 1 312 ? -30.709 -16.959 16.718 1.00 32.91 312 ASN A N 1
ATOM 2581 C CA . ASN A 1 312 ? -31.746 -16.807 15.709 1.00 32.91 312 ASN A CA 1
ATOM 2582 C C . ASN A 1 312 ? -32.288 -15.366 15.797 1.00 32.91 312 ASN A C 1
ATOM 2584 O O . ASN A 1 312 ? -32.720 -14.953 16.873 1.00 32.91 312 ASN A O 1
ATOM 2588 N N . TYR A 1 313 ? -32.277 -14.605 14.700 1.00 29.94 313 TYR A N 1
ATOM 2589 C CA . TYR A 1 313 ? -33.060 -13.371 14.584 1.00 29.94 313 TYR A CA 1
ATOM 2590 C C . TYR A 1 313 ? -33.862 -13.406 13.284 1.00 29.94 313 TYR A C 1
ATOM 2592 O O . TYR A 1 313 ? -33.321 -13.218 12.195 1.00 29.94 313 TYR A O 1
ATOM 2600 N N . ASP A 1 314 ? -35.165 -13.632 13.443 1.00 33.69 314 ASP A N 1
ATOM 2601 C CA . ASP A 1 314 ? -36.197 -13.356 12.454 1.00 33.69 314 ASP A CA 1
ATOM 2602 C C . ASP A 1 314 ? -36.186 -11.867 12.077 1.00 33.69 314 ASP A C 1
ATOM 2604 O O . ASP A 1 314 ? -36.293 -10.989 12.939 1.00 33.69 314 ASP A O 1
ATOM 2608 N N . VAL A 1 315 ? -36.109 -11.580 10.775 1.00 30.23 315 VAL A N 1
ATOM 2609 C CA . VAL A 1 315 ? -36.384 -10.255 10.203 1.00 30.23 315 VAL A CA 1
ATOM 2610 C C . VAL A 1 315 ? -37.551 -10.393 9.214 1.00 30.23 315 VAL A C 1
ATOM 2612 O O . VAL A 1 315 ? -37.531 -11.315 8.396 1.00 30.23 315 VAL A O 1
ATOM 2615 N N . PRO A 1 316 ? -38.577 -9.517 9.260 1.00 33.72 316 PRO A N 1
ATOM 2616 C CA . PRO A 1 316 ? -39.790 -9.679 8.465 1.00 33.72 316 PRO A CA 1
ATOM 2617 C C . PRO A 1 316 ? -39.569 -9.378 6.980 1.00 33.72 316 PRO A C 1
ATOM 2619 O O . PRO A 1 316 ? -38.918 -8.403 6.606 1.00 33.72 316 PRO A O 1
ATOM 2622 N N . VAL A 1 317 ? -40.200 -10.200 6.144 1.00 30.22 317 VAL A N 1
ATOM 2623 C CA . VAL A 1 317 ? -40.331 -10.036 4.694 1.00 30.22 317 VAL A CA 1
ATOM 2624 C C . VAL A 1 317 ? -41.275 -8.866 4.386 1.00 30.22 317 VAL A C 1
ATOM 2626 O O . VAL A 1 317 ? -42.480 -8.964 4.614 1.00 30.22 317 VAL A O 1
ATOM 2629 N N . GLU A 1 318 ? -40.753 -7.774 3.820 1.00 31.55 318 GLU A N 1
ATOM 2630 C CA . GLU A 1 318 ? -41.569 -6.784 3.106 1.00 31.55 318 GLU A CA 1
ATOM 2631 C C . GLU A 1 318 ? -41.867 -7.299 1.688 1.00 31.55 318 GLU A C 1
ATOM 2633 O O . GLU A 1 318 ? -41.021 -7.271 0.793 1.00 31.55 318 GLU A O 1
ATOM 2638 N N . GLN A 1 319 ? -43.095 -7.777 1.485 1.00 31.95 319 GLN A N 1
ATOM 2639 C CA . GLN A 1 319 ? -43.682 -7.984 0.163 1.00 31.95 319 GLN A CA 1
ATOM 2640 C C . GLN A 1 319 ? -44.018 -6.621 -0.463 1.00 31.95 319 GLN A C 1
ATOM 2642 O O . GLN A 1 319 ? -44.762 -5.837 0.122 1.00 31.95 319 GLN A O 1
ATOM 2647 N N . ARG A 1 320 ? -43.504 -6.350 -1.670 1.00 33.50 320 ARG A N 1
ATOM 2648 C CA . ARG A 1 320 ? -43.978 -5.266 -2.544 1.00 33.50 320 ARG A CA 1
ATOM 2649 C C . ARG A 1 320 ? -44.613 -5.834 -3.809 1.00 33.50 320 ARG A C 1
ATOM 2651 O O . ARG A 1 320 ? -43.923 -6.336 -4.689 1.00 33.50 320 ARG A O 1
ATOM 2658 N N . ASP A 1 321 ? -45.935 -5.724 -3.832 1.00 30.39 321 ASP A N 1
ATOM 2659 C CA . ASP A 1 321 ? -46.843 -5.384 -4.930 1.00 30.39 321 ASP A CA 1
ATOM 2660 C C . ASP A 1 321 ? -46.387 -5.610 -6.383 1.00 30.39 321 ASP A C 1
ATOM 2662 O O . ASP A 1 321 ? -45.778 -4.750 -7.023 1.00 30.39 321 ASP A O 1
ATOM 2666 N N . HIS A 1 322 ? -46.880 -6.709 -6.960 1.00 33.44 322 HIS A N 1
ATOM 2667 C CA . HIS A 1 322 ? -47.284 -6.764 -8.363 1.00 33.44 322 HIS A CA 1
ATOM 2668 C C . HIS A 1 322 ? -48.817 -6.781 -8.422 1.00 33.44 322 HIS A C 1
ATOM 2670 O O . HIS A 1 322 ? -49.449 -7.781 -8.090 1.00 33.44 322 HIS A O 1
ATOM 2676 N N . GLN A 1 323 ? -49.416 -5.658 -8.822 1.00 31.09 323 GLN A N 1
ATOM 2677 C CA . GLN A 1 323 ? -50.848 -5.543 -9.089 1.00 31.09 323 GLN A CA 1
ATOM 2678 C C . GLN A 1 323 ? -51.066 -5.597 -10.605 1.00 31.09 323 GLN A C 1
ATOM 2680 O O . GLN A 1 323 ? -50.865 -4.608 -11.308 1.00 31.09 323 GLN A O 1
ATOM 2685 N N . GLU A 1 324 ? -51.463 -6.766 -11.106 1.00 33.47 324 GLU A N 1
ATOM 2686 C CA . GLU A 1 324 ? -51.971 -6.946 -12.465 1.00 33.47 324 GLU A CA 1
ATOM 2687 C C . GLU A 1 324 ? -53.506 -6.980 -12.403 1.00 33.47 324 GLU A C 1
ATOM 2689 O O . GLU A 1 324 ? -54.109 -7.714 -11.619 1.00 33.47 324 GLU A O 1
ATOM 2694 N N . GLN A 1 325 ? -54.139 -6.094 -13.169 1.00 32.91 325 GLN A N 1
ATOM 2695 C CA . GLN A 1 325 ? -55.585 -5.898 -13.203 1.00 32.91 325 GLN A CA 1
ATOM 2696 C C . GLN A 1 325 ? -56.242 -6.962 -14.088 1.00 32.91 325 GLN A C 1
ATOM 2698 O O . GLN A 1 325 ? -55.963 -7.017 -15.283 1.00 32.91 325 GLN A O 1
ATOM 2703 N N . VAL A 1 326 ? -57.193 -7.727 -13.542 1.00 33.00 326 VAL A N 1
ATOM 2704 C CA . VAL A 1 326 ? -58.188 -8.459 -14.342 1.00 33.00 326 VAL A CA 1
ATOM 2705 C C . VAL A 1 326 ? -59.587 -8.224 -13.767 1.00 33.00 326 VAL A C 1
ATOM 2707 O O . VAL A 1 326 ? -59.884 -8.542 -12.619 1.00 33.00 326 VAL A O 1
ATOM 2710 N N . LEU A 1 327 ? -60.435 -7.628 -14.606 1.00 33.44 327 LEU A N 1
ATOM 2711 C CA . LEU A 1 327 ? -61.878 -7.432 -14.457 1.00 33.44 327 LEU A CA 1
ATOM 2712 C C . LEU A 1 327 ? -62.635 -8.761 -14.588 1.00 33.44 327 LEU A C 1
ATOM 2714 O O . LEU A 1 327 ? -62.535 -9.347 -15.658 1.00 33.44 327 LEU A O 1
ATOM 2718 N N . VAL A 1 328 ? -63.487 -9.131 -13.616 1.00 31.66 328 VAL A N 1
ATOM 2719 C CA . VAL A 1 328 ? -64.849 -9.684 -13.842 1.00 31.66 328 VAL A CA 1
ATOM 2720 C C . VAL A 1 328 ? -65.730 -9.449 -12.589 1.00 31.66 328 VAL A C 1
ATOM 2722 O O . VAL A 1 328 ? -65.297 -9.672 -11.464 1.00 31.66 328 VAL A O 1
ATOM 2725 N N . SER A 1 329 ? -66.964 -8.972 -12.782 1.00 30.28 329 SER A N 1
ATOM 2726 C CA . SER A 1 329 ? -68.045 -8.767 -11.782 1.00 30.28 329 SER A CA 1
ATOM 2727 C C . SER A 1 329 ? -68.956 -10.022 -11.638 1.00 30.28 329 SER A C 1
ATOM 2729 O O . SER A 1 329 ? -68.708 -10.994 -12.344 1.00 30.28 329 SER A O 1
ATOM 2731 N N . PRO A 1 330 ? -70.150 -9.987 -10.988 1.00 55.50 330 PRO A N 1
ATOM 2732 C CA . PRO A 1 330 ? -70.566 -9.516 -9.648 1.00 55.50 330 PRO A CA 1
ATOM 2733 C C . PRO A 1 330 ? -71.387 -10.589 -8.848 1.00 55.50 330 PRO A C 1
ATOM 2735 O O . PRO A 1 330 ? -71.551 -11.717 -9.298 1.00 55.50 330 PRO A O 1
ATOM 2738 N N . VAL A 1 331 ? -71.995 -10.168 -7.717 1.00 30.50 331 VAL A N 1
ATOM 2739 C CA . VAL A 1 331 ? -73.349 -10.510 -7.170 1.00 30.50 331 VAL A CA 1
ATOM 2740 C C . VAL A 1 331 ? -73.376 -11.063 -5.714 1.00 30.50 331 VAL A C 1
ATOM 2742 O O . VAL A 1 331 ? -72.686 -12.017 -5.383 1.00 30.50 331 VAL A O 1
ATOM 2745 N N . GLN A 1 332 ? -74.309 -10.479 -4.927 1.00 32.62 332 GLN A N 1
ATOM 2746 C CA . GLN A 1 332 ? -74.982 -10.881 -3.658 1.00 32.62 332 GLN A CA 1
ATOM 2747 C C . GLN A 1 332 ? -74.441 -10.208 -2.375 1.00 32.62 332 GLN A C 1
ATOM 2749 O O . GLN A 1 332 ? -73.341 -10.504 -1.939 1.00 32.62 332 GLN A O 1
ATOM 2754 N N . LEU A 1 333 ? -75.035 -9.125 -1.842 1.00 30.39 333 LEU A N 1
ATOM 2755 C CA . LEU A 1 333 ? -76.335 -8.891 -1.157 1.00 30.39 333 LEU A CA 1
ATOM 2756 C C . LEU A 1 333 ? -76.430 -9.381 0.319 1.00 30.39 333 LEU A C 1
ATOM 2758 O O . LEU A 1 333 ? -76.793 -10.526 0.547 1.00 30.39 333 LEU A O 1
ATOM 2762 N N . VAL A 1 334 ? -76.309 -8.402 1.253 1.00 35.06 334 VAL A N 1
ATOM 2763 C CA . VAL A 1 334 ? -77.152 -8.153 2.473 1.00 35.06 334 VAL A CA 1
ATOM 2764 C C . VAL A 1 334 ? -76.905 -9.041 3.732 1.00 35.06 334 VAL A C 1
ATOM 2766 O O . VAL A 1 334 ? -76.512 -10.187 3.550 1.00 35.06 334 VAL A O 1
ATOM 2769 N N . PRO A 1 335 ? -77.207 -8.636 5.006 1.00 47.78 335 PRO A N 1
ATOM 2770 C CA . PRO A 1 335 ? -77.435 -7.320 5.656 1.00 47.78 335 PRO A CA 1
ATOM 2771 C C . PRO A 1 335 ? -76.584 -7.024 6.928 1.00 47.78 335 PRO A C 1
ATOM 2773 O O . PRO A 1 335 ? -75.983 -7.891 7.553 1.00 47.78 335 PRO A O 1
ATOM 2776 N N . VAL A 1 336 ? -76.693 -5.756 7.342 1.00 36.44 336 VAL A N 1
ATOM 2777 C CA . VAL A 1 336 ? -76.372 -5.097 8.630 1.00 36.44 336 VAL A CA 1
ATOM 2778 C C . VAL A 1 336 ? -77.282 -5.572 9.797 1.00 36.44 336 VAL A C 1
ATOM 2780 O O . VAL A 1 336 ? -78.388 -6.047 9.539 1.00 36.44 336 VAL A O 1
ATOM 2783 N N . PRO A 1 337 ? -76.864 -5.417 11.072 1.00 48.94 337 PRO A N 1
ATOM 2784 C CA . PRO A 1 337 ? -77.559 -4.501 12.015 1.00 48.94 337 PRO A CA 1
ATOM 2785 C C . PRO A 1 337 ? -76.544 -3.680 12.859 1.00 48.94 337 PRO A C 1
ATOM 2787 O O . PRO A 1 337 ? -75.524 -4.213 13.278 1.00 48.94 337 PRO A O 1
ATOM 2790 N N . VAL A 1 338 ? -76.594 -2.339 12.919 1.00 36.97 338 VAL A N 1
ATOM 2791 C CA . VAL A 1 338 ? -77.421 -1.429 13.757 1.00 36.97 338 VAL A CA 1
ATOM 2792 C C . VAL A 1 338 ? -77.255 -1.638 15.271 1.00 36.97 338 VAL A C 1
ATOM 2794 O O . VAL A 1 338 ? -77.444 -2.751 15.739 1.00 36.97 338 VAL A O 1
ATOM 2797 N N . GLU A 1 339 ? -77.006 -0.508 15.965 1.00 34.12 339 GLU A N 1
ATOM 2798 C CA . GLU A 1 339 ? -77.058 -0.170 17.414 1.00 34.12 339 GLU A CA 1
ATOM 2799 C C . GLU A 1 339 ? -75.691 0.337 17.942 1.00 34.12 339 GLU A C 1
ATOM 2801 O O . GLU A 1 339 ? -74.674 -0.280 17.669 1.00 34.12 339 GLU A O 1
ATOM 2806 N N . GLN A 1 340 ? -75.515 1.449 18.674 1.00 35.06 340 GLN A N 1
ATOM 2807 C CA . GLN A 1 340 ? -76.398 2.434 19.319 1.00 35.06 340 GLN A CA 1
ATOM 2808 C C . GLN A 1 340 ? -75.563 3.677 19.764 1.00 35.06 340 GLN A C 1
ATOM 2810 O O . GLN A 1 340 ? -74.415 3.523 20.164 1.00 35.06 340 GLN A O 1
ATOM 2815 N N . ARG A 1 341 ? -76.195 4.869 19.712 1.00 32.47 341 ARG A N 1
ATOM 2816 C CA . ARG A 1 341 ? -76.157 6.061 20.619 1.00 32.47 341 ARG A CA 1
ATOM 2817 C C . ARG A 1 341 ? -74.834 6.578 21.227 1.00 32.47 341 ARG A C 1
ATOM 2819 O O . ARG A 1 341 ? -74.149 5.874 21.946 1.00 32.47 341 ARG A O 1
ATOM 2826 N N . GLU A 1 342 ? -74.421 7.819 20.930 1.00 33.91 342 GLU A N 1
ATOM 2827 C CA . GLU A 1 342 ? -74.841 9.126 21.521 1.00 33.91 342 GLU A CA 1
ATOM 2828 C C . GLU A 1 342 ? -74.408 9.360 22.987 1.00 33.91 342 GLU A C 1
ATOM 2830 O O . GLU A 1 342 ? -74.910 8.691 23.882 1.00 33.91 342 GLU A O 1
ATOM 2835 N N . HIS A 1 343 ? -73.535 10.358 23.235 1.00 34.69 343 HIS A N 1
ATOM 2836 C CA . HIS A 1 343 ? -73.815 11.602 23.997 1.00 34.69 343 HIS A CA 1
ATOM 2837 C C . HIS A 1 343 ? -72.527 12.346 24.455 1.00 34.69 343 HIS A C 1
ATOM 2839 O O . HIS A 1 343 ? -71.723 11.764 25.167 1.00 34.69 343 HIS A O 1
ATOM 2845 N N . LEU A 1 344 ? -72.430 13.647 24.088 1.00 31.39 344 LEU A N 1
ATOM 2846 C CA . LEU A 1 344 ? -72.092 14.851 24.909 1.00 31.39 344 LEU A CA 1
ATOM 2847 C C . LEU A 1 344 ? -70.719 14.887 25.658 1.00 31.39 344 LEU A C 1
ATOM 2849 O O . LEU A 1 344 ? -70.309 13.900 26.234 1.00 31.39 344 LEU A O 1
ATOM 2853 N N . ALA A 1 345 ? -69.929 15.968 25.787 1.00 32.12 345 ALA A N 1
ATOM 2854 C CA . ALA A 1 345 ? -70.149 17.417 25.762 1.00 32.12 345 ALA A CA 1
ATOM 2855 C C . ALA A 1 345 ? -68.799 18.206 25.683 1.00 32.12 345 ALA A C 1
ATOM 2857 O O . ALA A 1 345 ? -67.794 17.772 26.229 1.00 32.12 345 ALA A O 1
ATOM 2858 N N . GLN A 1 346 ? -68.835 19.383 25.036 1.00 33.97 346 GLN A N 1
ATOM 2859 C CA . GLN A 1 346 ? -68.329 20.718 25.464 1.00 33.97 346 GLN A CA 1
ATOM 2860 C C . GLN A 1 346 ? -66.873 20.939 25.996 1.00 33.97 346 GLN A C 1
ATOM 2862 O O . GLN A 1 346 ? -66.577 20.639 27.143 1.00 33.97 346 GLN A O 1
ATOM 2867 N N . VAL A 1 347 ? -66.009 21.562 25.157 1.00 35.22 347 VAL A N 1
ATOM 2868 C CA . VAL A 1 347 ? -65.391 22.940 25.221 1.00 35.22 347 VAL A CA 1
ATOM 2869 C C . VAL A 1 347 ? -64.973 23.473 26.628 1.00 35.22 347 VAL A C 1
ATOM 2871 O O . VAL A 1 347 ? -65.826 23.436 27.510 1.00 35.22 347 VAL A O 1
ATOM 2874 N N . PRO A 1 348 ? -63.759 24.066 26.871 1.00 48.06 348 PRO A N 1
ATOM 2875 C CA . PRO A 1 348 ? -63.316 25.303 26.197 1.00 48.06 348 PRO A CA 1
ATOM 2876 C C . PRO A 1 348 ? -61.816 25.570 25.918 1.00 48.06 348 PRO A C 1
ATOM 2878 O O . PRO A 1 348 ? -60.895 25.009 26.501 1.00 48.06 348 PRO A O 1
ATOM 2881 N N . VAL A 1 349 ? -61.647 26.534 25.004 1.00 41.31 349 VAL A N 1
ATOM 2882 C CA . VAL A 1 349 ? -60.461 27.317 24.603 1.00 41.31 349 VAL A CA 1
ATOM 2883 C C . VAL A 1 349 ? -59.907 28.161 25.766 1.00 41.31 349 VAL A C 1
ATOM 2885 O O . VAL A 1 349 ? -60.687 28.597 26.614 1.00 41.31 349 VAL A O 1
ATOM 2888 N N . PRO A 1 350 ? -58.615 28.547 25.722 1.00 43.78 350 PRO A N 1
ATOM 2889 C CA . PRO A 1 350 ? -58.297 29.946 26.001 1.00 43.78 350 PRO A CA 1
ATOM 2890 C C . PRO A 1 350 ? -57.386 30.623 24.963 1.00 43.78 350 PRO A C 1
ATOM 2892 O O . PRO A 1 350 ? -56.516 30.029 24.329 1.00 43.78 350 PRO A O 1
ATOM 2895 N N . LEU A 1 351 ? -57.669 31.917 24.831 1.00 32.75 351 LEU A N 1
ATOM 2896 C CA . LEU A 1 351 ? -57.094 32.953 23.982 1.00 32.75 351 LEU A CA 1
ATOM 2897 C C . LEU A 1 351 ? -55.824 33.568 24.622 1.00 32.75 351 LEU A C 1
ATOM 2899 O O . LEU A 1 351 ? -55.825 33.834 25.818 1.00 32.75 351 LEU A O 1
ATOM 2903 N N . VAL A 1 352 ? -54.856 33.925 23.765 1.00 35.25 352 VAL A N 1
ATOM 2904 C CA . VAL A 1 352 ? -54.050 35.177 23.737 1.00 35.25 352 VAL A CA 1
ATOM 2905 C C . VAL A 1 352 ? -53.111 35.521 24.908 1.00 35.25 352 VAL A C 1
ATOM 2907 O O . VAL A 1 352 ? -53.558 35.784 26.015 1.00 35.25 352 VAL A O 1
ATOM 2910 N N . GLN A 1 353 ? -51.829 35.760 24.575 1.00 33.72 353 GLN A N 1
ATOM 2911 C CA . GLN A 1 353 ? -51.132 37.028 24.877 1.00 33.72 353 GLN A CA 1
ATOM 2912 C C . GLN A 1 353 ? -49.859 37.219 24.018 1.00 33.72 353 GLN A C 1
ATOM 2914 O O . GLN A 1 353 ? -48.917 36.438 24.078 1.00 33.72 353 GLN A O 1
ATOM 2919 N N . LEU A 1 354 ? -49.869 38.288 23.214 1.00 37.53 354 LEU A N 1
ATOM 2920 C CA . LEU A 1 354 ? -48.736 38.945 22.548 1.00 37.53 354 LEU A CA 1
ATOM 2921 C C . LEU A 1 354 ? -48.374 40.188 23.365 1.00 37.53 354 LEU A C 1
ATOM 2923 O O . LEU A 1 354 ? -49.305 40.954 23.580 1.00 37.53 354 LEU A O 1
ATOM 2927 N N . VAL A 1 355 ? -47.096 40.436 23.704 1.00 32.88 355 VAL A N 1
ATOM 2928 C CA . VAL A 1 355 ? -46.406 41.762 23.760 1.00 32.88 355 VAL A CA 1
ATOM 2929 C C . VAL A 1 355 ? -44.861 41.533 23.945 1.00 32.88 355 VAL A C 1
ATOM 2931 O O . VAL A 1 355 ? -44.491 40.402 24.247 1.00 32.88 355 VAL A O 1
ATOM 2934 N N . PRO A 1 356 ? -43.939 42.528 23.840 1.00 43.50 356 PRO A N 1
ATOM 2935 C CA . PRO A 1 356 ? -43.247 43.020 22.635 1.00 43.50 356 PRO A CA 1
ATOM 2936 C C . PRO A 1 356 ? -41.690 42.936 22.656 1.00 43.50 356 PRO A C 1
ATOM 2938 O O . PRO A 1 356 ? -41.059 42.555 23.635 1.00 43.50 356 PRO A O 1
ATOM 2941 N N . VAL A 1 357 ? -41.110 43.392 21.536 1.00 36.94 357 VAL A N 1
ATOM 2942 C CA . VAL A 1 357 ? -39.699 43.704 21.190 1.00 36.94 357 VAL A CA 1
ATOM 2943 C C . VAL A 1 357 ? -39.082 44.812 22.084 1.00 36.94 357 VAL A C 1
ATOM 2945 O O . VAL A 1 357 ? -39.832 45.640 22.605 1.00 36.94 357 VAL A O 1
ATOM 2948 N N . PRO A 1 358 ? -37.742 44.862 22.263 1.00 44.38 358 PRO A N 1
ATOM 2949 C CA . PRO A 1 358 ? -36.892 45.882 21.594 1.00 44.38 358 PRO A CA 1
ATOM 2950 C C . PRO A 1 358 ? -35.589 45.255 21.021 1.00 44.38 358 PRO A C 1
ATOM 2952 O O . PRO A 1 358 ? -35.032 44.349 21.625 1.00 44.38 358 PRO A O 1
ATOM 2955 N N . ALA A 1 359 ? -35.198 45.481 19.760 1.00 33.31 359 ALA A N 1
ATOM 2956 C CA . ALA A 1 359 ? -34.505 46.642 19.168 1.00 33.31 359 ALA A CA 1
ATOM 2957 C C . ALA A 1 359 ? -33.001 46.727 19.530 1.00 33.31 359 ALA A C 1
ATOM 2959 O O . ALA A 1 359 ? -32.655 46.579 20.693 1.00 33.31 359 ALA A O 1
ATOM 2960 N N . GLU A 1 360 ? -32.176 47.041 18.511 1.00 34.38 360 GLU A N 1
ATOM 2961 C CA . GLU A 1 360 ? -30.692 47.166 18.465 1.00 34.38 360 GLU A CA 1
ATOM 2962 C C . GLU A 1 360 ? -29.975 45.831 18.131 1.00 34.38 360 GLU A C 1
ATOM 2964 O O . GLU A 1 360 ? -30.192 44.832 18.796 1.00 34.38 360 GLU A O 1
ATOM 2969 N N . GLN A 1 361 ? -29.160 45.647 17.082 1.00 33.84 361 GLN A N 1
ATOM 2970 C CA . GLN A 1 361 ? -28.308 46.536 16.285 1.00 33.84 361 GLN A CA 1
ATOM 2971 C C . GLN A 1 361 ? -28.263 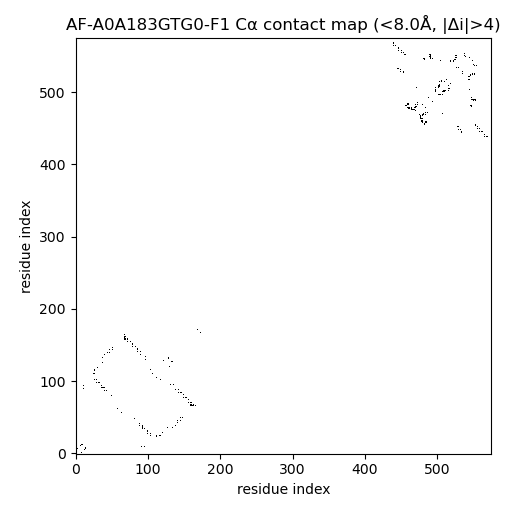46.078 14.807 1.00 33.84 361 GLN A C 1
ATOM 2973 O O . GLN A 1 361 ? -28.393 44.896 14.490 1.00 33.84 361 GLN A O 1
ATOM 2978 N N . ARG A 1 362 ? -28.092 47.045 13.902 1.00 34.47 362 ARG A N 1
ATOM 2979 C CA . ARG A 1 362 ? -27.974 46.927 12.438 1.00 34.47 362 ARG A CA 1
ATOM 2980 C C . ARG A 1 362 ? -26.620 47.550 12.049 1.00 34.47 362 ARG A C 1
ATOM 2982 O O . ARG A 1 362 ? -26.174 48.414 12.792 1.00 34.47 362 ARG A O 1
ATOM 2989 N N . GLU A 1 363 ? -26.080 47.169 10.882 1.00 35.16 363 GLU A N 1
ATOM 2990 C CA . GLU A 1 363 ? -24.763 47.523 10.271 1.00 35.16 363 GLU A CA 1
ATOM 2991 C C . GLU A 1 363 ? -23.718 46.410 10.524 1.00 35.16 363 GLU A C 1
ATOM 2993 O O . GLU A 1 363 ? -23.455 46.063 11.662 1.00 35.16 363 GLU A O 1
ATOM 2998 N N . HIS A 1 364 ? -23.150 45.682 9.555 1.00 32.16 364 HIS A N 1
ATOM 2999 C CA . HIS A 1 364 ? -22.690 46.015 8.205 1.00 32.16 364 HIS A CA 1
ATOM 3000 C C . HIS A 1 364 ? -22.925 44.852 7.214 1.00 32.16 364 HIS A C 1
ATOM 3002 O O . HIS A 1 364 ? -22.556 43.711 7.479 1.00 32.16 364 HIS A O 1
ATOM 3008 N N . LEU A 1 365 ? -23.480 45.161 6.039 1.00 35.06 365 LEU A N 1
ATOM 3009 C CA . LEU A 1 365 ? -23.345 44.358 4.820 1.00 35.06 365 LEU A CA 1
ATOM 3010 C C . LEU A 1 365 ? -22.416 45.142 3.892 1.00 35.06 365 LEU A C 1
ATOM 3012 O O . LEU A 1 365 ? -22.846 46.139 3.314 1.00 35.06 365 LEU A O 1
ATOM 3016 N N . GLU A 1 366 ? -21.163 44.710 3.763 1.00 31.09 366 GLU A N 1
ATOM 3017 C CA . GLU A 1 366 ? -20.286 45.165 2.684 1.00 31.09 366 GLU A CA 1
ATOM 3018 C C . GLU A 1 366 ? -20.206 44.107 1.588 1.00 31.09 366 GLU A C 1
ATOM 3020 O O . GLU A 1 366 ? -20.035 42.909 1.811 1.00 31.09 366 GLU A O 1
ATOM 3025 N N . GLN A 1 367 ? -20.422 44.619 0.387 1.00 34.22 367 GLN A N 1
ATOM 3026 C CA . GLN A 1 367 ? -20.477 43.949 -0.892 1.00 34.22 367 GLN A CA 1
ATOM 3027 C C . GLN A 1 367 ? -19.063 43.514 -1.292 1.00 34.22 367 GLN A C 1
ATOM 3029 O O . GLN A 1 367 ? -18.135 44.314 -1.236 1.00 34.22 367 GLN A O 1
ATOM 3034 N N . VAL A 1 368 ? -18.904 42.274 -1.753 1.00 32.66 368 VAL A N 1
ATOM 3035 C CA . VAL A 1 368 ? -17.685 41.826 -2.440 1.00 32.66 368 VAL A CA 1
ATOM 3036 C C . VAL A 1 368 ? -17.895 42.028 -3.944 1.00 32.66 368 VAL A C 1
ATOM 3038 O O . VAL A 1 368 ? -18.794 41.392 -4.502 1.00 32.66 368 VAL A O 1
ATOM 3041 N N . PRO A 1 369 ? -17.114 42.883 -4.631 1.00 42.19 369 PRO A N 1
ATOM 3042 C CA . PRO A 1 369 ? -17.152 42.969 -6.079 1.00 42.19 369 PRO A CA 1
ATOM 3043 C C . PRO A 1 369 ? -16.165 41.981 -6.714 1.00 42.19 369 PRO A C 1
ATOM 3045 O O . PRO A 1 369 ? -15.001 41.876 -6.329 1.00 42.19 369 PRO A O 1
ATOM 3048 N N . VAL A 1 370 ? -16.655 41.284 -7.736 1.00 43.44 370 VAL A N 1
ATOM 3049 C CA . VAL A 1 370 ? -15.875 40.513 -8.713 1.00 43.44 370 VAL A CA 1
ATOM 3050 C C . VAL A 1 370 ? -15.029 41.478 -9.557 1.00 43.44 370 VAL A C 1
ATOM 3052 O O . VAL A 1 370 ? -15.598 42.443 -10.077 1.00 43.44 370 VAL A O 1
ATOM 3055 N N . PRO A 1 371 ? -13.726 41.238 -9.796 1.00 40.22 371 PRO A N 1
ATOM 3056 C CA . PRO A 1 371 ? -12.998 41.988 -10.809 1.00 40.22 371 PRO A CA 1
ATOM 3057 C C . PRO A 1 371 ? -13.134 41.316 -12.181 1.00 40.22 371 PRO A C 1
ATOM 3059 O O . PRO A 1 371 ? -12.689 40.189 -12.394 1.00 40.22 371 PRO A O 1
ATOM 3062 N N . LEU A 1 372 ? -13.725 42.058 -13.121 1.00 32.03 372 LEU A N 1
ATOM 3063 C CA . LEU A 1 372 ? -13.577 41.853 -14.560 1.00 32.03 372 LEU A CA 1
ATOM 3064 C C . LEU A 1 372 ? -12.092 41.934 -14.954 1.00 32.03 372 LEU A C 1
ATOM 3066 O O . LEU A 1 372 ? -11.435 42.942 -14.696 1.00 32.03 372 LEU A O 1
ATOM 3070 N N . ALA A 1 373 ? -11.601 40.921 -15.666 1.00 32.38 373 ALA A N 1
ATOM 3071 C CA . ALA A 1 373 ? -10.337 40.984 -16.389 1.00 32.38 373 ALA A CA 1
ATOM 3072 C C . ALA A 1 373 ? -10.483 41.904 -17.615 1.00 32.38 373 ALA A C 1
ATOM 3074 O O . ALA A 1 373 ? -11.275 41.637 -18.521 1.00 32.38 373 ALA A O 1
ATOM 3075 N N . GLN A 1 374 ? -9.725 43.003 -17.629 1.00 34.25 374 GLN A N 1
ATOM 3076 C CA . GLN A 1 374 ? -9.590 43.901 -18.772 1.00 34.25 374 GLN A CA 1
ATOM 3077 C C . GLN A 1 374 ? -8.436 43.451 -19.673 1.00 34.25 374 GLN A C 1
ATOM 3079 O O . GLN A 1 374 ? -7.305 43.263 -19.230 1.00 34.25 374 GLN A O 1
ATOM 3084 N N . LEU A 1 375 ? -8.763 43.314 -20.955 1.00 42.03 375 LEU A N 1
ATOM 3085 C CA . LEU A 1 375 ? -7.857 43.173 -22.089 1.00 42.03 375 LEU A CA 1
ATOM 3086 C C . LEU A 1 375 ? -7.106 44.491 -22.336 1.00 42.03 375 LEU A C 1
ATOM 3088 O O . LEU A 1 375 ? -7.742 45.535 -22.470 1.00 42.03 375 LEU A O 1
ATOM 3092 N N . VAL A 1 376 ? -5.782 44.439 -22.496 1.00 32.91 376 VAL A N 1
ATOM 3093 C CA . VAL A 1 376 ? -4.991 45.480 -23.186 1.00 32.91 376 VAL A CA 1
ATOM 3094 C C . VAL A 1 376 ? -3.755 44.834 -23.848 1.00 32.91 376 VAL A C 1
ATOM 3096 O O . VAL A 1 376 ? -3.432 43.691 -23.524 1.00 32.91 376 VAL A O 1
ATOM 3099 N N . PRO A 1 377 ? -3.117 45.469 -24.852 1.00 40.97 377 PRO A N 1
ATOM 3100 C CA . PRO A 1 377 ? -2.866 44.831 -26.133 1.00 40.97 377 PRO A CA 1
ATOM 3101 C C . PRO A 1 377 ? -1.368 44.643 -26.397 1.00 40.97 377 PRO A C 1
ATOM 3103 O O . PRO A 1 377 ? -0.504 45.293 -25.813 1.00 40.97 377 PRO A O 1
ATOM 3106 N N . VAL A 1 378 ? -1.070 43.779 -27.359 1.00 41.84 378 VAL A N 1
ATOM 3107 C CA . VAL A 1 378 ? 0.253 43.645 -27.971 1.00 41.84 378 VAL A CA 1
ATOM 3108 C C . VAL A 1 378 ? 0.536 44.868 -28.851 1.00 41.84 378 VAL A C 1
ATOM 3110 O O . VAL A 1 378 ? -0.315 45.203 -29.680 1.00 41.84 378 VAL A O 1
ATOM 3113 N N . PRO A 1 379 ? 1.733 45.477 -28.791 1.00 46.06 379 PRO A N 1
ATOM 3114 C CA . PRO A 1 379 ? 2.277 46.193 -29.925 1.00 46.06 379 PRO A CA 1
ATOM 3115 C C . PRO A 1 379 ? 3.379 45.366 -30.585 1.00 46.06 379 PRO A C 1
ATOM 3117 O O . PRO A 1 379 ? 4.355 44.941 -29.967 1.00 46.06 379 PRO A O 1
ATOM 3120 N N . ALA A 1 380 ? 3.178 45.156 -31.878 1.00 36.38 380 ALA A N 1
ATOM 3121 C CA . ALA A 1 380 ? 4.192 44.717 -32.805 1.00 36.38 380 ALA A CA 1
ATOM 3122 C C . ALA A 1 380 ? 5.122 45.882 -33.195 1.00 36.38 380 ALA A C 1
ATOM 3124 O O . ALA A 1 380 ? 4.757 47.051 -33.088 1.00 36.38 380 ALA A O 1
ATOM 3125 N N . GLU A 1 381 ? 6.265 45.480 -33.753 1.00 38.28 381 GLU A N 1
ATOM 3126 C CA . GLU A 1 381 ? 7.073 46.171 -34.766 1.00 38.28 381 GLU A CA 1
ATOM 3127 C C . GLU A 1 381 ? 8.383 46.880 -34.362 1.00 38.28 381 GLU A C 1
ATOM 3129 O O . GLU A 1 381 ? 8.417 47.968 -33.801 1.00 38.28 381 GLU A O 1
ATOM 3134 N N . GLN A 1 382 ? 9.457 46.241 -34.855 1.00 35.50 382 GLN A N 1
ATOM 3135 C CA . GLN A 1 382 ? 10.546 46.802 -35.667 1.00 35.50 382 GLN A CA 1
ATOM 3136 C C . GLN A 1 382 ? 11.594 47.707 -34.989 1.00 35.50 382 GLN A C 1
ATOM 3138 O O . GLN A 1 382 ? 11.338 48.862 -34.669 1.00 35.50 382 GLN A O 1
ATOM 3143 N N . ARG A 1 383 ? 12.864 47.269 -35.012 1.00 34.53 383 ARG A N 1
ATOM 3144 C CA . ARG A 1 383 ? 13.819 47.715 -36.049 1.00 34.53 383 ARG A CA 1
ATOM 3145 C C . ARG A 1 383 ? 15.196 47.052 -35.954 1.00 34.53 383 ARG A C 1
ATOM 3147 O O . ARG A 1 383 ? 15.695 46.718 -34.887 1.00 34.53 383 ARG A O 1
ATOM 3154 N N . GLU A 1 384 ? 15.756 46.901 -37.146 1.00 40.53 384 GLU A N 1
ATOM 3155 C CA . GLU A 1 384 ? 17.099 46.476 -37.526 1.00 40.53 384 GLU A CA 1
ATOM 3156 C C . GLU A 1 384 ? 18.224 47.321 -36.901 1.00 40.53 384 GLU A C 1
ATOM 3158 O O . GLU A 1 384 ? 18.056 48.520 -36.703 1.00 40.53 384 GLU A O 1
ATOM 3163 N N . HIS A 1 385 ? 19.376 46.681 -36.656 1.00 36.12 385 HIS A N 1
ATOM 3164 C CA . HIS A 1 385 ? 20.757 47.100 -36.988 1.00 36.12 385 HIS A CA 1
ATOM 3165 C C . HIS A 1 385 ? 21.710 46.149 -36.228 1.00 36.12 385 HIS A C 1
ATOM 3167 O O . HIS A 1 385 ? 21.666 46.056 -35.009 1.00 36.12 385 HIS A O 1
ATOM 3173 N N . GLN A 1 386 ? 22.412 45.215 -36.877 1.00 34.91 386 GLN A N 1
ATOM 3174 C CA . GLN A 1 386 ? 23.637 45.413 -37.663 1.00 34.91 386 GLN A CA 1
ATOM 3175 C C . GLN A 1 386 ? 24.756 46.073 -36.838 1.00 34.91 386 GLN A C 1
ATOM 3177 O O . GLN A 1 386 ? 24.765 47.285 -36.708 1.00 34.91 386 GLN A O 1
ATOM 3182 N N . GLU A 1 387 ? 25.706 45.283 -36.314 1.00 34.41 387 GLU A N 1
ATOM 3183 C CA . GLU A 1 387 ? 27.142 45.408 -36.632 1.00 34.41 387 GLU A CA 1
ATOM 3184 C C . GLU A 1 387 ? 28.053 44.459 -35.818 1.00 34.41 387 GLU A C 1
ATOM 3186 O O . GLU A 1 387 ? 28.041 44.417 -34.595 1.00 34.41 387 GLU A O 1
ATOM 3191 N N . ARG A 1 388 ? 28.883 43.729 -36.577 1.00 35.91 388 ARG A N 1
ATOM 3192 C CA . ARG A 1 388 ? 30.312 43.428 -36.358 1.00 35.91 388 ARG A CA 1
ATOM 3193 C C . ARG A 1 388 ? 30.814 43.070 -34.951 1.00 35.91 388 ARG A C 1
ATOM 3195 O O . ARG A 1 388 ? 31.165 43.922 -34.143 1.00 35.91 388 ARG A O 1
ATOM 3202 N N . ALA A 1 389 ? 31.124 41.785 -34.800 1.00 40.56 389 ALA A N 1
ATOM 3203 C CA . ALA A 1 389 ? 32.198 41.309 -33.934 1.00 40.56 389 ALA A CA 1
ATOM 3204 C C . ALA A 1 389 ? 33.585 41.528 -34.580 1.00 40.56 389 ALA A C 1
ATOM 3206 O O . ALA A 1 389 ? 33.745 41.281 -35.780 1.00 40.56 389 ALA A O 1
ATOM 3207 N N . PRO A 1 390 ? 34.613 41.874 -33.785 1.00 47.16 390 PRO A N 1
ATOM 3208 C CA . PRO A 1 390 ? 35.975 41.446 -34.065 1.00 47.16 390 PRO A CA 1
ATOM 3209 C C . PRO A 1 390 ? 36.550 40.545 -32.959 1.00 47.16 390 PRO A C 1
ATOM 3211 O O . PRO A 1 390 ? 36.243 40.667 -31.775 1.00 47.16 390 PRO A O 1
ATOM 3214 N N . ALA A 1 391 ? 37.401 39.627 -33.413 1.00 40.34 391 ALA A N 1
ATOM 3215 C CA . ALA A 1 391 ? 38.131 38.609 -32.667 1.00 40.34 391 ALA A CA 1
ATOM 3216 C C . ALA A 1 391 ? 39.076 39.167 -31.573 1.00 40.34 391 ALA A C 1
ATOM 3218 O O . ALA A 1 391 ? 39.518 40.316 -31.664 1.00 40.34 391 ALA A O 1
ATOM 3219 N N . PRO A 1 392 ? 39.453 38.348 -30.569 1.00 42.56 392 PRO A N 1
ATOM 3220 C CA . PRO A 1 392 ? 40.272 38.791 -29.448 1.00 42.56 392 PRO A CA 1
ATOM 3221 C C . PRO A 1 392 ? 41.763 38.798 -29.809 1.00 42.56 392 PRO A C 1
ATOM 3223 O O . PRO A 1 392 ? 42.328 37.782 -30.216 1.00 42.56 392 PRO A O 1
ATOM 3226 N N . GLN A 1 393 ? 42.423 39.942 -29.611 1.00 39.47 393 GLN A N 1
ATOM 3227 C CA . GLN A 1 393 ? 43.880 40.019 -29.592 1.00 39.47 393 GLN A CA 1
ATOM 3228 C C . GLN A 1 393 ? 44.410 39.864 -28.167 1.00 39.47 393 GLN A C 1
ATOM 3230 O O . GLN A 1 393 ? 44.077 40.612 -27.251 1.00 39.47 393 GLN A O 1
ATOM 3235 N N . VAL A 1 394 ? 45.288 38.876 -28.044 1.00 45.22 394 VAL A N 1
ATOM 3236 C CA . VAL A 1 394 ? 46.233 38.629 -26.961 1.00 45.22 394 VAL A CA 1
ATOM 3237 C C . VAL A 1 394 ? 47.017 39.904 -26.644 1.00 45.22 394 VAL A C 1
ATOM 3239 O O . VAL A 1 394 ? 47.723 40.416 -27.513 1.00 45.22 394 VAL A O 1
ATOM 3242 N N . ARG A 1 395 ? 46.990 40.376 -25.389 1.00 39.44 395 ARG A N 1
ATOM 3243 C CA . ARG A 1 395 ? 48.066 41.232 -24.877 1.00 39.44 395 ARG A CA 1
ATOM 3244 C C . ARG A 1 395 ? 48.372 41.024 -23.395 1.00 39.44 395 ARG A C 1
ATOM 3246 O O . ARG A 1 395 ? 47.540 41.165 -22.510 1.00 39.44 395 ARG A O 1
ATOM 3253 N N . GLN A 1 396 ? 49.637 40.665 -23.241 1.00 39.44 396 GLN A N 1
ATOM 3254 C CA . GLN A 1 396 ? 50.503 40.512 -22.087 1.00 39.44 396 GLN A CA 1
ATOM 3255 C C . GLN A 1 396 ? 50.230 41.423 -20.884 1.00 39.44 396 GLN A C 1
ATOM 3257 O O . GLN A 1 396 ? 50.070 42.636 -20.989 1.00 39.44 396 GLN A O 1
ATOM 3262 N N . VAL A 1 397 ? 50.322 40.770 -19.728 1.00 44.03 397 VAL A N 1
ATOM 3263 C CA . VAL A 1 397 ? 50.451 41.320 -18.382 1.00 44.03 397 VAL A CA 1
ATOM 3264 C C . VAL A 1 397 ? 51.731 42.154 -18.273 1.00 44.03 397 VAL A C 1
ATOM 3266 O O . VAL A 1 397 ? 52.832 41.625 -18.419 1.00 44.03 397 VAL A O 1
ATOM 3269 N N . GLN A 1 398 ? 51.594 43.434 -17.931 1.00 38.47 398 GLN A N 1
ATOM 3270 C CA . GLN A 1 398 ? 52.651 44.206 -17.279 1.00 38.47 398 GLN A CA 1
ATOM 3271 C C . GLN A 1 398 ? 52.069 44.934 -16.066 1.00 38.47 398 GLN A C 1
ATOM 3273 O O . GLN A 1 398 ? 51.103 45.688 -16.168 1.00 38.47 398 GLN A O 1
ATOM 3278 N N . ARG A 1 399 ? 52.675 44.672 -14.904 1.00 43.72 399 ARG A N 1
ATOM 3279 C CA . ARG A 1 399 ? 52.519 45.447 -13.667 1.00 43.72 399 ARG A CA 1
ATOM 3280 C C . ARG A 1 399 ? 52.989 46.886 -13.890 1.00 43.72 399 ARG A C 1
ATOM 3282 O O . ARG A 1 399 ? 54.057 47.076 -14.471 1.00 43.72 399 ARG A O 1
ATOM 3289 N N . PRO A 1 400 ? 52.318 47.851 -13.247 1.00 47.16 400 PRO A N 1
ATOM 3290 C CA . PRO A 1 400 ? 53.067 48.882 -12.546 1.00 47.16 400 PRO A CA 1
ATOM 3291 C C . PRO A 1 400 ? 52.632 49.059 -11.090 1.00 47.16 400 PRO A C 1
ATOM 3293 O O . PRO A 1 400 ? 51.521 48.758 -10.661 1.00 47.16 400 PRO A O 1
ATOM 3296 N N . THR A 1 401 ? 53.615 49.529 -10.345 1.00 41.75 401 THR A N 1
ATOM 3297 C CA . THR A 1 401 ? 53.693 49.831 -8.922 1.00 41.75 401 THR A CA 1
ATOM 3298 C C . THR A 1 401 ? 52.910 51.078 -8.502 1.00 41.75 401 THR A C 1
ATOM 3300 O O . THR A 1 401 ? 52.862 52.055 -9.239 1.00 41.75 401 THR A O 1
ATOM 3303 N N . ASN A 1 402 ? 52.386 51.018 -7.270 1.00 46.50 402 ASN A N 1
ATOM 3304 C CA . ASN A 1 402 ? 52.186 52.082 -6.271 1.00 46.50 402 ASN A CA 1
ATOM 3305 C C . ASN A 1 402 ? 52.257 53.550 -6.729 1.00 46.50 402 ASN A C 1
ATOM 3307 O O . ASN A 1 402 ? 53.346 54.013 -7.040 1.00 46.50 402 ASN A O 1
ATOM 3311 N N . HIS A 1 403 ? 51.169 54.304 -6.514 1.00 42.53 403 HIS A N 1
ATOM 3312 C CA . HIS A 1 403 ? 51.207 55.654 -5.930 1.00 42.53 403 HIS A CA 1
ATOM 3313 C C . HIS A 1 403 ? 49.895 55.997 -5.197 1.00 42.53 403 HIS A C 1
ATOM 3315 O O . HIS A 1 403 ? 48.831 55.453 -5.478 1.00 42.53 403 HIS A O 1
ATOM 3321 N N . GLN A 1 404 ? 50.044 56.853 -4.186 1.00 41.84 404 GLN A N 1
ATOM 3322 C CA . GLN A 1 404 ? 49.107 57.207 -3.121 1.00 41.84 404 GLN A CA 1
ATOM 3323 C C . GLN A 1 404 ? 48.096 58.302 -3.520 1.00 41.84 404 GLN A C 1
ATOM 3325 O O . GLN A 1 404 ? 48.486 59.266 -4.169 1.00 41.84 404 GLN A O 1
ATOM 3330 N N . ALA A 1 405 ? 46.883 58.193 -2.943 1.00 38.25 405 ALA A N 1
ATOM 3331 C CA . ALA A 1 405 ? 45.905 59.251 -2.598 1.00 38.25 405 ALA A CA 1
ATOM 3332 C C . ALA A 1 405 ? 45.215 60.032 -3.758 1.00 38.25 405 ALA A C 1
ATOM 3334 O O . ALA A 1 405 ? 45.795 60.138 -4.831 1.00 38.25 405 ALA A O 1
ATOM 3335 N N . PRO A 1 406 ? 43.994 60.608 -3.583 1.00 44.66 406 PRO A N 1
ATOM 3336 C CA . PRO A 1 406 ? 43.305 60.910 -2.328 1.00 44.66 406 PRO A CA 1
ATOM 3337 C C . PRO A 1 406 ? 41.878 60.353 -2.168 1.00 44.66 406 PRO A C 1
ATOM 3339 O O . PRO A 1 406 ? 41.101 60.165 -3.099 1.00 44.66 406 PRO A O 1
ATOM 3342 N N . SER A 1 407 ? 41.561 60.158 -0.891 1.00 55.06 407 SER A N 1
ATOM 3343 C CA . SER A 1 407 ? 40.235 60.014 -0.303 1.00 55.06 407 SER A CA 1
ATOM 3344 C C . SER A 1 407 ? 39.321 61.190 -0.659 1.00 55.06 407 SER A C 1
ATOM 3346 O O . SER A 1 407 ? 39.694 62.348 -0.474 1.00 55.06 407 SER A O 1
ATOM 3348 N N . GLY A 1 408 ? 38.105 60.881 -1.107 1.00 50.47 408 GLY A N 1
ATOM 3349 C CA . GLY A 1 408 ? 37.014 61.840 -1.246 1.00 50.47 408 GLY A CA 1
ATOM 3350 C C . GLY A 1 408 ? 36.091 61.477 -2.402 1.00 50.47 408 GLY A C 1
ATOM 3351 O O . GLY A 1 408 ? 36.513 61.530 -3.546 1.00 50.47 408 GLY A O 1
ATOM 3352 N N . TYR A 1 409 ? 34.830 61.176 -2.079 1.00 44.72 409 TYR A N 1
ATOM 3353 C CA . TYR A 1 409 ? 33.700 60.816 -2.957 1.00 44.72 409 TYR A CA 1
ATOM 3354 C C . TYR A 1 409 ? 33.430 59.315 -3.177 1.00 44.72 409 TYR A C 1
ATOM 3356 O O . TYR A 1 409 ? 33.854 58.678 -4.135 1.00 44.72 409 TYR A O 1
ATOM 3364 N N . ARG A 1 410 ? 32.593 58.784 -2.269 1.00 56.06 410 ARG A N 1
ATOM 3365 C CA . ARG A 1 410 ? 31.739 57.595 -2.443 1.00 56.06 410 ARG A CA 1
ATOM 3366 C C . ARG A 1 410 ? 30.952 57.658 -3.767 1.00 56.06 410 ARG A C 1
ATOM 3368 O O . ARG A 1 410 ? 30.172 58.600 -3.928 1.00 56.06 410 ARG A O 1
ATOM 3375 N N . PRO A 1 411 ? 30.958 56.613 -4.613 1.00 45.50 411 PRO A N 1
ATOM 3376 C CA . PRO A 1 411 ? 29.890 56.395 -5.574 1.00 45.50 411 PRO A CA 1
ATOM 3377 C C . PRO A 1 411 ? 28.775 55.579 -4.906 1.00 45.50 411 PRO A C 1
ATOM 3379 O O . PRO A 1 411 ? 28.857 54.363 -4.755 1.00 45.50 411 PRO A O 1
ATOM 3382 N N . ARG A 1 412 ? 27.681 56.258 -4.553 1.00 51.06 412 ARG A N 1
ATOM 3383 C CA . ARG A 1 412 ? 26.402 55.681 -4.083 1.00 51.06 412 ARG A CA 1
ATOM 3384 C C . ARG A 1 412 ? 25.710 54.777 -5.131 1.00 51.06 412 ARG A C 1
ATOM 3386 O O . ARG A 1 412 ? 24.643 54.246 -4.865 1.00 51.06 412 ARG A O 1
ATOM 3393 N N . ILE A 1 413 ? 26.324 54.584 -6.302 1.00 50.97 413 ILE A N 1
ATOM 3394 C CA . ILE A 1 413 ? 25.774 53.869 -7.464 1.00 50.97 413 ILE A CA 1
ATOM 3395 C C . ILE A 1 413 ? 26.164 52.374 -7.470 1.00 50.97 413 ILE A C 1
ATOM 3397 O O . ILE A 1 413 ? 25.430 51.552 -8.010 1.00 50.97 413 ILE A O 1
ATOM 3401 N N . GLN A 1 414 ? 27.269 51.973 -6.823 1.00 49.94 414 GLN A N 1
ATOM 3402 C CA . GLN A 1 414 ? 27.680 50.555 -6.788 1.00 49.94 414 GLN A CA 1
ATOM 3403 C C . GLN A 1 414 ? 26.879 49.694 -5.797 1.00 49.94 414 GLN A C 1
ATOM 3405 O O . GLN A 1 414 ? 26.752 48.493 -6.016 1.00 49.94 414 GLN A O 1
ATOM 3410 N N . VAL A 1 415 ? 26.289 50.294 -4.755 1.00 52.12 415 VAL A N 1
ATOM 3411 C CA . VAL A 1 415 ? 25.440 49.566 -3.792 1.00 52.12 415 VAL A CA 1
ATOM 3412 C C . VAL A 1 415 ? 24.092 49.201 -4.426 1.00 52.12 415 VAL A C 1
ATOM 3414 O O . VAL A 1 415 ? 23.661 48.063 -4.305 1.00 52.12 415 VAL A O 1
ATOM 3417 N N . GLN A 1 416 ? 23.489 50.101 -5.216 1.00 50.53 416 GLN A N 1
ATOM 3418 C CA . GLN A 1 416 ? 22.216 49.829 -5.901 1.00 50.53 416 GLN A CA 1
ATOM 3419 C C . GLN A 1 416 ? 22.309 48.688 -6.926 1.00 50.53 416 GLN A C 1
ATOM 3421 O O . GLN A 1 416 ? 21.411 47.859 -6.976 1.00 50.53 416 GLN A O 1
ATOM 3426 N N . ARG A 1 417 ? 23.409 48.578 -7.688 1.00 50.56 417 ARG A N 1
ATOM 3427 C CA . ARG A 1 417 ? 23.591 47.476 -8.656 1.00 50.56 417 ARG A CA 1
ATOM 3428 C C . ARG A 1 417 ? 23.763 46.104 -7.992 1.00 50.56 417 ARG A C 1
ATOM 3430 O O . ARG A 1 417 ? 23.317 45.111 -8.552 1.00 50.56 417 ARG A O 1
ATOM 3437 N N . HIS A 1 418 ? 24.396 46.050 -6.818 1.00 52.97 418 HIS A N 1
ATOM 3438 C CA . HIS A 1 418 ? 24.543 44.812 -6.043 1.00 52.97 418 HIS A CA 1
ATOM 3439 C C . HIS A 1 418 ? 23.244 44.402 -5.334 1.00 52.97 418 HIS A C 1
ATOM 3441 O O . HIS A 1 418 ? 22.987 43.209 -5.189 1.00 52.97 418 HIS A O 1
ATOM 3447 N N . GLU A 1 419 ? 22.423 45.370 -4.914 1.00 54.56 419 GLU A N 1
ATOM 3448 C CA . GLU A 1 419 ? 21.096 45.122 -4.336 1.00 54.56 419 GLU A CA 1
ATOM 3449 C C . GLU A 1 419 ? 20.120 44.577 -5.394 1.00 54.56 419 GLU A C 1
ATOM 3451 O O . GLU A 1 419 ? 19.401 43.621 -5.125 1.00 54.56 419 GLU A O 1
ATOM 3456 N N . GLN A 1 420 ? 20.148 45.130 -6.614 1.00 52.69 420 GLN A N 1
ATOM 3457 C CA . GLN A 1 420 ? 19.296 44.686 -7.725 1.00 52.69 420 GLN A CA 1
ATOM 3458 C C . GLN A 1 420 ? 19.655 43.275 -8.209 1.00 52.69 420 GLN A C 1
ATOM 3460 O O . GLN A 1 420 ? 18.771 42.439 -8.339 1.00 52.69 420 GLN A O 1
ATOM 3465 N N . HIS A 1 421 ? 20.948 42.956 -8.348 1.00 53.84 421 HIS A N 1
ATOM 3466 C CA . HIS A 1 421 ? 21.377 41.599 -8.713 1.00 53.84 421 HIS A CA 1
ATOM 3467 C C . HIS A 1 421 ? 20.982 40.558 -7.647 1.00 53.84 421 HIS A C 1
ATOM 3469 O O . HIS A 1 421 ? 20.578 39.451 -7.980 1.00 53.84 421 HIS A O 1
ATOM 3475 N N . ARG A 1 422 ? 21.018 40.929 -6.355 1.00 57.16 422 ARG A N 1
ATOM 3476 C CA . ARG A 1 422 ? 20.528 40.078 -5.254 1.00 57.16 422 ARG A CA 1
ATOM 3477 C C . ARG A 1 422 ? 19.011 39.874 -5.264 1.00 57.16 422 ARG A C 1
ATOM 3479 O O . ARG A 1 422 ? 18.545 38.834 -4.806 1.00 57.16 422 ARG A O 1
ATOM 3486 N N . GLN A 1 423 ? 18.239 40.854 -5.730 1.00 59.53 423 GLN A N 1
ATOM 3487 C CA . GLN A 1 423 ? 16.785 40.728 -5.862 1.00 59.53 423 GLN A CA 1
ATOM 3488 C C . GLN A 1 423 ? 16.408 39.808 -7.030 1.00 59.53 423 GLN A C 1
ATOM 3490 O O . GLN A 1 423 ? 15.517 38.975 -6.868 1.00 59.53 423 GLN A O 1
ATOM 3495 N N . ASP A 1 424 ? 17.134 39.890 -8.145 1.00 60.41 424 ASP A N 1
ATOM 3496 C CA . ASP A 1 424 ? 16.921 39.030 -9.314 1.00 60.41 424 ASP A CA 1
ATOM 3497 C C . ASP A 1 424 ? 17.288 37.560 -9.021 1.00 60.41 424 ASP A C 1
ATOM 3499 O O . ASP A 1 424 ? 16.532 36.649 -9.369 1.00 60.41 424 ASP A O 1
ATOM 3503 N N . ASP A 1 425 ? 18.385 37.322 -8.290 1.00 64.50 425 ASP A N 1
ATOM 3504 C CA . ASP A 1 425 ? 18.800 35.977 -7.861 1.00 64.50 425 ASP A CA 1
ATOM 3505 C C . ASP A 1 425 ? 17.786 35.344 -6.879 1.00 64.50 425 ASP A C 1
ATOM 3507 O O . ASP A 1 425 ? 17.475 34.153 -6.974 1.00 64.50 425 ASP A O 1
ATOM 3511 N N . ASN A 1 426 ? 17.196 36.140 -5.976 1.00 69.69 426 ASN A N 1
ATOM 3512 C CA . ASN A 1 426 ? 16.138 35.680 -5.067 1.00 69.69 426 ASN A CA 1
ATOM 3513 C C . ASN A 1 426 ? 14.813 35.390 -5.792 1.00 69.69 426 ASN A C 1
ATOM 3515 O O . ASN A 1 426 ? 14.097 34.464 -5.412 1.00 69.69 426 ASN A O 1
ATOM 3519 N N . HIS A 1 427 ? 14.478 36.157 -6.833 1.00 71.75 427 HIS A N 1
ATOM 3520 C CA . HIS A 1 427 ? 13.261 35.947 -7.618 1.00 71.75 427 HIS A CA 1
ATOM 3521 C C . HIS A 1 427 ? 13.333 34.651 -8.440 1.00 71.75 427 HIS A C 1
ATOM 3523 O O . HIS A 1 427 ? 12.377 33.878 -8.467 1.00 71.75 427 HIS A O 1
ATOM 3529 N N . LEU A 1 428 ? 14.490 34.361 -9.047 1.00 74.69 428 LEU A N 1
ATOM 3530 C CA . LEU A 1 428 ? 14.738 33.081 -9.717 1.00 74.69 428 LEU A CA 1
ATOM 3531 C C . LEU A 1 428 ? 14.656 31.906 -8.735 1.00 74.69 428 LEU A C 1
ATOM 3533 O O . LEU A 1 428 ? 13.976 30.926 -9.030 1.00 74.69 428 LEU A O 1
ATOM 3537 N N . ALA A 1 429 ? 15.283 32.013 -7.559 1.00 75.62 429 ALA A N 1
ATOM 3538 C CA . ALA A 1 429 ? 15.219 30.970 -6.534 1.00 75.62 429 ALA A CA 1
ATOM 3539 C C . ALA A 1 429 ? 13.777 30.665 -6.088 1.00 75.62 429 ALA A C 1
ATOM 3541 O O . ALA A 1 429 ? 13.425 29.498 -5.924 1.00 75.62 429 ALA A O 1
ATOM 3542 N N . TRP A 1 430 ? 12.929 31.691 -5.957 1.00 77.06 430 TRP A N 1
ATOM 3543 C CA . TRP A 1 430 ? 11.516 31.515 -5.617 1.00 77.06 430 TRP A CA 1
ATOM 3544 C C . TRP A 1 430 ? 10.724 30.811 -6.731 1.00 77.06 430 TRP A C 1
ATOM 3546 O O . TRP A 1 430 ? 9.973 29.885 -6.443 1.00 77.06 430 TRP A O 1
ATOM 3556 N N . ILE A 1 431 ? 10.957 31.162 -8.003 1.00 79.94 431 ILE A N 1
ATOM 3557 C CA . ILE A 1 431 ? 10.330 30.484 -9.155 1.00 79.94 431 ILE A CA 1
ATOM 3558 C C . ILE A 1 431 ? 10.720 28.998 -9.216 1.00 79.94 431 ILE A C 1
ATOM 3560 O O . ILE A 1 431 ? 9.882 28.145 -9.511 1.00 79.94 431 ILE A O 1
ATOM 3564 N N . TYR A 1 432 ? 11.988 28.666 -8.949 1.00 83.06 432 TYR A N 1
ATOM 3565 C CA . TYR A 1 432 ? 12.439 27.271 -8.938 1.00 83.06 432 TYR A CA 1
ATOM 3566 C C . TYR A 1 432 ? 11.870 26.478 -7.757 1.00 83.06 432 TYR A C 1
ATOM 3568 O O . TYR A 1 432 ? 11.542 25.306 -7.940 1.00 83.06 432 TYR A O 1
ATOM 3576 N N . ALA A 1 433 ? 11.727 27.100 -6.583 1.00 83.56 433 ALA A N 1
ATOM 3577 C CA . ALA A 1 433 ? 11.101 26.474 -5.421 1.00 83.56 433 ALA A CA 1
ATOM 3578 C C . ALA A 1 433 ? 9.612 26.181 -5.674 1.00 83.56 433 ALA A C 1
ATOM 3580 O O . ALA A 1 433 ? 9.195 25.036 -5.540 1.00 83.56 433 ALA A O 1
ATOM 3581 N N . ASP A 1 434 ? 8.852 27.169 -6.159 1.00 89.56 434 ASP A N 1
ATOM 3582 C CA . ASP A 1 434 ? 7.419 27.024 -6.462 1.00 89.56 434 ASP A CA 1
ATOM 3583 C C . ASP A 1 434 ? 7.158 25.933 -7.517 1.00 89.56 434 ASP A C 1
ATOM 3585 O O . ASP A 1 434 ? 6.303 25.061 -7.349 1.00 89.56 434 ASP A O 1
ATOM 3589 N N . ARG A 1 435 ? 7.977 25.894 -8.578 1.00 93.81 435 ARG A N 1
ATOM 3590 C CA . ARG A 1 435 ? 7.907 24.822 -9.581 1.00 93.81 435 ARG A CA 1
ATOM 3591 C C . ARG A 1 435 ? 8.277 23.453 -9.000 1.00 93.81 435 ARG A C 1
ATOM 3593 O O . ARG A 1 435 ? 7.664 22.455 -9.380 1.00 93.81 435 ARG A O 1
ATOM 3600 N N . GLY A 1 436 ? 9.277 23.392 -8.121 1.00 92.69 436 GLY A N 1
ATOM 3601 C CA . GLY A 1 436 ? 9.679 22.162 -7.440 1.00 92.69 436 GLY A CA 1
ATOM 3602 C C . GLY A 1 436 ? 8.548 21.592 -6.584 1.00 92.69 436 GLY A C 1
ATOM 3603 O O . GLY A 1 436 ? 8.217 20.413 -6.719 1.00 92.69 436 GLY A O 1
ATOM 3604 N N . ASP A 1 437 ? 7.903 22.445 -5.789 1.00 92.69 437 ASP A N 1
ATOM 3605 C CA . ASP A 1 437 ? 6.763 22.082 -4.945 1.00 92.69 437 ASP A CA 1
ATOM 3606 C C . ASP A 1 437 ? 5.572 21.609 -5.792 1.00 92.69 437 ASP A C 1
ATOM 3608 O O . ASP A 1 437 ? 4.955 20.585 -5.487 1.00 92.69 437 ASP A O 1
ATOM 3612 N N . HIS A 1 438 ? 5.294 22.283 -6.914 1.00 95.69 438 HIS A N 1
ATOM 3613 C CA . HIS A 1 438 ? 4.242 21.873 -7.846 1.00 95.69 438 HIS A CA 1
ATOM 3614 C C . HIS A 1 438 ? 4.495 20.482 -8.448 1.00 95.69 438 HIS A C 1
ATOM 3616 O O . HIS A 1 438 ? 3.595 19.640 -8.462 1.00 95.69 438 HIS A O 1
ATOM 3622 N N . LEU A 1 439 ? 5.721 20.209 -8.910 1.00 96.56 439 LEU A N 1
ATOM 3623 C CA . LEU A 1 439 ? 6.086 18.901 -9.464 1.00 96.56 439 LEU A CA 1
ATOM 3624 C C . LEU A 1 439 ? 6.023 17.796 -8.401 1.00 96.56 439 LEU A C 1
ATOM 3626 O O . LEU A 1 439 ? 5.549 16.697 -8.689 1.00 96.56 439 LEU A O 1
ATOM 3630 N N . GLN A 1 440 ? 6.455 18.073 -7.167 1.00 96.44 440 GLN A N 1
ATOM 3631 C CA . GLN A 1 440 ? 6.337 17.118 -6.063 1.00 96.44 440 GLN A CA 1
ATOM 3632 C C . GLN A 1 440 ? 4.874 16.820 -5.720 1.00 96.44 440 GLN A C 1
ATOM 3634 O O . GLN A 1 440 ? 4.513 15.649 -5.578 1.00 96.44 440 GLN A O 1
ATOM 3639 N N . ALA A 1 441 ? 4.022 17.846 -5.650 1.00 96.69 441 ALA A N 1
ATOM 3640 C CA . ALA A 1 441 ? 2.588 17.679 -5.432 1.00 96.69 441 ALA A CA 1
ATOM 3641 C C . ALA A 1 441 ? 1.937 16.861 -6.561 1.00 96.69 441 ALA A C 1
ATOM 3643 O O . ALA A 1 441 ? 1.148 15.953 -6.295 1.00 96.69 441 ALA A O 1
ATOM 3644 N N . GLN A 1 442 ? 2.317 17.115 -7.817 1.00 97.75 442 GLN A N 1
ATOM 3645 C CA . GLN A 1 442 ? 1.847 16.348 -8.969 1.00 97.75 442 GLN A CA 1
ATOM 3646 C C . GLN A 1 442 ? 2.293 14.879 -8.903 1.00 97.75 442 GLN A C 1
ATOM 3648 O O . GLN A 1 442 ? 1.480 13.980 -9.124 1.00 97.75 442 GLN A O 1
ATOM 3653 N N . ALA A 1 443 ? 3.559 14.613 -8.565 1.00 97.88 443 ALA A N 1
ATOM 3654 C CA . ALA A 1 443 ? 4.069 13.254 -8.397 1.00 97.88 443 ALA A CA 1
ATOM 3655 C C . ALA A 1 443 ? 3.326 12.510 -7.279 1.00 97.88 443 ALA A C 1
ATOM 3657 O O . ALA A 1 443 ? 2.957 11.348 -7.447 1.00 97.88 443 ALA A O 1
ATOM 3658 N N . GLN A 1 444 ? 3.072 13.183 -6.155 1.00 97.69 444 GLN A N 1
ATOM 3659 C CA . GLN A 1 444 ? 2.328 12.612 -5.038 1.00 97.69 444 GLN A CA 1
ATOM 3660 C C . GLN A 1 444 ? 0.883 12.276 -5.431 1.00 97.69 444 GLN A C 1
ATOM 3662 O O . GLN A 1 444 ? 0.444 11.148 -5.210 1.00 97.69 444 GLN A O 1
ATOM 3667 N N . ALA A 1 445 ? 0.185 13.190 -6.111 1.00 97.69 445 ALA A N 1
ATOM 3668 C CA . ALA A 1 445 ? -1.164 12.944 -6.617 1.00 97.69 445 ALA A CA 1
ATOM 3669 C C . ALA A 1 445 ? -1.210 11.753 -7.595 1.00 97.69 445 ALA A C 1
ATOM 3671 O O . ALA A 1 445 ? -2.102 10.911 -7.503 1.00 97.69 445 ALA A O 1
ATOM 3672 N N . LEU A 1 446 ? -0.227 11.620 -8.497 1.00 98.12 446 LEU A N 1
ATOM 3673 C CA . LEU A 1 446 ? -0.136 10.467 -9.405 1.00 98.12 446 LEU A CA 1
ATOM 3674 C C . LEU A 1 446 ? 0.090 9.145 -8.653 1.00 98.12 446 LEU A C 1
ATOM 3676 O O . LEU A 1 446 ? -0.481 8.126 -9.042 1.00 98.12 446 LEU A O 1
ATOM 3680 N N . ARG A 1 447 ? 0.891 9.138 -7.576 1.00 97.88 447 ARG A N 1
ATOM 3681 C CA . ARG A 1 447 ? 1.101 7.944 -6.734 1.00 97.88 447 ARG A CA 1
ATOM 3682 C C . ARG A 1 447 ? -0.180 7.518 -6.019 1.00 97.88 447 ARG A C 1
ATOM 3684 O O . ARG A 1 447 ? -0.507 6.333 -6.028 1.00 97.88 447 ARG A O 1
ATOM 3691 N N . GLU A 1 448 ? -0.912 8.467 -5.442 1.00 97.25 448 GLU A N 1
ATOM 3692 C CA . GLU A 1 448 ? -2.200 8.211 -4.780 1.00 97.25 448 GLU A CA 1
ATOM 3693 C C . GLU A 1 448 ? -3.230 7.654 -5.768 1.00 97.25 448 GLU A C 1
ATOM 3695 O O . GLU A 1 448 ? -3.875 6.638 -5.502 1.00 97.25 448 GLU A O 1
ATOM 3700 N N . ILE A 1 449 ? -3.306 8.250 -6.960 1.00 97.06 449 ILE A N 1
ATOM 3701 C CA . ILE A 1 449 ? -4.165 7.767 -8.043 1.00 97.06 449 ILE A CA 1
ATOM 3702 C C . ILE A 1 449 ? -3.768 6.355 -8.471 1.00 97.06 449 ILE A C 1
ATOM 3704 O O . ILE A 1 449 ? -4.650 5.526 -8.643 1.00 97.06 449 ILE A O 1
ATOM 3708 N N . LEU A 1 450 ? -2.474 6.047 -8.625 1.00 97.38 450 LEU A N 1
ATOM 3709 C CA . LEU A 1 450 ? -2.009 4.703 -8.996 1.00 97.38 450 LEU A CA 1
ATOM 3710 C C . LEU A 1 450 ? -2.376 3.634 -7.964 1.00 97.38 450 LEU A C 1
ATOM 3712 O O . LEU A 1 450 ? -2.615 2.486 -8.347 1.00 97.38 450 LEU A O 1
ATOM 3716 N N . HIS A 1 451 ? -2.405 3.996 -6.682 1.00 95.50 451 HIS A N 1
ATOM 3717 C CA . HIS A 1 451 ? -2.814 3.099 -5.607 1.00 95.50 451 HIS A CA 1
ATOM 3718 C C . HIS A 1 451 ? -4.313 2.771 -5.687 1.00 95.50 451 HIS A C 1
ATOM 3720 O O . HIS A 1 451 ? -4.700 1.614 -5.544 1.00 95.50 451 HIS A O 1
ATOM 3726 N N . GLU A 1 452 ? -5.157 3.767 -5.972 1.00 95.88 452 GLU A N 1
ATOM 3727 C CA . GLU A 1 452 ? -6.611 3.588 -6.110 1.00 95.88 452 GLU A CA 1
ATOM 3728 C C . GLU A 1 452 ? -7.093 3.358 -7.552 1.00 95.88 452 GLU A C 1
ATOM 3730 O O . GLU A 1 452 ? -8.305 3.339 -7.804 1.00 95.88 452 GLU A O 1
ATOM 3735 N N . PHE A 1 453 ? -6.169 3.200 -8.506 1.00 97.06 453 PHE A N 1
ATOM 3736 C CA . PHE A 1 453 ? -6.509 3.167 -9.922 1.00 97.06 453 PHE A CA 1
ATOM 3737 C C . PHE A 1 453 ? -7.392 1.951 -10.214 1.00 97.06 453 PHE A C 1
ATOM 3739 O O . PHE A 1 453 ? -7.028 0.826 -9.849 1.00 97.06 453 PHE A O 1
ATOM 3746 N N . PRO A 1 454 ? -8.552 2.142 -10.865 1.00 96.69 454 PRO A N 1
ATOM 3747 C CA . PRO A 1 454 ? -9.451 1.038 -11.141 1.00 96.69 454 PRO A CA 1
ATOM 3748 C C . PRO A 1 454 ? -8.773 -0.026 -12.003 1.00 96.69 454 PRO A C 1
ATOM 3750 O O . PRO A 1 454 ? -8.123 0.290 -12.997 1.00 96.69 454 PRO A O 1
ATOM 3753 N N . TYR A 1 455 ? -8.995 -1.293 -11.665 1.00 95.12 455 TYR A N 1
ATOM 3754 C CA . TYR A 1 455 ? -8.577 -2.426 -12.481 1.00 95.12 455 TYR A CA 1
ATOM 3755 C C . TYR A 1 455 ? -9.782 -3.266 -12.893 1.00 95.12 455 TYR A C 1
ATOM 3757 O O . TYR A 1 455 ? -10.828 -3.295 -12.234 1.00 95.12 455 TYR A O 1
ATOM 3765 N N . ARG A 1 456 ? -9.633 -3.937 -14.030 1.00 94.88 456 ARG A N 1
ATOM 3766 C CA . ARG A 1 456 ? -10.612 -4.877 -14.556 1.00 94.88 456 ARG A CA 1
ATOM 3767 C C . ARG A 1 456 ? -10.219 -6.274 -14.100 1.00 94.88 456 ARG A C 1
ATOM 3769 O O . ARG A 1 456 ? -9.114 -6.727 -14.364 1.00 94.88 456 ARG A O 1
ATOM 3776 N N . THR A 1 457 ? -11.119 -6.957 -13.403 1.00 94.38 457 THR A N 1
ATOM 3777 C CA . THR A 1 457 ? -10.892 -8.345 -12.996 1.00 94.38 457 THR A CA 1
ATOM 3778 C C . THR A 1 457 ? -11.182 -9.264 -14.176 1.00 94.38 457 THR A C 1
ATOM 3780 O O . THR A 1 457 ? -12.341 -9.399 -14.573 1.00 94.38 457 THR A O 1
ATOM 3783 N N . ILE A 1 458 ? -10.136 -9.873 -14.731 1.00 94.25 458 ILE A N 1
ATOM 3784 C CA . ILE A 1 458 ? -10.210 -10.835 -15.832 1.00 94.25 458 ILE A CA 1
ATOM 3785 C C . ILE A 1 458 ? -10.137 -12.241 -15.243 1.00 94.25 458 ILE A C 1
ATOM 3787 O O . ILE A 1 458 ? -9.078 -12.663 -14.791 1.00 94.25 458 ILE A O 1
ATOM 3791 N N . LYS A 1 459 ? -11.275 -12.931 -15.178 1.00 91.56 459 LYS A N 1
ATOM 3792 C CA . LYS A 1 459 ? -11.364 -14.333 -14.755 1.00 91.56 459 LYS A CA 1
ATOM 3793 C C . LYS A 1 459 ? -12.726 -14.910 -15.111 1.00 91.56 459 LYS A C 1
ATOM 3795 O O . LYS A 1 459 ? -13.716 -14.171 -15.155 1.00 91.56 459 LYS A O 1
ATOM 3800 N N . ASP A 1 460 ? -12.763 -16.223 -15.293 1.00 90.62 460 ASP A N 1
ATOM 3801 C CA . ASP A 1 460 ? -14.017 -16.969 -15.266 1.00 90.62 460 ASP A CA 1
ATOM 3802 C C . ASP A 1 460 ? -14.612 -16.952 -13.848 1.00 90.62 460 ASP A C 1
ATOM 3804 O O . ASP A 1 460 ? -13.923 -16.700 -12.852 1.00 90.62 460 ASP A O 1
ATOM 3808 N N . SER A 1 461 ? -15.928 -17.122 -13.761 1.00 87.88 461 SER A N 1
ATOM 3809 C CA . SER A 1 461 ? -16.672 -17.024 -12.510 1.00 87.88 461 SER A CA 1
ATOM 3810 C C . SER A 1 461 ? -17.716 -18.125 -12.440 1.00 87.88 461 SER A C 1
ATOM 3812 O O . SER A 1 461 ? -18.666 -18.125 -13.216 1.00 87.88 461 SER A O 1
ATOM 3814 N N . ASP A 1 462 ? -17.598 -18.986 -11.433 1.00 87.00 462 ASP A N 1
ATOM 3815 C CA . ASP A 1 462 ? -18.492 -20.136 -11.225 1.00 87.00 462 ASP A CA 1
ATOM 3816 C C . ASP A 1 462 ? -19.928 -19.736 -10.829 1.00 87.00 462 ASP A C 1
ATOM 3818 O O . ASP A 1 462 ? -20.826 -20.565 -10.752 1.00 87.00 462 ASP A O 1
ATOM 3822 N N . THR A 1 463 ? -20.154 -18.450 -10.546 1.00 92.50 463 THR A N 1
ATOM 3823 C CA . THR A 1 463 ? -21.427 -17.889 -10.058 1.00 92.50 463 THR A CA 1
ATOM 3824 C C . THR A 1 463 ? -22.240 -17.159 -11.131 1.00 92.50 463 THR A C 1
ATOM 3826 O O . THR A 1 463 ? -23.148 -16.389 -10.809 1.00 92.50 463 THR A O 1
ATOM 3829 N N . VAL A 1 464 ? -21.891 -17.320 -12.408 1.00 91.62 464 VAL A N 1
ATOM 3830 C CA . VAL A 1 464 ? -22.600 -16.662 -13.512 1.00 91.62 464 VAL A CA 1
ATOM 3831 C C . VAL A 1 464 ? -23.850 -17.465 -13.863 1.00 91.62 464 VAL A C 1
ATOM 3833 O O . VAL A 1 464 ? -23.784 -18.672 -14.058 1.00 91.62 464 VAL A O 1
ATOM 3836 N N . ASP A 1 465 ? -24.992 -16.786 -13.941 1.00 94.00 465 ASP A N 1
ATOM 3837 C CA . ASP A 1 465 ? -26.261 -17.391 -14.355 1.00 94.00 465 ASP A CA 1
ATOM 3838 C C . ASP A 1 465 ? -26.154 -17.985 -15.773 1.00 94.00 465 ASP A C 1
ATOM 3840 O O . ASP A 1 465 ? -25.566 -17.368 -16.667 1.00 94.00 465 ASP A O 1
ATOM 3844 N N . GLU A 1 466 ? -26.741 -19.167 -15.983 1.00 95.31 466 GLU A N 1
ATOM 3845 C CA . GLU A 1 466 ? -26.680 -19.915 -17.248 1.00 95.31 466 GLU A CA 1
ATOM 3846 C C . GLU A 1 466 ? -27.202 -19.116 -18.454 1.00 95.31 466 GLU A C 1
ATOM 3848 O O . GLU A 1 466 ? -26.796 -19.350 -19.590 1.00 95.31 466 GLU A O 1
ATOM 3853 N N . THR A 1 467 ? -28.072 -18.130 -18.219 1.00 95.44 467 THR A N 1
ATOM 3854 C CA . THR A 1 467 ? -28.652 -17.274 -19.263 1.00 95.44 467 THR A CA 1
ATOM 3855 C C . THR A 1 467 ? -27.746 -16.117 -19.689 1.00 95.44 467 THR A C 1
ATOM 3857 O O . THR A 1 467 ? -28.043 -15.414 -20.661 1.00 95.44 467 THR A O 1
ATOM 3860 N N . VAL A 1 468 ? -26.642 -15.875 -18.975 1.00 95.62 468 VAL A N 1
ATOM 3861 C CA . VAL A 1 468 ? -25.735 -14.761 -19.261 1.00 95.62 468 VAL A CA 1
ATOM 3862 C C . VAL A 1 468 ? -24.788 -15.140 -20.395 1.00 95.62 468 VAL A C 1
ATOM 3864 O O . VAL A 1 468 ? -23.916 -15.995 -20.252 1.00 95.62 468 VAL A O 1
ATOM 3867 N N . GLN A 1 469 ? -24.916 -14.428 -21.515 1.00 97.25 469 GLN A N 1
ATOM 3868 C CA . GLN A 1 469 ? -23.990 -14.501 -22.641 1.00 97.25 469 GLN A CA 1
ATOM 3869 C C . GLN A 1 469 ? -23.031 -13.304 -22.633 1.00 97.25 469 GLN A C 1
ATOM 3871 O O . GLN A 1 469 ? -23.449 -12.146 -22.530 1.00 97.25 469 GLN A O 1
ATOM 3876 N N . CYS A 1 470 ? -21.732 -13.567 -22.778 1.00 97.88 470 CYS A N 1
ATOM 3877 C CA . CYS A 1 470 ? -20.727 -12.519 -22.912 1.00 97.88 470 CYS A CA 1
ATOM 3878 C C . CYS A 1 470 ? -20.928 -11.741 -24.222 1.00 97.88 470 CYS A C 1
ATOM 3880 O O . CYS A 1 470 ? -20.913 -12.311 -25.311 1.00 97.88 470 CYS A O 1
ATOM 3882 N N . ALA A 1 471 ? -21.041 -10.413 -24.137 1.00 97.75 471 ALA A N 1
ATOM 3883 C CA . ALA A 1 471 ? -21.265 -9.557 -25.306 1.00 97.75 471 ALA A CA 1
ATOM 3884 C C . ALA A 1 471 ? -20.097 -9.580 -26.315 1.00 97.75 471 ALA A C 1
ATOM 3886 O O . ALA A 1 471 ? -20.298 -9.253 -27.485 1.00 97.75 471 ALA A O 1
ATOM 3887 N N . PHE A 1 472 ? -18.899 -9.975 -25.868 1.00 98.06 472 PHE A N 1
ATOM 3888 C CA . PHE A 1 472 ? -17.659 -9.903 -26.642 1.00 98.06 472 PHE A CA 1
ATOM 3889 C C . PHE A 1 472 ? -17.297 -11.247 -27.283 1.00 98.06 472 PHE A C 1
ATOM 3891 O O . PHE A 1 472 ? -17.348 -11.371 -28.499 1.00 98.06 472 PHE A O 1
ATOM 3898 N N . CYS A 1 473 ? -16.999 -12.275 -26.482 1.00 97.69 473 CYS A N 1
ATOM 3899 C CA . CYS A 1 473 ? -16.592 -13.591 -26.994 1.00 97.69 473 CYS A CA 1
ATOM 3900 C C . CYS A 1 473 ? -17.761 -14.561 -27.229 1.00 97.69 473 CYS A C 1
ATOM 3902 O O . CYS A 1 473 ? -17.543 -15.677 -27.690 1.00 97.69 473 CYS A O 1
ATOM 3904 N N . LYS A 1 474 ? -18.991 -14.151 -26.887 1.00 97.38 474 LYS A N 1
ATOM 3905 C CA . LYS A 1 474 ? -20.231 -14.934 -27.015 1.00 97.38 474 LYS A CA 1
ATOM 3906 C C . LYS A 1 474 ? -20.275 -16.234 -26.195 1.00 97.38 474 LYS A C 1
ATOM 3908 O O . LYS A 1 474 ? -21.209 -17.011 -26.363 1.00 97.38 474 LYS A O 1
ATOM 3913 N N . ALA A 1 475 ? -19.324 -16.454 -25.281 1.00 96.94 475 ALA A N 1
ATOM 3914 C CA . ALA A 1 475 ? -19.380 -17.561 -24.331 1.00 96.94 475 ALA A CA 1
ATOM 3915 C C . ALA A 1 475 ? -20.595 -17.419 -23.397 1.00 96.94 475 ALA A C 1
ATOM 3917 O O . ALA A 1 475 ? -20.890 -16.324 -22.913 1.00 96.94 475 ALA A O 1
ATOM 3918 N N . GLU A 1 476 ? -21.276 -18.531 -23.144 1.00 97.06 476 GLU A N 1
ATOM 3919 C CA . GLU A 1 476 ? -22.440 -18.625 -22.259 1.00 97.06 476 GLU A CA 1
ATOM 3920 C C . GLU A 1 476 ? -21.997 -19.110 -20.874 1.00 97.06 476 GLU A C 1
ATOM 3922 O O . GLU A 1 476 ? -21.133 -19.983 -20.781 1.00 97.06 476 GLU A O 1
ATOM 3927 N N . ALA A 1 477 ? -22.555 -18.529 -19.808 1.00 94.31 477 ALA A N 1
ATOM 3928 C CA . ALA A 1 477 ? -22.416 -18.983 -18.418 1.00 94.31 477 ALA A CA 1
ATOM 3929 C C . ALA A 1 477 ? -20.984 -19.070 -17.836 1.00 94.31 477 ALA A C 1
ATOM 3931 O O . ALA A 1 477 ? -20.790 -19.671 -16.786 1.00 94.31 477 ALA A O 1
ATOM 3932 N N . ARG A 1 478 ? -19.961 -18.493 -18.487 1.00 95.12 478 ARG A N 1
ATOM 3933 C CA . ARG A 1 478 ? -18.558 -18.565 -18.010 1.00 95.12 478 ARG A CA 1
ATOM 3934 C C . ARG A 1 478 ? -18.086 -17.327 -17.256 1.00 95.12 478 ARG A C 1
ATOM 3936 O O . ARG A 1 478 ? -17.365 -17.426 -16.269 1.00 95.12 478 ARG A O 1
ATOM 3943 N N . HIS A 1 479 ? -18.467 -16.146 -17.732 1.00 96.56 479 HIS A N 1
ATOM 3944 C CA . HIS A 1 479 ? -18.059 -14.865 -17.157 1.00 96.56 479 HIS A CA 1
ATOM 3945 C C . HIS A 1 479 ? -19.039 -13.757 -17.546 1.00 96.56 479 HIS A C 1
ATOM 3947 O O . HIS A 1 479 ? -19.677 -13.788 -18.599 1.00 96.56 479 HIS A O 1
ATOM 3953 N N . TYR A 1 480 ? -19.105 -12.712 -16.723 1.00 97.06 480 TYR A N 1
ATOM 3954 C CA . TYR A 1 480 ? -19.752 -11.463 -17.113 1.00 97.06 480 TYR A CA 1
ATOM 3955 C C . TYR A 1 480 ? -18.933 -10.755 -18.199 1.00 97.06 480 TYR A C 1
ATOM 3957 O O . TYR A 1 480 ? -17.704 -10.797 -18.172 1.00 97.06 480 TYR A O 1
ATOM 3965 N N . SER A 1 481 ? -19.589 -10.008 -19.095 1.00 97.06 481 SER A N 1
ATOM 3966 C CA . SER A 1 481 ? -18.906 -9.257 -20.165 1.00 97.06 481 SER A CA 1
ATOM 3967 C C . SER A 1 481 ? -17.760 -8.377 -19.639 1.00 97.06 481 SER A C 1
ATOM 3969 O O . SER A 1 481 ? -16.701 -8.303 -20.249 1.00 97.06 481 SER A O 1
ATOM 3971 N N . ASP A 1 482 ? -17.924 -7.757 -18.465 1.00 97.00 482 ASP A N 1
ATOM 3972 C CA . ASP A 1 482 ? -16.901 -6.919 -17.812 1.00 97.00 482 ASP A CA 1
ATOM 3973 C C . ASP A 1 482 ? -15.578 -7.672 -17.550 1.00 97.00 482 ASP A C 1
ATOM 3975 O O . ASP A 1 482 ? -14.513 -7.058 -17.628 1.00 97.00 482 ASP A O 1
ATOM 3979 N N . SER A 1 483 ? -15.647 -8.993 -17.355 1.00 96.81 483 SER A N 1
ATOM 3980 C CA . SER A 1 483 ? -14.549 -9.899 -16.986 1.00 96.81 483 SER A CA 1
ATOM 3981 C C . SER A 1 483 ? -14.078 -10.819 -18.119 1.00 96.81 483 SER A C 1
ATOM 3983 O O . SER A 1 483 ? -13.335 -11.757 -17.856 1.00 96.81 483 SER A O 1
ATOM 3985 N N . CYS A 1 484 ? -14.480 -10.555 -19.369 1.00 97.38 484 CYS A N 1
ATOM 3986 C CA . CYS A 1 484 ? -14.116 -11.378 -20.529 1.00 97.38 484 CYS A CA 1
ATOM 3987 C C . CYS A 1 484 ? -12.589 -11.595 -20.653 1.00 97.38 484 CYS A C 1
ATOM 3989 O O . CYS A 1 484 ? -11.876 -10.605 -20.838 1.00 97.38 484 CYS A O 1
ATOM 3991 N N . PRO A 1 485 ? -12.091 -12.849 -20.609 1.00 96.81 485 PRO A N 1
ATOM 3992 C CA . PRO A 1 485 ? -10.668 -13.163 -20.739 1.00 96.81 485 PRO A CA 1
ATOM 3993 C C . PRO A 1 485 ? -10.171 -13.206 -22.184 1.00 96.81 485 PRO A C 1
ATOM 3995 O O . PRO A 1 485 ? -8.972 -13.132 -22.415 1.00 96.81 485 PRO A O 1
ATOM 3998 N N . VAL A 1 486 ? -11.077 -13.303 -23.159 1.00 97.56 486 VAL A N 1
ATOM 3999 C CA . VAL A 1 486 ? -10.716 -13.383 -24.584 1.00 97.56 486 VAL A CA 1
ATOM 4000 C C . VAL A 1 486 ? -10.454 -11.998 -25.171 1.00 97.56 486 VAL A C 1
ATOM 4002 O O . VAL A 1 486 ? -9.512 -11.815 -25.928 1.00 97.56 486 VAL A O 1
ATOM 4005 N N . VAL A 1 487 ? -11.291 -11.020 -24.817 1.00 97.31 487 VAL A N 1
ATOM 4006 C CA . VAL A 1 487 ? -11.194 -9.640 -25.310 1.00 97.31 487 VAL A CA 1
ATOM 4007 C C . VAL A 1 487 ? -10.858 -8.760 -24.119 1.00 97.31 487 VAL A C 1
ATOM 4009 O O . VAL A 1 487 ? -11.747 -8.397 -23.347 1.00 97.31 487 VAL A O 1
ATOM 4012 N N . ILE A 1 488 ? -9.579 -8.465 -23.916 1.00 96.50 488 ILE A N 1
ATOM 4013 C CA . ILE A 1 488 ? -9.102 -7.778 -22.706 1.00 96.50 488 ILE A CA 1
ATOM 4014 C C . ILE A 1 488 ? -9.165 -6.257 -22.888 1.00 96.50 488 ILE A C 1
ATOM 4016 O O . ILE A 1 488 ? -9.706 -5.571 -22.022 1.00 96.50 488 ILE A O 1
ATOM 4020 N N . SER A 1 489 ? -8.700 -5.754 -24.037 1.00 97.19 489 SER A N 1
ATOM 4021 C CA . SER A 1 489 ? -8.596 -4.320 -24.333 1.00 97.19 489 SER A CA 1
ATOM 4022 C C . SER A 1 489 ? -9.960 -3.633 -24.413 1.00 97.19 489 SER A C 1
ATOM 4024 O O . SER A 1 489 ? -10.839 -4.035 -25.177 1.00 97.19 489 SER A O 1
ATOM 4026 N N . GLY A 1 490 ? -10.138 -2.549 -23.661 1.00 95.94 490 GLY A N 1
ATOM 4027 C CA . GLY A 1 490 ? -11.334 -1.715 -23.686 1.00 95.94 490 GLY A CA 1
ATOM 4028 C C . GLY A 1 490 ? -11.599 -1.084 -25.052 1.00 95.94 490 GLY A C 1
ATOM 4029 O O . GLY A 1 490 ? -12.758 -1.009 -25.458 1.00 95.94 490 GLY A O 1
ATOM 4030 N N . ASP A 1 491 ? -10.553 -0.715 -25.796 1.00 96.56 491 ASP A N 1
ATOM 4031 C CA . ASP A 1 491 ? -10.693 -0.158 -27.149 1.00 96.56 491 ASP A CA 1
ATOM 4032 C C . ASP A 1 491 ? -11.210 -1.216 -28.137 1.00 96.56 491 ASP A C 1
ATOM 4034 O O . ASP A 1 491 ? -12.100 -0.942 -28.945 1.00 96.56 491 ASP A O 1
ATOM 4038 N N . GLU A 1 492 ? -10.726 -2.456 -28.023 1.00 98.00 492 GLU A N 1
ATOM 4039 C CA . GLU A 1 492 ? -11.220 -3.584 -28.819 1.00 98.00 492 GLU A CA 1
ATOM 4040 C C . GLU A 1 492 ? -12.683 -3.901 -28.479 1.00 98.00 492 GLU A C 1
ATOM 4042 O O . GLU A 1 492 ? -13.526 -4.045 -29.367 1.00 98.00 492 GLU A O 1
ATOM 4047 N N . ARG A 1 493 ? -13.028 -3.917 -27.186 1.00 98.12 493 ARG A N 1
ATOM 4048 C CA . ARG A 1 493 ? -14.414 -4.092 -26.723 1.00 98.12 493 ARG A CA 1
ATOM 4049 C C . ARG A 1 493 ? -15.340 -2.999 -27.251 1.00 98.12 493 ARG A C 1
ATOM 4051 O O . ARG A 1 493 ? -16.475 -3.292 -27.631 1.00 98.12 493 ARG A O 1
ATOM 4058 N N . PHE A 1 494 ? -14.875 -1.751 -27.271 1.00 97.00 494 PHE A N 1
ATOM 4059 C CA . PHE A 1 494 ? -15.616 -0.631 -27.839 1.00 97.00 494 PHE A CA 1
ATOM 4060 C C . PHE A 1 494 ? -15.832 -0.825 -29.345 1.00 97.00 494 PHE A C 1
ATOM 4062 O O . PHE A 1 494 ? -16.959 -0.678 -29.820 1.00 97.00 494 PHE A O 1
ATOM 4069 N N . ALA A 1 495 ? -14.793 -1.225 -30.083 1.00 97.62 495 ALA A N 1
ATOM 4070 C CA . ALA A 1 495 ? -14.884 -1.501 -31.513 1.00 97.62 495 ALA A CA 1
ATOM 4071 C C . ALA A 1 495 ? -15.891 -2.620 -31.827 1.00 97.62 495 ALA A C 1
ATOM 4073 O O . ALA A 1 495 ? -16.732 -2.439 -32.705 1.00 97.62 495 ALA A O 1
ATOM 4074 N N . ILE A 1 496 ? -15.876 -3.729 -31.074 1.00 98.00 496 ILE A N 1
ATOM 4075 C CA . ILE A 1 496 ? -16.860 -4.818 -31.212 1.00 98.00 496 ILE A CA 1
ATOM 4076 C C . ILE A 1 496 ? -18.281 -4.284 -31.019 1.00 98.00 496 ILE A C 1
ATOM 4078 O O . ILE A 1 496 ? -19.152 -4.539 -31.844 1.00 98.00 496 ILE A O 1
ATOM 4082 N N . VAL A 1 497 ? -18.523 -3.496 -29.967 1.00 97.25 497 VAL A N 1
ATOM 4083 C CA . VAL A 1 497 ? -19.858 -2.943 -29.690 1.00 97.25 497 VAL A CA 1
ATOM 4084 C C . VAL A 1 497 ? -20.348 -2.035 -30.815 1.00 97.25 497 VAL A C 1
ATOM 4086 O O . VAL A 1 497 ? -21.516 -2.115 -31.195 1.00 97.25 497 VAL A O 1
ATOM 4089 N N . MET A 1 498 ? -19.469 -1.200 -31.370 1.00 95.88 498 MET A N 1
ATOM 4090 C CA . MET A 1 498 ? -19.820 -0.315 -32.481 1.00 95.88 498 MET A CA 1
ATOM 4091 C C . MET A 1 498 ? -20.058 -1.085 -33.788 1.00 95.88 498 MET A C 1
ATOM 4093 O O . MET A 1 498 ? -20.998 -0.760 -34.512 1.00 95.88 498 MET A O 1
ATOM 4097 N N . ASN A 1 499 ? -19.253 -2.113 -34.068 1.00 97.38 499 ASN A N 1
ATOM 4098 C CA . ASN A 1 499 ? -19.351 -2.921 -35.286 1.00 97.38 499 ASN A CA 1
ATOM 4099 C C . ASN A 1 499 ? -20.573 -3.851 -35.280 1.00 97.38 499 ASN A C 1
ATOM 4101 O O . ASN A 1 499 ? -21.259 -3.962 -36.293 1.00 97.38 499 ASN A O 1
ATOM 4105 N N . ASP A 1 500 ? -20.884 -4.462 -34.135 1.00 97.00 500 ASP A N 1
ATOM 4106 C CA . ASP A 1 500 ? -22.022 -5.377 -33.973 1.00 97.00 500 ASP A CA 1
ATOM 4107 C C . ASP A 1 500 ? -23.364 -4.630 -33.817 1.00 97.00 500 ASP A C 1
ATOM 4109 O O . ASP A 1 500 ? -24.421 -5.253 -33.707 1.00 97.00 500 ASP A O 1
ATOM 4113 N N . GLY A 1 501 ? -23.352 -3.291 -33.766 1.00 96.12 501 GLY A N 1
ATOM 4114 C CA . GLY A 1 501 ? -24.554 -2.486 -33.528 1.00 96.12 501 GLY A CA 1
ATOM 4115 C C . GLY A 1 501 ? -25.143 -2.669 -32.124 1.00 96.12 501 GLY A C 1
ATOM 4116 O O . GLY A 1 501 ? -26.340 -2.460 -31.913 1.00 96.12 501 GLY A O 1
ATOM 4117 N N . ILE A 1 502 ? -24.313 -3.061 -31.156 1.00 97.06 502 ILE A N 1
ATOM 4118 C CA . ILE A 1 502 ? -24.713 -3.270 -29.766 1.00 97.06 502 ILE A CA 1
ATOM 4119 C C . ILE A 1 502 ? -24.849 -1.908 -29.072 1.00 97.06 502 ILE A C 1
ATOM 4121 O O . ILE A 1 502 ? -24.058 -0.982 -29.257 1.00 97.06 502 ILE A O 1
ATOM 4125 N N . CYS A 1 503 ? -25.853 -1.757 -28.211 1.00 97.12 503 CYS A N 1
ATOM 4126 C CA . CYS A 1 503 ? -26.028 -0.534 -27.441 1.00 97.12 503 CYS A CA 1
ATOM 4127 C C . CYS A 1 503 ? -24.896 -0.351 -26.427 1.00 97.12 503 CYS A C 1
ATOM 4129 O O . CYS A 1 503 ? -24.845 -1.033 -25.401 1.00 97.12 503 CYS A O 1
ATOM 4131 N N . ARG A 1 504 ? -24.059 0.669 -26.628 1.00 96.81 504 ARG A N 1
ATOM 4132 C CA . ARG A 1 504 ? -22.942 1.008 -25.728 1.00 96.81 504 ARG A CA 1
ATOM 4133 C C . ARG A 1 504 ? -23.315 1.294 -24.269 1.00 96.81 504 ARG A C 1
ATOM 4135 O O . ARG A 1 504 ? -22.436 1.299 -23.420 1.00 96.81 504 ARG A O 1
ATOM 4142 N N . PHE A 1 505 ? -24.590 1.534 -23.950 1.00 96.94 505 PHE A N 1
ATOM 4143 C CA . PHE A 1 505 ? -25.039 1.830 -22.581 1.00 96.94 505 PHE A CA 1
ATOM 4144 C C . PHE A 1 505 ? -25.540 0.602 -21.809 1.00 96.94 505 PHE A C 1
ATOM 4146 O O . PHE A 1 505 ? -25.490 0.599 -20.581 1.00 96.94 505 PHE A O 1
ATOM 4153 N N . CYS A 1 506 ? -26.058 -0.420 -22.496 1.00 96.75 506 CYS A N 1
ATOM 4154 C CA . CYS A 1 506 ? -26.661 -1.594 -21.849 1.00 96.75 506 CYS A CA 1
ATOM 4155 C C . CYS A 1 506 ? -26.177 -2.941 -22.383 1.00 96.75 506 CYS A C 1
ATOM 4157 O O . CYS A 1 506 ? -26.579 -3.964 -21.843 1.00 96.75 506 CYS A O 1
ATOM 4159 N N . LEU A 1 507 ? -25.347 -2.930 -23.428 1.00 97.00 507 LEU A N 1
ATOM 4160 C CA . LEU A 1 507 ? -24.867 -4.104 -24.155 1.00 97.00 507 LEU A CA 1
ATOM 4161 C C . LEU A 1 507 ? -25.970 -4.977 -24.784 1.00 97.00 507 LEU A C 1
ATOM 4163 O O . LEU A 1 507 ? -25.725 -6.135 -25.098 1.00 97.00 507 LEU A O 1
ATOM 4167 N N . GLY A 1 508 ? -27.176 -4.434 -24.975 1.00 95.50 508 GLY A N 1
ATOM 4168 C CA . GLY A 1 508 ? -28.285 -5.090 -25.679 1.00 95.50 508 GLY A CA 1
ATOM 4169 C C . GLY A 1 508 ? -28.598 -4.443 -27.032 1.00 95.50 508 GLY A C 1
ATOM 4170 O O . GLY A 1 508 ? -27.935 -3.497 -27.444 1.00 95.50 508 GLY A O 1
ATOM 4171 N N . ASN A 1 509 ? -29.666 -4.891 -27.693 1.00 95.25 509 ASN A N 1
ATOM 4172 C CA . ASN A 1 509 ? -30.012 -4.483 -29.067 1.00 95.25 509 ASN A CA 1
ATOM 4173 C C . ASN A 1 509 ? -30.917 -3.238 -29.158 1.00 95.25 509 ASN A C 1
ATOM 4175 O O . ASN A 1 509 ? -31.680 -3.090 -30.112 1.00 95.25 509 ASN A O 1
ATOM 4179 N N . CYS A 1 510 ? -30.912 -2.354 -28.155 1.00 95.69 510 CYS A N 1
ATOM 4180 C CA . CYS A 1 510 ? -31.748 -1.152 -28.202 1.00 95.69 510 CYS A CA 1
ATOM 4181 C C . CYS A 1 510 ? -31.043 0.020 -28.914 1.00 95.69 510 CYS A C 1
ATOM 4183 O O . CYS A 1 510 ? -29.819 0.130 -28.853 1.00 95.69 510 CYS A O 1
ATOM 4185 N N . PRO A 1 511 ? -31.786 0.953 -29.537 1.00 93.81 511 PRO A N 1
ATOM 4186 C CA . PRO A 1 511 ? -31.190 2.156 -30.110 1.00 93.81 511 PRO A CA 1
ATOM 4187 C C . PRO A 1 511 ? -30.478 2.981 -29.029 1.00 93.81 511 PRO A C 1
ATOM 4189 O O . PRO A 1 511 ? -31.092 3.361 -28.028 1.00 93.81 511 PRO A O 1
ATOM 4192 N N . ALA A 1 512 ? -29.193 3.290 -29.232 1.00 90.94 512 ALA A N 1
ATOM 4193 C CA . ALA A 1 512 ? -28.365 3.976 -28.234 1.00 90.94 512 ALA A CA 1
ATOM 4194 C C . ALA A 1 512 ? -28.962 5.321 -27.779 1.00 90.94 512 ALA A C 1
ATOM 4196 O O . ALA A 1 512 ? -28.937 5.641 -26.590 1.00 90.94 512 ALA A O 1
ATOM 4197 N N . GLU A 1 513 ? -29.570 6.071 -28.702 1.00 91.56 513 GLU A N 1
ATOM 4198 C CA . GLU A 1 513 ? -30.182 7.374 -28.416 1.00 91.56 513 GLU A CA 1
ATOM 4199 C C . GLU A 1 513 ? -31.380 7.295 -27.460 1.00 91.56 513 GLU A C 1
ATOM 4201 O O . GLU A 1 513 ? -31.625 8.239 -26.710 1.00 91.56 513 GLU A O 1
ATOM 4206 N N . GLN A 1 514 ? -32.088 6.161 -27.448 1.00 94.69 514 GLN A N 1
ATOM 4207 C CA . GLN A 1 514 ? -33.297 5.928 -26.650 1.00 94.69 514 GLN A CA 1
ATOM 4208 C C . GLN A 1 514 ? -33.046 4.979 -25.469 1.00 94.69 514 GLN A C 1
ATOM 4210 O O . GLN A 1 514 ? -33.977 4.561 -24.779 1.00 94.69 514 GLN A O 1
ATOM 4215 N N . CYS A 1 515 ? -31.788 4.610 -25.216 1.00 96.00 515 CYS A N 1
ATOM 4216 C CA . CYS A 1 515 ? -31.475 3.668 -24.157 1.00 96.00 515 CYS A CA 1
ATOM 4217 C C . CYS A 1 515 ? -31.748 4.276 -22.775 1.00 96.00 515 CYS A C 1
ATOM 4219 O O . CYS A 1 515 ? -31.129 5.263 -22.375 1.00 96.00 515 CYS A O 1
ATOM 4221 N N . ARG A 1 516 ? -32.605 3.616 -21.983 1.00 95.25 516 ARG A N 1
ATOM 4222 C CA . ARG A 1 516 ? -32.950 4.022 -20.605 1.00 95.25 516 ARG A CA 1
ATOM 4223 C C . ARG A 1 516 ? -31.747 4.176 -19.664 1.00 95.25 516 ARG A C 1
ATOM 4225 O O . ARG A 1 516 ? -31.866 4.801 -18.613 1.00 95.25 516 ARG A O 1
ATOM 4232 N N . PHE A 1 517 ? -30.613 3.561 -20.002 1.00 93.94 517 PHE A N 1
ATOM 4233 C CA . PHE A 1 517 ? -29.404 3.564 -19.180 1.00 93.94 517 PHE A CA 1
ATOM 4234 C C . PHE A 1 517 ? -28.450 4.720 -19.489 1.00 93.94 517 PHE A C 1
ATOM 4236 O O . PHE A 1 517 ? -27.570 4.975 -18.674 1.00 93.94 517 PHE A O 1
ATOM 4243 N N . ARG A 1 518 ? -28.670 5.464 -20.583 1.00 91.69 518 ARG A N 1
ATOM 4244 C CA . ARG A 1 518 ? -27.827 6.591 -21.015 1.00 91.69 518 ARG A CA 1
ATOM 4245 C C . ARG A 1 518 ? -27.565 7.625 -19.917 1.00 91.69 518 ARG A C 1
ATOM 4247 O O . ARG A 1 518 ? -26.458 8.127 -19.811 1.00 91.69 518 ARG A O 1
ATOM 4254 N N . THR A 1 519 ? -28.571 7.940 -19.103 1.00 87.75 519 THR A N 1
ATOM 4255 C CA . THR A 1 519 ? -28.474 8.959 -18.039 1.00 87.75 519 THR A CA 1
ATOM 4256 C C . THR A 1 519 ? -28.471 8.377 -16.629 1.00 87.75 519 THR A C 1
ATOM 4258 O O . THR A 1 519 ? -28.160 9.081 -15.674 1.00 87.75 519 THR A O 1
ATOM 4261 N N . ARG A 1 520 ? -28.842 7.101 -16.465 1.00 86.19 520 ARG A N 1
ATOM 4262 C CA . ARG A 1 520 ? -29.090 6.505 -15.142 1.00 86.19 520 ARG A CA 1
ATOM 4263 C C . ARG A 1 520 ? -27.871 5.843 -14.513 1.00 86.19 520 ARG A C 1
ATOM 4265 O O . ARG A 1 520 ? -27.878 5.626 -13.306 1.00 86.19 520 ARG A O 1
ATOM 4272 N N . ARG A 1 521 ? -26.878 5.440 -15.308 1.00 87.31 521 ARG A N 1
ATOM 4273 C CA . ARG A 1 521 ? -25.729 4.670 -14.817 1.00 87.31 521 ARG A CA 1
ATOM 4274 C C . ARG A 1 521 ? -24.432 5.236 -15.393 1.00 87.31 521 ARG A C 1
ATOM 4276 O O . ARG A 1 521 ? -24.080 4.861 -16.509 1.00 87.31 521 ARG A O 1
ATOM 4283 N N . PRO A 1 522 ? -23.731 6.126 -14.668 1.00 93.62 522 PRO A N 1
ATOM 4284 C CA . PRO A 1 522 ? -22.393 6.525 -15.075 1.00 93.62 522 PRO A CA 1
ATOM 4285 C C . PRO A 1 522 ? -21.453 5.314 -15.030 1.00 93.62 522 PRO A C 1
ATOM 4287 O O . PRO A 1 522 ? -21.647 4.384 -14.240 1.00 93.62 522 PRO A O 1
ATOM 4290 N N . CYS A 1 523 ? -20.427 5.324 -15.878 1.00 97.38 523 CYS A N 1
ATOM 4291 C CA . CYS A 1 523 ? -19.388 4.306 -15.845 1.00 97.38 523 CYS A CA 1
ATOM 4292 C C . CYS A 1 523 ? -18.652 4.362 -14.498 1.00 97.38 523 CYS A C 1
ATOM 4294 O O . CYS A 1 523 ? -18.114 5.404 -14.126 1.00 97.38 523 CYS A O 1
ATOM 4296 N N . TRP A 1 524 ? -18.617 3.239 -13.774 1.00 97.06 524 TRP A N 1
ATOM 4297 C CA . TRP A 1 524 ? -17.963 3.153 -12.463 1.00 97.06 524 TRP A CA 1
ATOM 4298 C C . TRP A 1 524 ? -16.466 3.491 -12.538 1.00 97.06 524 TRP A C 1
ATOM 4300 O O . TRP A 1 524 ? -15.964 4.221 -11.689 1.00 97.06 524 TRP A O 1
ATOM 4310 N N . TYR A 1 525 ? -15.778 3.032 -13.590 1.00 98.00 525 TYR A N 1
ATOM 4311 C CA . TYR A 1 525 ? -14.354 3.296 -13.802 1.00 98.00 525 TYR A CA 1
ATOM 4312 C C . TYR A 1 525 ? -14.068 4.784 -14.028 1.00 98.00 525 TYR A C 1
ATOM 4314 O O . TYR A 1 525 ? -13.214 5.348 -13.353 1.00 98.00 525 TYR A O 1
ATOM 4322 N N . CYS A 1 526 ? -14.829 5.443 -14.908 1.00 98.12 526 CYS A N 1
ATOM 4323 C CA . CYS A 1 526 ? -14.705 6.885 -15.131 1.00 98.12 526 CYS A CA 1
ATOM 4324 C C . CYS A 1 526 ? -15.021 7.673 -13.860 1.00 98.12 526 CYS A C 1
ATOM 4326 O O . CYS A 1 526 ? -14.274 8.571 -13.494 1.00 98.12 526 CYS A O 1
ATOM 4328 N N . LYS A 1 527 ? -16.078 7.283 -13.134 1.00 97.44 527 LYS A N 1
ATOM 4329 C CA . LYS A 1 527 ? -16.480 7.951 -11.892 1.00 97.44 527 LYS A CA 1
ATOM 4330 C C . LYS A 1 527 ? -15.397 7.904 -10.811 1.00 97.44 527 LYS A C 1
ATOM 4332 O O . LYS A 1 527 ? -15.352 8.787 -9.964 1.00 97.44 527 LYS A O 1
ATOM 4337 N N . LYS A 1 528 ? -14.540 6.879 -10.826 1.00 97.62 528 LYS A N 1
ATOM 4338 C CA . LYS A 1 528 ? -13.453 6.717 -9.855 1.00 97.62 528 LYS A CA 1
ATOM 4339 C C . LYS A 1 528 ? -12.286 7.687 -10.095 1.00 97.62 528 LYS A C 1
ATOM 4341 O O . LYS A 1 528 ? -11.607 8.017 -9.130 1.00 97.62 528 LYS A O 1
ATOM 4346 N N . ILE A 1 529 ? -12.074 8.138 -11.335 1.00 97.75 529 ILE A N 1
ATOM 4347 C CA . ILE A 1 529 ? -10.980 9.056 -11.713 1.00 97.75 529 ILE A CA 1
ATOM 4348 C C . ILE A 1 529 ? -11.455 10.472 -12.089 1.00 97.75 529 ILE A C 1
ATOM 4350 O O . ILE A 1 529 ? -10.633 11.345 -12.359 1.00 97.75 529 ILE A O 1
ATOM 4354 N N . GLU A 1 530 ? -12.766 10.710 -12.111 1.00 97.56 530 GLU A N 1
ATOM 4355 C CA . GLU A 1 530 ? -13.372 12.028 -12.339 1.00 97.56 530 GLU A CA 1
ATOM 4356 C C . GLU A 1 530 ? -12.919 13.033 -11.263 1.00 97.56 530 GLU A C 1
ATOM 4358 O O . GLU A 1 530 ? -12.928 12.714 -10.071 1.00 97.56 530 GLU A O 1
ATOM 4363 N N . GLY A 1 531 ? -12.518 14.242 -11.670 1.00 97.06 531 GLY A N 1
ATOM 4364 C CA . GLY A 1 531 ? -12.005 15.281 -10.772 1.00 97.06 531 GLY A CA 1
ATOM 4365 C C . GLY A 1 531 ? -10.547 15.097 -10.338 1.00 97.06 531 GLY A C 1
ATOM 4366 O O . GLY A 1 531 ? -10.080 15.818 -9.456 1.00 97.06 531 GLY A O 1
ATOM 4367 N N . THR A 1 532 ? -9.821 14.140 -10.920 1.00 98.00 532 THR A N 1
ATOM 4368 C CA . THR A 1 532 ? -8.393 13.917 -10.644 1.00 98.00 532 THR A CA 1
ATOM 4369 C C . THR A 1 532 ? -7.508 14.472 -11.762 1.00 98.00 532 THR A C 1
ATOM 4371 O O . THR A 1 532 ? -7.973 14.780 -12.856 1.00 98.00 532 THR A O 1
ATOM 4374 N N . ILE A 1 533 ? -6.192 14.533 -11.535 1.00 97.69 533 ILE A N 1
ATOM 4375 C CA . ILE A 1 533 ? -5.220 14.985 -12.550 1.00 97.69 533 ILE A CA 1
ATOM 4376 C C . ILE A 1 533 ? -5.079 14.042 -13.763 1.00 97.69 533 ILE A C 1
ATOM 4378 O O . ILE A 1 533 ? -4.314 14.344 -14.675 1.00 97.69 533 ILE A O 1
ATOM 4382 N N . VAL A 1 534 ? -5.777 12.898 -13.771 1.00 98.19 534 VAL A N 1
ATOM 4383 C CA . VAL A 1 534 ? -5.844 11.960 -14.907 1.00 98.19 534 VAL A CA 1
ATOM 4384 C C . VAL A 1 534 ? -7.256 11.840 -15.490 1.00 98.19 534 VAL A C 1
ATOM 4386 O O . VAL A 1 534 ? -7.562 10.876 -16.192 1.00 98.19 534 VAL A O 1
ATOM 4389 N N . GLU A 1 535 ? -8.139 12.800 -15.198 1.00 98.06 535 GLU A N 1
ATOM 4390 C CA . GLU A 1 535 ? -9.499 12.855 -15.752 1.00 98.06 535 GLU A CA 1
ATOM 4391 C C . GLU A 1 535 ? -9.505 12.864 -17.289 1.00 98.06 535 GLU A C 1
ATOM 4393 O O . GLU A 1 535 ? -10.416 12.327 -17.913 1.00 98.06 535 GLU A O 1
ATOM 4398 N N . ASP A 1 536 ? -8.442 13.371 -17.913 1.00 98.00 536 ASP A N 1
ATOM 4399 C CA . ASP A 1 536 ? -8.253 13.372 -19.364 1.00 98.00 536 ASP A CA 1
ATOM 4400 C C . ASP A 1 536 ? -8.147 11.961 -19.982 1.00 98.00 536 ASP A C 1
ATOM 4402 O O . ASP A 1 536 ? -8.249 11.799 -21.197 1.00 98.00 536 ASP A O 1
ATOM 4406 N N . LEU A 1 537 ? -7.975 10.914 -19.164 1.00 97.69 537 LEU A N 1
ATOM 4407 C CA . LEU A 1 537 ? -8.014 9.524 -19.621 1.00 97.69 537 LEU A CA 1
ATOM 4408 C C . LEU A 1 537 ? -9.442 9.006 -19.862 1.00 97.69 537 LEU A C 1
ATOM 4410 O O . LEU A 1 537 ? -9.596 7.963 -20.517 1.00 97.69 537 LEU A O 1
ATOM 4414 N N . ILE A 1 538 ? -10.466 9.707 -19.357 1.00 97.94 538 ILE A N 1
ATOM 4415 C CA . ILE A 1 538 ? -11.881 9.403 -19.596 1.00 97.94 538 ILE A CA 1
ATOM 4416 C C . ILE A 1 538 ? -12.204 9.676 -21.077 1.00 97.94 538 ILE A C 1
ATOM 4418 O O . ILE A 1 538 ? -11.939 10.771 -21.568 1.00 97.94 538 ILE A O 1
ATOM 4422 N N . PRO A 1 539 ? -12.776 8.708 -21.817 1.00 96.75 539 PRO A N 1
ATOM 4423 C CA . PRO A 1 539 ? -13.134 8.927 -23.215 1.00 96.75 539 PRO A CA 1
ATOM 4424 C C . PRO A 1 539 ? -14.282 9.941 -23.350 1.00 96.75 539 PRO A C 1
ATOM 4426 O O . PRO A 1 539 ? -15.276 9.870 -22.624 1.00 96.75 539 PRO A O 1
ATOM 4429 N N . ASP A 1 540 ? -14.182 10.839 -24.332 1.00 95.62 540 ASP A N 1
ATOM 4430 C CA . ASP A 1 540 ? -15.245 11.791 -24.684 1.00 95.62 540 ASP A CA 1
ATOM 4431 C C . ASP A 1 540 ? -16.306 11.131 -25.582 1.00 95.62 540 ASP A C 1
ATOM 4433 O O . ASP A 1 540 ? -16.442 11.412 -26.772 1.00 95.62 540 ASP A O 1
ATOM 4437 N N . ASP A 1 541 ? -17.045 10.176 -25.017 1.00 92.50 541 ASP A N 1
ATOM 4438 C CA . ASP A 1 541 ? -18.068 9.415 -25.738 1.00 92.50 541 ASP A CA 1
ATOM 4439 C C . ASP A 1 541 ? -19.499 9.718 -25.274 1.00 92.50 541 ASP A C 1
ATOM 4441 O O . ASP A 1 541 ? -20.454 9.123 -25.779 1.00 92.50 541 ASP A O 1
ATOM 4445 N N . ARG A 1 542 ? -19.686 10.695 -24.376 1.00 91.81 542 ARG A N 1
ATOM 4446 C CA . ARG A 1 542 ? -20.972 11.014 -23.718 1.00 91.81 542 ARG A CA 1
ATOM 4447 C C . ARG A 1 542 ? -21.537 9.855 -22.881 1.00 91.81 542 ARG A C 1
ATOM 4449 O O . ARG A 1 542 ? -22.755 9.775 -22.687 1.00 91.81 542 ARG A O 1
ATOM 4456 N N . GLY A 1 543 ? -20.668 8.974 -22.392 1.00 94.19 543 GLY A N 1
ATOM 4457 C CA . GLY A 1 543 ? -20.993 7.870 -21.500 1.00 94.19 543 GLY A CA 1
ATOM 4458 C C . GLY A 1 543 ? -21.050 6.513 -22.202 1.00 94.19 543 GLY A C 1
ATOM 4459 O O . GLY A 1 543 ? -21.418 6.389 -23.372 1.00 94.19 543 GLY A O 1
ATOM 4460 N N . HIS A 1 544 ? -20.746 5.476 -21.426 1.00 97.25 544 HIS A N 1
ATOM 4461 C CA . HIS A 1 544 ? -20.660 4.092 -21.875 1.00 97.25 544 HIS A CA 1
ATOM 4462 C C . HIS A 1 544 ? -20.883 3.112 -20.717 1.00 97.25 544 HIS A C 1
ATOM 4464 O O . HIS A 1 544 ? -20.844 3.468 -19.537 1.00 97.25 544 HIS A O 1
ATOM 4470 N N . HIS A 1 545 ? -21.112 1.846 -21.053 1.00 97.44 545 HIS A N 1
ATOM 4471 C CA . HIS A 1 545 ? -21.188 0.750 -20.099 1.00 97.44 545 HIS A CA 1
ATOM 4472 C C . HIS A 1 545 ? -19.791 0.404 -19.561 1.00 97.44 545 HIS A C 1
ATOM 4474 O O . HIS A 1 545 ? -18.832 0.327 -20.322 1.00 97.44 545 HIS A O 1
ATOM 4480 N N . LYS A 1 546 ? -19.659 0.101 -18.263 1.00 97.31 546 LYS A N 1
ATOM 4481 C CA . LYS A 1 546 ? -18.350 -0.182 -17.632 1.00 97.31 546 LYS A CA 1
ATOM 4482 C C . LYS A 1 546 ? -17.508 -1.253 -18.353 1.00 97.31 546 LYS A C 1
ATOM 4484 O O . LYS A 1 546 ? -16.288 -1.131 -18.445 1.00 97.31 546 LYS A O 1
ATOM 4489 N N . ALA A 1 547 ? -18.170 -2.245 -18.947 1.00 97.50 547 ALA A N 1
ATOM 4490 C CA . ALA A 1 547 ? -17.514 -3.345 -19.654 1.00 97.50 547 ALA A CA 1
ATOM 4491 C C . ALA A 1 547 ? -16.701 -2.919 -20.881 1.00 97.50 547 ALA A C 1
ATOM 4493 O O . ALA A 1 547 ? -15.783 -3.647 -21.235 1.00 97.50 547 ALA A O 1
ATOM 4494 N N . ILE A 1 548 ? -17.016 -1.772 -21.492 1.00 97.81 548 ILE A N 1
ATOM 4495 C CA . ILE A 1 548 ? -16.290 -1.214 -22.646 1.00 97.81 548 ILE A CA 1
ATOM 4496 C C . ILE A 1 548 ? -15.378 -0.041 -22.270 1.00 97.81 548 ILE A C 1
ATOM 4498 O O . ILE A 1 548 ? -14.830 0.617 -23.142 1.00 97.81 548 ILE A O 1
ATOM 4502 N N . CYS A 1 549 ? -15.241 0.269 -20.980 1.00 98.12 549 CYS A N 1
ATOM 4503 C CA . CYS A 1 549 ? -14.406 1.380 -20.547 1.00 98.12 549 CYS A CA 1
ATOM 4504 C C . CYS A 1 549 ? -12.915 1.059 -20.760 1.00 98.12 549 CYS A C 1
ATOM 4506 O O . CYS A 1 549 ? -12.468 0.037 -20.227 1.00 98.12 549 CYS A O 1
ATOM 4508 N N . PRO A 1 550 ? -12.143 1.934 -21.431 1.00 97.81 550 PRO A N 1
ATOM 4509 C CA . PRO A 1 550 ? -10.703 1.754 -21.625 1.00 97.81 550 PRO A CA 1
ATOM 4510 C C . PRO A 1 550 ? -9.866 2.230 -20.428 1.00 97.81 550 PRO A C 1
ATOM 4512 O O . PRO A 1 550 ? -8.663 2.007 -20.384 1.00 97.81 550 PRO A O 1
ATOM 4515 N N . VAL A 1 551 ? -10.470 2.911 -19.444 1.00 98.00 551 VAL A N 1
ATOM 4516 C CA . VAL A 1 551 ? -9.743 3.474 -18.291 1.00 98.00 551 VAL A CA 1
ATOM 4517 C C . VAL A 1 551 ? -8.899 2.430 -17.544 1.00 98.00 551 VAL A C 1
ATOM 4519 O O . VAL A 1 551 ? -7.735 2.739 -17.294 1.00 98.00 551 VAL A O 1
ATOM 4522 N N . PRO A 1 552 ? -9.398 1.216 -17.219 1.00 97.88 552 PRO A N 1
ATOM 4523 C CA . PRO A 1 552 ? -8.596 0.206 -16.521 1.00 97.88 552 PRO A CA 1
ATOM 4524 C C . PRO A 1 552 ? -7.293 -0.173 -17.237 1.00 97.88 552 PRO A C 1
ATOM 4526 O O . PRO A 1 552 ? -6.311 -0.510 -16.578 1.00 97.88 552 PRO A O 1
ATOM 4529 N N . ASP A 1 553 ? -7.258 -0.054 -18.565 1.00 97.00 553 ASP A N 1
ATOM 4530 C CA . ASP A 1 553 ? -6.111 -0.444 -19.391 1.00 97.00 553 ASP A CA 1
ATOM 4531 C C . ASP A 1 553 ? -5.058 0.676 -19.467 1.00 97.00 553 ASP A C 1
ATOM 4533 O O . ASP A 1 553 ? -3.891 0.447 -19.777 1.00 97.00 553 ASP A O 1
ATOM 4537 N N . LYS A 1 554 ? -5.432 1.911 -19.105 1.00 97.44 554 LYS A N 1
ATOM 4538 C CA . LYS A 1 554 ? -4.559 3.096 -19.156 1.00 97.44 554 LYS A CA 1
ATOM 4539 C C . LYS A 1 554 ? -3.673 3.270 -17.918 1.00 97.44 554 LYS A C 1
ATOM 4541 O O . LYS A 1 554 ? -3.049 4.318 -17.749 1.00 97.44 554 LYS A O 1
ATOM 4546 N N . ARG A 1 555 ? -3.555 2.254 -17.057 1.00 96.88 555 ARG A N 1
ATOM 4547 C CA . ARG A 1 555 ? -2.681 2.307 -15.870 1.00 96.88 555 ARG A CA 1
ATOM 4548 C C . ARG A 1 555 ? -1.215 2.564 -16.239 1.00 96.88 555 ARG A C 1
ATOM 4550 O O . ARG A 1 555 ? -0.536 3.314 -15.539 1.00 96.88 555 ARG A O 1
ATOM 4557 N N . ALA A 1 556 ? -0.740 1.982 -17.342 1.00 96.81 556 ALA A N 1
ATOM 4558 C CA . ALA A 1 556 ? 0.618 2.200 -17.844 1.00 96.81 556 ALA A CA 1
ATOM 4559 C C . ALA A 1 556 ? 0.880 3.678 -18.187 1.00 96.81 556 ALA A C 1
ATOM 4561 O O . ALA A 1 556 ? 1.920 4.213 -17.814 1.00 96.81 556 ALA A O 1
ATOM 4562 N N . VAL A 1 557 ? -0.106 4.370 -18.770 1.00 97.88 557 VAL A N 1
ATOM 4563 C CA . VAL A 1 557 ? -0.023 5.807 -19.091 1.00 97.88 557 VAL A CA 1
ATOM 4564 C C . VAL A 1 557 ? 0.165 6.648 -17.824 1.00 97.88 557 VAL A C 1
ATOM 4566 O O . VAL A 1 557 ? 0.954 7.590 -17.806 1.00 97.88 557 VAL A O 1
ATOM 4569 N N . VAL A 1 558 ? -0.517 6.299 -16.727 1.00 97.88 558 VAL A N 1
ATOM 4570 C CA . VAL A 1 558 ? -0.350 6.998 -15.441 1.00 97.88 558 VAL A CA 1
ATOM 4571 C C . VAL A 1 558 ? 1.047 6.765 -14.855 1.00 97.88 558 VAL A C 1
ATOM 4573 O O . VAL A 1 558 ? 1.662 7.708 -14.354 1.00 97.88 558 VAL A O 1
ATOM 4576 N N . ARG A 1 559 ? 1.580 5.537 -14.949 1.00 97.81 559 ARG A N 1
ATOM 4577 C CA . ARG A 1 559 ? 2.962 5.237 -14.529 1.00 97.81 559 ARG A CA 1
ATOM 4578 C C . ARG A 1 559 ? 3.977 6.035 -15.343 1.00 97.81 559 ARG A C 1
ATOM 4580 O O . ARG A 1 559 ? 4.868 6.638 -14.757 1.00 97.81 559 ARG A O 1
ATOM 4587 N N . GLU A 1 560 ? 3.808 6.098 -16.662 1.00 98.12 560 GLU A N 1
ATOM 4588 C CA . GLU A 1 560 ? 4.688 6.866 -17.546 1.00 98.12 560 GLU A CA 1
ATOM 4589 C C . GLU A 1 560 ? 4.692 8.359 -17.189 1.00 98.12 560 GLU A C 1
ATOM 4591 O O . GLU A 1 560 ? 5.762 8.956 -17.050 1.00 98.12 560 GLU A O 1
ATOM 4596 N N . ARG A 1 561 ? 3.512 8.949 -16.940 1.00 98.31 561 ARG A N 1
ATOM 4597 C CA . ARG A 1 561 ? 3.398 10.337 -16.456 1.00 98.31 561 ARG A CA 1
ATOM 4598 C C . ARG A 1 561 ? 4.143 10.544 -15.142 1.00 98.31 561 ARG A C 1
ATOM 4600 O O . ARG A 1 561 ? 4.863 11.530 -15.006 1.00 98.31 561 ARG A O 1
ATOM 4607 N N . LEU A 1 562 ? 4.015 9.618 -14.190 1.00 98.12 562 LEU A N 1
ATOM 4608 C CA . LEU A 1 562 ? 4.736 9.697 -12.918 1.00 98.12 562 LEU A CA 1
ATOM 4609 C C . LEU A 1 562 ? 6.252 9.652 -13.139 1.00 98.12 562 LEU A C 1
ATOM 4611 O O . LEU A 1 562 ? 6.977 10.470 -12.576 1.00 98.12 562 LEU A O 1
ATOM 4615 N N . THR A 1 563 ? 6.733 8.742 -13.986 1.00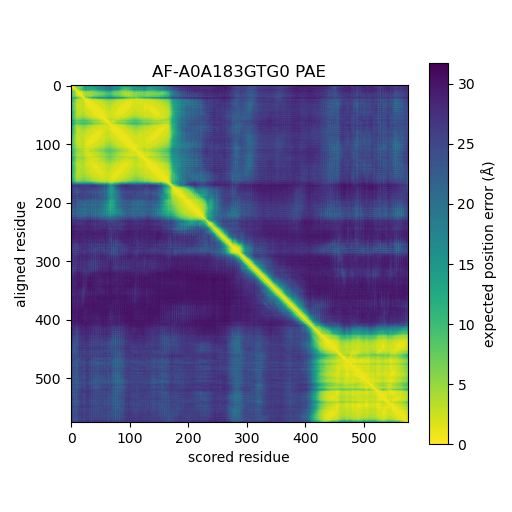 97.75 563 THR A N 1
ATOM 4616 C CA . THR A 1 563 ? 8.153 8.656 -14.342 1.00 97.75 563 THR A CA 1
ATOM 4617 C C . THR A 1 563 ? 8.642 9.939 -15.015 1.00 97.75 563 THR A C 1
ATOM 4619 O O . THR A 1 563 ? 9.743 10.400 -14.715 1.00 97.75 563 THR A O 1
ATOM 4622 N N . GLN A 1 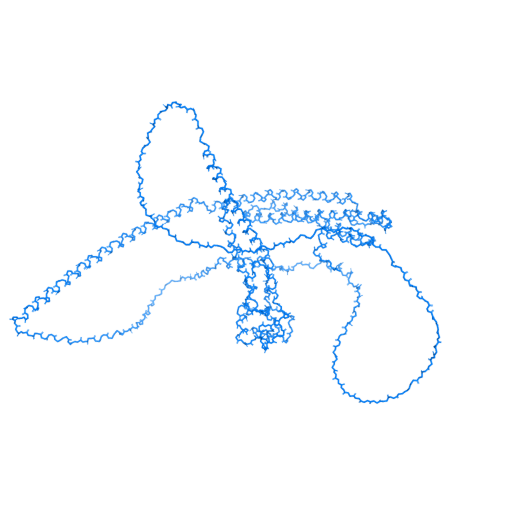564 ? 7.845 10.552 -15.894 1.00 97.81 564 GLN A N 1
ATOM 4623 C CA . GLN A 1 564 ? 8.189 11.826 -16.524 1.00 97.81 564 GLN A CA 1
ATOM 4624 C C . GLN A 1 564 ? 8.313 12.955 -15.493 1.00 97.81 564 GLN A C 1
ATOM 4626 O O . GLN A 1 564 ? 9.336 13.638 -15.478 1.00 97.81 564 GLN A O 1
ATOM 4631 N N . VAL A 1 565 ? 7.325 13.111 -14.604 1.00 97.69 565 VAL A N 1
ATOM 4632 C CA . VAL A 1 565 ? 7.364 14.115 -13.528 1.00 97.69 565 VAL A CA 1
ATOM 4633 C C . VAL A 1 565 ? 8.575 13.884 -12.621 1.00 97.69 565 VAL A C 1
ATOM 4635 O O . VAL A 1 565 ? 9.293 14.827 -12.299 1.00 97.69 565 VAL A O 1
ATOM 4638 N N . GLN A 1 566 ? 8.877 12.629 -12.272 1.00 96.75 566 GLN A N 1
ATOM 4639 C CA . GLN A 1 566 ? 10.042 12.302 -11.450 1.00 96.75 566 GLN A CA 1
ATOM 4640 C C . GLN A 1 566 ? 11.365 12.665 -12.143 1.00 96.75 566 GLN A C 1
ATOM 4642 O O . GLN A 1 566 ? 12.234 13.263 -11.516 1.00 96.75 566 GLN A O 1
ATOM 4647 N N . ARG A 1 567 ? 11.501 12.401 -13.451 1.00 96.75 567 ARG A N 1
ATOM 4648 C CA . ARG A 1 567 ? 12.674 12.835 -14.234 1.00 96.75 567 ARG A CA 1
ATOM 4649 C C . ARG A 1 567 ? 12.809 14.358 -14.272 1.00 96.75 567 ARG A C 1
ATOM 4651 O O . ARG A 1 567 ? 13.929 14.861 -14.316 1.00 96.75 567 ARG A O 1
ATOM 4658 N N . GLU A 1 568 ? 11.703 15.101 -14.303 1.00 96.06 568 GLU A N 1
ATOM 4659 C CA . GLU A 1 568 ? 11.741 16.568 -14.239 1.00 96.06 568 GLU A CA 1
ATOM 4660 C C . GLU A 1 568 ? 12.211 17.070 -12.871 1.00 96.06 568 GLU A C 1
ATOM 4662 O O . GLU A 1 568 ? 13.061 17.961 -12.823 1.00 96.06 568 GLU A O 1
ATOM 4667 N N . ILE A 1 569 ? 11.744 16.450 -11.783 1.00 94.94 569 ILE A N 1
ATOM 4668 C CA . ILE A 1 569 ? 12.236 16.721 -10.423 1.00 94.94 569 ILE A CA 1
ATOM 4669 C C . ILE A 1 569 ? 13.748 16.470 -10.349 1.00 94.94 569 ILE A C 1
ATOM 4671 O O . ILE A 1 569 ? 14.495 17.345 -9.914 1.00 94.94 569 ILE A O 1
ATOM 4675 N N . ASP A 1 570 ? 14.215 15.322 -10.844 1.00 93.56 570 ASP A N 1
ATOM 4676 C CA . ASP A 1 570 ? 15.633 14.948 -10.798 1.00 93.56 570 ASP A CA 1
ATOM 4677 C C . ASP A 1 570 ? 16.512 15.882 -11.652 1.00 93.56 570 ASP A C 1
ATOM 4679 O O . ASP A 1 570 ? 17.656 16.163 -11.300 1.00 93.56 570 ASP A O 1
ATOM 4683 N N . ARG A 1 571 ? 15.985 16.414 -12.765 1.00 93.62 571 ARG A N 1
ATOM 4684 C CA . ARG A 1 571 ? 16.676 17.433 -13.580 1.00 93.62 571 ARG A CA 1
ATOM 4685 C C . ARG A 1 571 ? 16.789 18.778 -12.870 1.00 93.62 571 ARG A C 1
ATOM 4687 O O . ARG A 1 571 ? 17.759 19.494 -13.108 1.00 93.62 571 ARG A O 1
ATOM 4694 N N . MET A 1 572 ? 15.799 19.142 -12.054 1.00 89.19 572 MET A N 1
ATOM 4695 C CA . MET A 1 572 ? 15.822 20.380 -11.272 1.00 89.19 572 MET A CA 1
ATOM 4696 C C . MET A 1 572 ? 16.730 20.271 -10.048 1.00 89.19 572 MET A C 1
ATOM 4698 O O . MET A 1 572 ? 17.357 21.260 -9.674 1.00 89.19 572 MET A O 1
ATOM 4702 N N . TRP A 1 573 ? 16.824 19.080 -9.455 1.00 87.50 573 TRP A N 1
ATOM 4703 C CA . TRP A 1 573 ? 17.638 18.811 -8.272 1.00 87.50 573 TRP A CA 1
ATOM 4704 C C . TRP A 1 573 ? 18.582 17.620 -8.501 1.00 87.50 573 TRP A C 1
ATOM 4706 O O . TRP A 1 573 ? 18.393 16.554 -7.906 1.00 87.50 573 TRP A O 1
ATOM 4716 N N . PRO A 1 574 ? 19.593 17.767 -9.383 1.00 74.25 574 PRO A N 1
ATOM 4717 C CA . PRO A 1 574 ? 20.563 16.708 -9.625 1.00 74.25 574 PRO A CA 1
ATOM 4718 C C . PRO A 1 574 ? 21.287 16.386 -8.314 1.00 74.25 574 PRO A C 1
ATOM 4720 O O . PRO A 1 574 ? 21.877 17.273 -7.694 1.00 74.25 574 PRO A O 1
ATOM 4723 N N . ARG A 1 575 ? 21.161 15.131 -7.874 1.00 60.41 575 ARG A N 1
ATOM 4724 C CA . ARG A 1 575 ? 21.761 14.621 -6.635 1.00 60.41 575 ARG A CA 1
ATOM 4725 C C . ARG A 1 575 ? 23.281 14.588 -6.686 1.00 60.41 575 ARG A C 1
ATOM 4727 O O . ARG A 1 575 ? 23.826 14.279 -7.771 1.00 60.41 575 ARG A O 1
#

Secondary structure (DSSP, 8-state):
-PPPHHHHTSHHHHHHHHHH-TT--HHHHHHHHHHHHHHHHHHHHHHHHHHHHHHHHTT-HHHHHS-HHHHHHHHHHHHHHHHHHHHHHHHHHHHHHHHHHHHHHHHHTTSS-HHHHHHHHHS--SS---HHHHHHHHHHHHHHHHHHHHHHHHHHHHHHHHHHHHHHHHS-HHHHHHHHHHHHHHHHHHHHHHHHHHHHHHHHHHHHHHHHHHHHHHHHHHHHHHHHHTTT---------------------PPPP------------------HHHHHHHHHHHHH------------TTSS-SS----------------------------------------------------------PPPPPPPPPP---------------PPPP-----------------THHHHHHHHHHHHHHHHHHHHHHHHHHHHHHHHHHHHHHHH---------TT--TT-B-TTT--BSS--GGG-SS---HHHHHHHHHHTT--TTTSSSS-GGG-TTTTT---HHHHHHTTSTTGGGS-SSS---GGG-SGGGGHHHHHHHHHHHHHHHHHHS--

Mean predicted aligned error: 21.83 Å

pLDDT: mean 74.86, std 25.32, range [29.94, 98.5]

Sequence (575 aa):
MDMDPRLTNSDLGYVYKYMKVKNQTASGFENDLEMTLHALHQQADVAATLRSDWQHLRRDEAFLLEAPGEQVLLLNRCLRTGELTKEKMIKLATRYLLTERMFEQQVENGRLNSIHLHAWYNKPHKFNVKSDDVFQFAYDNLGQLEELIDDLEREHRRAERDFHRSKTTYYPEQEGRRLLQILRNDMSKEEQCSQHDIRKLRNKLKDQELELKRMQDKINSLKEQTAQNTSNSGIEVTVNLSKKTDRTVRIVESPIPDLVSDDEHLVSDDEHVVSDDEYFDRMLDEVQGHDVNAEVQEQDQEQMNIDRMEINYDVPVEQRDHQEQVLVSPVQLVPVPVEQREHLAQVPVPLVQLVPVPAEQREHLEQVPVPLAQLVPVPAEQREHQERAPAPQVRQVQRPTNHQAPSGYRPRIQVQRHEQHRQDDNHLAWIYADRGDHLQAQAQALREILHEFPYRTIKDSDTVDETVQCAFCKAEARHYSDSCPVVISGDERFAIVMNDGICRFCLGNCPAEQCRFRTRRPCWYCKKIEGTIVEDLIPDDRGHHKAICPVPDKRAVVRERLTQVQREIDRMWPR